Protein AF-A0A3M6XT63-F1 (afdb_monomer_lite)

Structure (mmCIF, N/CA/C/O backbone):
data_AF-A0A3M6XT63-F1
#
_entry.id   AF-A0A3M6XT63-F1
#
loop_
_atom_site.group_PDB
_atom_site.id
_atom_site.type_symbol
_atom_site.label_atom_id
_atom_site.label_alt_id
_atom_site.label_comp_id
_atom_site.label_asym_id
_atom_site.label_entity_id
_atom_site.label_seq_id
_atom_site.pdbx_PDB_ins_code
_atom_site.Cartn_x
_atom_site.Cartn_y
_atom_site.Cartn_z
_atom_site.occupancy
_atom_site.B_iso_or_equiv
_atom_site.auth_seq_id
_atom_site.auth_comp_id
_atom_site.auth_asym_id
_atom_site.auth_atom_id
_atom_site.pdbx_PDB_model_num
ATOM 1 N N . VAL A 1 1 ? 9.655 -13.567 -22.769 1.00 49.50 1 VAL A N 1
ATOM 2 C CA . VAL A 1 1 ? 10.734 -12.868 -23.515 1.00 49.50 1 VAL A CA 1
ATOM 3 C C . VAL A 1 1 ? 10.864 -11.460 -22.958 1.00 49.50 1 VAL A C 1
ATOM 5 O O . VAL A 1 1 ? 10.150 -10.563 -23.391 1.00 49.50 1 VAL A O 1
ATOM 8 N N . GLN A 1 2 ? 11.711 -11.267 -21.946 1.00 41.75 2 GLN A N 1
ATOM 9 C CA . GLN A 1 2 ? 11.940 -9.935 -21.388 1.00 41.75 2 GLN A CA 1
ATOM 10 C C . GLN A 1 2 ? 12.913 -9.208 -22.319 1.00 41.75 2 GLN A C 1
ATOM 12 O O . GLN A 1 2 ? 14.130 -9.368 -22.245 1.00 41.75 2 GLN A O 1
ATOM 17 N N . ARG A 1 3 ? 12.358 -8.485 -23.295 1.00 48.12 3 ARG A N 1
ATOM 18 C CA . ARG A 1 3 ? 13.152 -7.632 -24.179 1.00 48.12 3 ARG A CA 1
ATOM 19 C C . ARG A 1 3 ? 13.804 -6.567 -23.312 1.00 48.12 3 ARG A C 1
ATOM 21 O O . ARG A 1 3 ? 13.111 -5.856 -22.588 1.00 48.12 3 ARG A O 1
ATOM 28 N N . ALA A 1 4 ? 15.128 -6.441 -23.407 1.00 60.19 4 ALA A N 1
ATOM 29 C CA . ALA A 1 4 ? 15.786 -5.236 -22.931 1.00 60.19 4 ALA A CA 1
ATOM 30 C C . ALA A 1 4 ? 15.055 -4.058 -23.578 1.00 60.19 4 ALA A C 1
ATOM 32 O O . ALA A 1 4 ? 14.908 -4.048 -24.803 1.00 60.19 4 ALA A O 1
ATOM 33 N N . ALA A 1 5 ? 14.538 -3.143 -22.754 1.00 59.50 5 ALA A N 1
ATOM 34 C CA . ALA A 1 5 ? 13.820 -1.979 -23.243 1.00 59.50 5 ALA A CA 1
ATOM 35 C C . ALA A 1 5 ? 14.692 -1.306 -24.307 1.00 59.50 5 ALA A C 1
ATOM 37 O O . ALA A 1 5 ? 15.820 -0.899 -24.024 1.00 59.50 5 ALA A O 1
ATOM 38 N N . PHE A 1 6 ? 14.202 -1.300 -25.542 1.00 62.34 6 PHE A N 1
ATOM 39 C CA . PHE A 1 6 ? 14.904 -0.732 -26.674 1.00 62.34 6 PHE A CA 1
ATOM 40 C C . PHE A 1 6 ? 13.966 0.254 -27.342 1.00 62.34 6 PHE A C 1
ATOM 42 O O . PHE A 1 6 ? 12.773 -0.002 -27.517 1.00 62.34 6 PHE A O 1
ATOM 49 N N . SER A 1 7 ? 14.531 1.389 -27.703 1.00 69.19 7 SER A N 1
ATOM 50 C CA . SER A 1 7 ? 13.812 2.461 -28.360 1.00 69.19 7 SER A CA 1
ATOM 51 C C . SER A 1 7 ? 14.309 2.508 -29.793 1.00 69.19 7 SER A C 1
ATOM 53 O O . SER A 1 7 ? 15.509 2.665 -30.024 1.00 69.19 7 SER A O 1
ATOM 55 N N . ARG A 1 8 ? 13.397 2.333 -30.747 1.00 73.44 8 ARG A N 1
ATOM 56 C CA . ARG A 1 8 ? 13.669 2.512 -32.172 1.00 73.44 8 ARG A CA 1
ATOM 57 C C . ARG A 1 8 ? 12.997 3.776 -32.641 1.00 73.44 8 ARG A C 1
ATOM 59 O O . ARG A 1 8 ? 11.802 3.957 -32.428 1.00 73.44 8 ARG A O 1
ATOM 66 N N . TYR A 1 9 ? 13.773 4.613 -33.299 1.00 72.44 9 TYR A N 1
ATOM 67 C CA . TYR A 1 9 ? 13.294 5.855 -33.862 1.00 72.44 9 TYR A CA 1
ATOM 68 C C . TYR A 1 9 ? 13.541 5.816 -35.361 1.00 72.44 9 TYR A C 1
ATOM 70 O O . TYR A 1 9 ? 14.622 5.441 -35.813 1.00 72.44 9 TYR A O 1
ATOM 78 N N . PHE A 1 10 ? 12.537 6.212 -36.130 1.00 77.50 10 PHE A N 1
ATOM 79 C CA . PHE A 1 10 ? 12.745 6.574 -37.522 1.00 77.50 10 PHE A CA 1
ATOM 80 C C . PHE A 1 10 ? 13.289 7.997 -37.536 1.00 77.50 10 PHE A C 1
ATOM 82 O O . PHE A 1 10 ? 12.623 8.929 -37.084 1.00 77.50 10 PHE A O 1
ATOM 89 N N . VAL A 1 11 ? 14.536 8.154 -37.972 1.00 65.62 11 VAL A N 1
ATOM 90 C CA . VAL A 1 11 ? 15.224 9.443 -37.990 1.00 65.62 11 VAL A CA 1
ATOM 91 C C . VAL A 1 11 ? 15.650 9.723 -39.416 1.00 65.62 11 VAL A C 1
ATOM 93 O O . VAL A 1 11 ? 16.370 8.948 -40.043 1.00 65.62 11 VAL A O 1
ATOM 96 N N . ARG A 1 12 ? 15.189 10.851 -39.944 1.00 68.75 12 ARG A N 1
ATOM 97 C CA . ARG A 1 12 ? 15.526 11.280 -41.295 1.00 68.75 12 ARG A CA 1
ATOM 98 C C . ARG A 1 12 ? 16.909 11.921 -41.289 1.00 68.75 12 ARG A C 1
ATOM 100 O O . ARG A 1 12 ? 17.162 12.844 -40.517 1.00 68.75 12 ARG A O 1
ATOM 107 N N . THR A 1 13 ? 17.825 11.417 -42.110 1.00 63.22 13 THR A N 1
ATOM 108 C CA . THR A 1 13 ? 19.196 11.942 -42.178 1.00 63.22 13 THR A CA 1
ATOM 109 C C . THR A 1 13 ? 19.274 13.132 -43.133 1.00 63.22 13 THR A C 1
ATOM 111 O O . THR A 1 13 ? 18.911 13.018 -44.297 1.00 63.22 13 THR A O 1
ATOM 114 N N . ASN A 1 14 ? 19.799 14.271 -42.666 1.00 58.03 14 ASN A N 1
ATOM 115 C CA . ASN A 1 14 ? 19.828 15.541 -43.415 1.00 58.03 14 ASN A CA 1
ATOM 116 C C . ASN A 1 14 ? 20.648 15.530 -44.727 1.00 58.03 14 ASN A C 1
ATOM 118 O O . ASN A 1 14 ? 20.564 16.494 -45.483 1.00 58.03 14 ASN A O 1
ATOM 122 N N . ASN A 1 15 ? 21.445 14.488 -44.994 1.00 56.06 15 ASN A N 1
ATOM 123 C CA . ASN A 1 15 ? 22.363 14.434 -46.142 1.00 56.06 15 ASN A CA 1
ATOM 124 C C . ASN A 1 15 ? 21.786 13.775 -47.409 1.00 56.06 15 ASN A C 1
ATOM 126 O O . ASN A 1 15 ? 22.372 13.954 -48.473 1.00 56.06 15 ASN A O 1
ATOM 130 N N . SER A 1 16 ? 20.650 13.077 -47.324 1.00 53.62 16 SER A N 1
ATOM 131 C CA . SER A 1 16 ? 20.007 12.422 -48.473 1.00 53.62 16 SER A CA 1
ATOM 132 C C . SER A 1 16 ? 18.514 12.735 -48.459 1.00 53.62 16 SER A C 1
ATOM 134 O O . SER A 1 16 ? 17.814 12.458 -47.484 1.00 53.62 16 SER A O 1
ATOM 136 N N . ALA A 1 17 ? 18.012 13.362 -49.522 1.00 51.69 17 ALA A N 1
ATOM 137 C CA . ALA A 1 17 ? 16.620 13.784 -49.608 1.00 51.69 17 ALA A CA 1
ATOM 138 C C . ALA A 1 17 ? 15.681 12.565 -49.653 1.00 51.69 17 ALA A C 1
ATOM 140 O O . ALA A 1 17 ? 15.509 11.951 -50.699 1.00 51.69 17 ALA A O 1
ATOM 141 N N . GLY A 1 18 ? 15.060 12.244 -48.515 1.00 59.47 18 GLY A N 1
ATOM 142 C CA . GLY A 1 18 ? 14.003 11.230 -48.424 1.00 59.47 18 GLY A CA 1
ATOM 143 C C . GLY A 1 18 ? 14.422 9.878 -47.848 1.00 59.47 18 GLY A C 1
ATOM 144 O O . GLY A 1 18 ? 13.573 9.001 -47.755 1.00 59.47 18 GLY A O 1
ATOM 145 N N . GLU A 1 19 ? 15.673 9.706 -47.412 1.00 64.94 19 GLU A N 1
ATOM 146 C CA . GLU A 1 19 ? 16.075 8.486 -46.705 1.00 64.94 19 GLU A CA 1
ATOM 147 C C . GLU A 1 19 ? 15.769 8.597 -45.204 1.00 64.94 19 GLU A C 1
ATOM 149 O O . GLU A 1 19 ? 16.291 9.455 -44.481 1.00 64.94 19 GLU A O 1
ATOM 154 N N . GLU A 1 20 ? 14.886 7.717 -44.739 1.00 68.00 20 GLU A N 1
ATOM 155 C CA . GLU A 1 20 ? 14.598 7.496 -43.328 1.00 68.00 20 GLU A CA 1
ATOM 156 C C . GLU A 1 20 ? 15.469 6.349 -42.820 1.00 68.00 20 GLU A C 1
ATOM 158 O O . GLU A 1 20 ? 15.452 5.245 -43.365 1.00 68.00 20 GLU A O 1
ATOM 163 N N . ALA A 1 21 ? 16.243 6.607 -41.768 1.00 73.00 21 ALA A N 1
ATOM 164 C CA . ALA A 1 21 ? 17.066 5.598 -41.127 1.00 73.00 21 ALA A CA 1
ATOM 165 C C . ALA A 1 21 ? 16.384 5.131 -39.840 1.00 73.00 21 ALA A C 1
ATOM 167 O O . ALA A 1 21 ? 16.024 5.930 -38.973 1.00 73.00 21 ALA A O 1
ATOM 168 N N . LEU A 1 22 ? 16.222 3.819 -39.697 1.00 75.31 22 LEU A N 1
ATOM 169 C CA . LEU A 1 22 ? 15.812 3.209 -38.440 1.00 75.31 22 LEU A CA 1
ATOM 170 C C . LEU A 1 22 ? 17.026 3.175 -37.505 1.00 75.31 22 LEU A C 1
ATOM 172 O O . LEU A 1 22 ? 18.010 2.492 -37.791 1.00 75.31 22 LEU A O 1
ATOM 176 N N . VAL A 1 23 ? 16.965 3.906 -36.396 1.00 75.88 23 VAL A N 1
ATOM 177 C CA . VAL A 1 23 ? 18.076 4.017 -35.446 1.00 75.88 23 VAL A CA 1
ATOM 178 C C . VAL A 1 23 ? 17.653 3.675 -34.024 1.00 75.88 23 VAL A C 1
ATOM 180 O O . VAL A 1 23 ? 16.631 4.128 -33.508 1.00 75.88 23 VAL A O 1
ATOM 183 N N . ASP A 1 24 ? 18.494 2.860 -33.397 1.00 77.81 24 ASP A N 1
ATOM 184 C CA . ASP A 1 24 ? 18.366 2.421 -32.008 1.00 77.81 24 ASP A CA 1
ATOM 185 C C . ASP A 1 24 ? 19.022 3.435 -31.034 1.00 77.81 24 ASP A C 1
ATOM 187 O O . ASP A 1 24 ? 19.797 4.310 -31.436 1.00 77.81 24 ASP A O 1
ATOM 191 N N . ASP A 1 25 ? 18.793 3.261 -29.730 1.00 69.62 25 ASP A N 1
ATOM 192 C CA . ASP A 1 25 ? 19.409 3.992 -28.604 1.00 69.62 25 ASP A CA 1
ATOM 193 C C . ASP A 1 25 ? 20.946 4.134 -28.675 1.00 69.62 25 ASP A C 1
ATOM 195 O O . ASP A 1 25 ? 21.523 5.108 -28.195 1.00 69.62 25 ASP A O 1
ATOM 199 N N . ILE A 1 26 ? 21.618 3.185 -29.324 1.00 73.12 26 ILE A N 1
ATOM 200 C CA . ILE A 1 26 ? 23.075 3.158 -29.527 1.00 73.12 26 ILE A CA 1
ATOM 201 C C . ILE A 1 26 ? 23.548 4.222 -30.537 1.00 73.12 26 ILE A C 1
ATOM 203 O O . ILE A 1 26 ? 24.680 4.712 -30.458 1.00 73.12 26 ILE A O 1
ATOM 207 N N . HIS A 1 27 ? 22.677 4.579 -31.482 1.00 66.75 27 HIS A N 1
ATOM 208 C CA . HIS A 1 27 ? 22.962 5.467 -32.611 1.00 66.75 27 HIS A CA 1
ATOM 209 C C . HIS A 1 27 ? 22.497 6.903 -32.360 1.00 66.75 27 HIS A C 1
ATOM 211 O O . HIS A 1 27 ? 22.965 7.835 -33.014 1.00 66.75 27 HIS A O 1
ATOM 217 N N . ILE A 1 28 ? 21.618 7.096 -31.377 1.00 65.81 28 ILE A N 1
ATOM 218 C CA . ILE A 1 28 ? 21.128 8.406 -30.965 1.00 65.81 28 ILE A CA 1
ATOM 219 C C . ILE A 1 28 ? 21.910 8.850 -29.741 1.00 65.81 28 ILE A C 1
ATOM 221 O O . ILE A 1 28 ? 21.834 8.278 -28.658 1.00 65.81 28 ILE A O 1
ATOM 225 N N . ARG A 1 29 ? 22.665 9.931 -29.896 1.00 63.44 29 ARG A N 1
ATOM 226 C CA . ARG A 1 29 ? 23.300 10.613 -28.772 1.00 63.44 29 ARG A CA 1
ATOM 227 C C . ARG A 1 29 ? 22.731 12.013 -28.703 1.00 63.44 29 ARG A C 1
ATOM 229 O O . ARG A 1 29 ? 22.696 12.703 -29.717 1.00 63.44 29 ARG A O 1
ATOM 236 N N . ARG A 1 30 ? 22.323 12.448 -27.503 1.00 63.19 30 ARG A N 1
ATOM 237 C CA . ARG A 1 30 ? 21.993 13.860 -27.264 1.00 63.19 30 ARG A CA 1
ATOM 238 C C . ARG A 1 30 ? 23.142 14.708 -27.783 1.00 63.19 30 ARG A C 1
ATOM 240 O O . ARG A 1 30 ? 24.295 14.475 -27.401 1.00 63.19 30 ARG A O 1
ATOM 247 N N . ASP A 1 31 ? 22.824 15.679 -28.632 1.00 62.53 31 ASP A N 1
ATOM 248 C CA . ASP A 1 31 ? 23.823 16.626 -29.089 1.00 62.53 31 ASP A CA 1
ATOM 249 C C . ASP A 1 31 ? 24.369 17.374 -27.868 1.00 62.53 31 ASP A C 1
ATOM 251 O O . ASP A 1 31 ? 23.704 18.208 -27.247 1.00 62.53 31 ASP A O 1
ATOM 255 N N . LYS A 1 32 ? 25.610 17.044 -27.499 1.00 57.69 32 LYS A N 1
ATOM 256 C CA . LYS A 1 32 ? 26.304 17.633 -26.352 1.00 57.69 32 LYS A CA 1
ATOM 257 C C . LYS A 1 32 ? 26.536 19.133 -26.542 1.00 57.69 32 LYS A C 1
ATOM 259 O O . LYS A 1 32 ? 26.939 19.785 -25.583 1.00 57.69 32 LYS A O 1
ATOM 264 N N . LYS A 1 33 ? 26.311 19.669 -27.750 1.00 62.50 33 LYS A N 1
ATOM 265 C CA . LYS A 1 33 ? 26.400 21.096 -28.067 1.00 62.50 33 LYS A CA 1
ATOM 266 C C . LYS A 1 33 ? 25.114 21.865 -27.763 1.00 62.50 33 LYS A C 1
ATOM 268 O O . LYS A 1 33 ? 25.214 23.059 -27.507 1.00 62.50 33 LYS A O 1
ATOM 273 N N . MET A 1 34 ? 23.948 21.213 -27.718 1.00 57.94 34 MET A N 1
ATOM 274 C CA . MET A 1 34 ? 22.665 21.878 -27.443 1.00 57.94 34 MET A CA 1
ATOM 275 C C . MET A 1 34 ? 22.493 22.188 -25.952 1.00 57.94 34 MET A C 1
ATOM 277 O O . MET A 1 34 ? 22.221 23.329 -25.584 1.00 57.94 34 MET A O 1
ATOM 281 N N . PHE A 1 35 ? 22.765 21.212 -25.080 1.00 58.41 35 PHE A N 1
ATOM 282 C CA . PHE A 1 35 ? 22.616 21.341 -23.623 1.00 58.41 35 PHE A CA 1
ATOM 283 C C . PHE A 1 35 ? 23.962 21.564 -22.913 1.00 58.41 35 PHE A C 1
ATOM 285 O O . PHE A 1 35 ? 24.346 20.854 -21.983 1.00 58.41 35 PHE A O 1
ATOM 292 N N . THR A 1 36 ? 24.739 22.540 -23.387 1.00 79.62 36 THR A N 1
ATOM 293 C CA . THR A 1 36 ? 25.990 22.930 -22.721 1.00 79.62 36 THR A CA 1
ATOM 294 C C . THR A 1 36 ? 25.708 23.836 -21.528 1.00 79.62 36 THR A C 1
ATOM 296 O O . THR A 1 36 ? 24.741 24.596 -21.517 1.00 79.62 36 THR A O 1
ATOM 299 N N . LYS A 1 37 ? 26.615 23.853 -20.542 1.00 78.25 37 LYS A N 1
ATOM 300 C CA . LYS A 1 37 ? 26.577 24.828 -19.436 1.00 78.25 37 LYS A CA 1
ATOM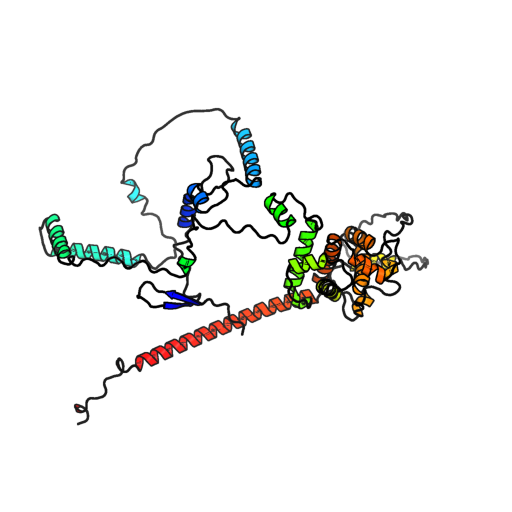 301 C C . LYS A 1 37 ? 26.502 26.273 -19.950 1.00 78.25 37 LYS A C 1
ATOM 303 O O . LYS A 1 37 ? 25.920 27.126 -19.291 1.00 78.25 37 LYS A O 1
ATOM 308 N N . GLN A 1 38 ? 27.087 26.543 -21.117 1.00 76.94 38 GLN A N 1
ATOM 309 C CA . GLN A 1 38 ? 27.082 27.858 -21.748 1.00 76.94 38 GLN A CA 1
ATOM 310 C C . GLN A 1 38 ? 25.721 28.198 -22.363 1.00 76.94 38 GLN A C 1
ATOM 312 O O . GLN A 1 38 ? 25.208 29.280 -22.090 1.00 76.94 38 GLN A O 1
ATOM 317 N N . ASN A 1 39 ? 25.094 27.267 -23.084 1.00 74.44 39 ASN A N 1
ATOM 318 C CA . ASN A 1 39 ? 23.739 27.458 -23.603 1.00 74.44 39 ASN A CA 1
ATOM 319 C C . ASN A 1 39 ? 22.709 27.538 -22.480 1.00 74.44 39 ASN A C 1
ATOM 321 O O . ASN A 1 39 ? 21.844 28.398 -22.536 1.00 74.44 39 ASN A O 1
ATOM 325 N N . LEU A 1 40 ? 22.846 26.733 -21.422 1.00 79.31 40 LEU A N 1
ATOM 326 C CA . LEU A 1 40 ? 21.967 26.808 -20.255 1.00 79.31 40 LEU A CA 1
ATOM 327 C C . LEU A 1 40 ? 22.109 28.154 -19.535 1.00 79.31 40 LEU A C 1
ATOM 329 O O . LEU A 1 40 ? 21.115 28.787 -19.206 1.00 79.31 40 LEU A O 1
ATOM 333 N N . ARG A 1 41 ? 23.342 28.642 -19.339 1.00 79.94 41 ARG A N 1
ATOM 334 C CA . ARG A 1 41 ? 23.584 29.983 -18.780 1.00 79.94 41 ARG A CA 1
ATOM 335 C C . ARG A 1 41 ? 23.015 31.086 -19.669 1.00 79.94 41 ARG A C 1
ATOM 337 O O . ARG A 1 41 ? 22.433 32.027 -19.141 1.00 79.94 41 ARG A O 1
ATOM 344 N N . SER A 1 42 ? 23.172 30.973 -20.987 1.00 82.19 42 SER A N 1
ATOM 345 C CA . SER A 1 42 ? 22.612 31.926 -21.950 1.00 82.19 42 SER A CA 1
ATOM 346 C C . SER A 1 42 ? 21.081 31.906 -21.921 1.00 82.19 42 SER A C 1
ATOM 348 O O . SER A 1 42 ? 20.454 32.952 -21.809 1.00 82.19 42 SER A O 1
ATOM 350 N N . PHE A 1 43 ? 20.478 30.717 -21.900 1.00 83.56 43 PHE A N 1
ATOM 351 C CA . PHE A 1 43 ? 19.038 30.516 -21.778 1.00 83.56 43 PHE A CA 1
ATOM 352 C C . PHE A 1 43 ? 18.489 31.107 -20.479 1.00 83.56 43 PHE A C 1
ATOM 354 O O . PHE A 1 43 ? 17.541 31.882 -20.530 1.00 83.56 43 PHE A O 1
ATOM 361 N N . LEU A 1 44 ? 19.108 30.821 -19.328 1.00 84.81 44 LEU A N 1
ATOM 362 C CA . LEU A 1 44 ? 18.693 31.380 -18.038 1.00 84.81 44 LEU A CA 1
ATOM 363 C C . LEU A 1 44 ? 18.848 32.907 -18.012 1.00 84.81 44 LEU A C 1
ATOM 365 O O . LEU A 1 44 ? 17.937 33.600 -17.580 1.00 84.81 44 LEU A O 1
ATOM 369 N N . LYS A 1 45 ? 19.950 33.450 -18.543 1.00 83.94 45 LYS A N 1
ATOM 370 C CA . LYS A 1 45 ? 20.168 34.904 -18.654 1.00 83.94 45 LYS A CA 1
ATOM 371 C C . LYS A 1 45 ? 19.149 35.580 -19.580 1.00 83.94 45 LYS A C 1
ATOM 373 O O . LYS A 1 45 ? 18.756 36.729 -19.362 1.00 83.94 45 LYS A O 1
ATOM 378 N N . ASN A 1 46 ? 18.736 34.887 -20.636 1.00 82.94 46 ASN A N 1
ATOM 379 C CA . ASN A 1 46 ? 17.778 35.411 -21.598 1.00 82.94 46 ASN A CA 1
ATOM 380 C C . ASN A 1 46 ? 16.336 35.246 -21.120 1.00 82.94 46 ASN A C 1
ATOM 382 O O . ASN A 1 46 ? 15.531 36.112 -21.446 1.00 82.94 46 ASN A O 1
ATOM 386 N N . SER A 1 47 ? 16.049 34.230 -20.303 1.00 84.75 47 SER A N 1
ATOM 387 C CA . SER A 1 47 ? 14.689 33.879 -19.885 1.00 84.75 47 SER A CA 1
ATOM 388 C C . SER A 1 47 ? 14.287 34.419 -18.519 1.00 84.75 47 SER A C 1
ATOM 390 O O . SER A 1 47 ? 13.108 34.668 -18.285 1.00 84.75 47 SER A O 1
ATOM 392 N N . LEU A 1 48 ? 15.254 34.622 -17.624 1.00 88.12 48 LEU A N 1
ATOM 393 C CA . LEU A 1 48 ? 15.013 35.045 -16.251 1.00 88.12 48 LEU A CA 1
ATOM 394 C C . LEU A 1 48 ? 15.533 36.464 -16.004 1.00 88.12 48 LEU A C 1
ATOM 396 O O . LEU A 1 48 ? 16.502 36.920 -16.615 1.00 88.12 48 LEU A O 1
ATOM 400 N N . GLN A 1 49 ? 14.888 37.146 -15.070 1.00 84.62 49 GLN A N 1
ATOM 401 C CA . GLN A 1 49 ? 15.297 38.403 -14.468 1.00 84.62 49 GLN A CA 1
ATOM 402 C C . GLN A 1 49 ? 15.226 38.271 -12.950 1.00 84.62 49 GLN A C 1
ATOM 404 O O . GLN A 1 49 ? 14.415 37.525 -12.411 1.00 84.62 49 GLN A O 1
ATOM 409 N N . ARG A 1 50 ? 16.097 38.985 -12.248 1.00 81.62 50 ARG A N 1
ATOM 410 C CA . ARG A 1 50 ? 16.078 39.059 -10.791 1.00 81.62 50 ARG A CA 1
ATOM 411 C C . ARG A 1 50 ? 16.216 40.514 -10.400 1.00 81.62 50 ARG A C 1
ATOM 413 O O . ARG A 1 50 ? 17.084 41.202 -10.937 1.00 81.62 50 ARG A O 1
ATOM 420 N N . GLU A 1 51 ? 15.371 40.963 -9.485 1.00 73.75 51 GLU A N 1
ATOM 421 C CA . GLU A 1 51 ? 15.439 42.326 -8.973 1.00 73.75 51 GLU A CA 1
ATOM 422 C C . GLU A 1 51 ? 16.736 42.553 -8.184 1.00 73.75 51 GLU A C 1
ATOM 424 O O . GLU A 1 51 ? 17.366 41.620 -7.678 1.00 73.75 51 GLU A O 1
ATOM 429 N N . ALA A 1 52 ? 17.172 43.809 -8.113 1.00 68.75 52 ALA A N 1
ATOM 430 C CA . ALA A 1 52 ? 18.490 44.190 -7.608 1.00 68.75 52 ALA A CA 1
ATOM 431 C C . ALA A 1 52 ? 18.595 44.197 -6.068 1.00 68.75 52 ALA A C 1
ATOM 433 O O . ALA A 1 52 ? 19.360 44.977 -5.506 1.00 68.75 52 ALA A O 1
ATOM 434 N N . TRP A 1 53 ? 17.841 43.338 -5.376 1.00 71.81 53 TRP A N 1
ATOM 435 C CA . TRP A 1 53 ? 17.867 43.220 -3.920 1.00 71.81 53 TRP A CA 1
ATOM 436 C C . TRP A 1 53 ? 18.167 41.787 -3.464 1.00 71.81 53 TRP A C 1
ATOM 438 O O . TRP A 1 53 ? 17.952 40.797 -4.168 1.00 71.81 53 TRP A O 1
ATOM 448 N N . ILE A 1 54 ? 18.764 41.677 -2.279 1.00 61.44 54 ILE A N 1
ATOM 449 C CA . ILE A 1 54 ? 19.288 40.417 -1.748 1.00 61.44 54 ILE A CA 1
ATOM 450 C C . ILE A 1 54 ? 18.124 39.529 -1.304 1.00 61.44 54 ILE A C 1
ATOM 452 O O . ILE A 1 54 ? 17.400 39.876 -0.379 1.00 61.44 54 ILE A O 1
ATOM 456 N N . GLY A 1 55 ? 17.976 38.371 -1.952 1.00 65.69 55 GLY A N 1
ATOM 457 C CA . GLY A 1 55 ? 16.858 37.452 -1.716 1.00 65.69 55 GLY A CA 1
ATOM 458 C C . GLY A 1 55 ? 15.712 37.594 -2.719 1.00 65.69 55 GLY A C 1
ATOM 459 O O . GLY A 1 55 ? 14.749 36.841 -2.618 1.00 65.69 55 GLY A O 1
ATOM 460 N N . ALA A 1 56 ? 15.829 38.490 -3.708 1.00 69.81 56 ALA A N 1
ATOM 461 C CA . ALA A 1 56 ? 14.836 38.625 -4.766 1.00 69.81 56 ALA A CA 1
ATOM 462 C C . ALA A 1 56 ? 14.622 37.290 -5.508 1.00 69.81 56 ALA A C 1
ATOM 464 O O . ALA A 1 56 ? 15.608 36.675 -5.951 1.00 69.81 56 ALA A O 1
ATOM 465 N N . PRO A 1 57 ? 13.365 36.841 -5.683 1.00 74.69 57 PRO A N 1
ATOM 466 C CA . PRO A 1 57 ? 13.071 35.649 -6.462 1.00 74.69 57 PRO A CA 1
ATOM 467 C C . PRO A 1 57 ? 13.480 35.854 -7.927 1.00 74.69 57 PRO A C 1
ATOM 469 O O . PRO A 1 57 ? 13.437 36.961 -8.467 1.00 74.69 57 PRO A O 1
ATOM 472 N N . TRP A 1 58 ? 13.899 34.772 -8.582 1.00 81.81 58 TRP A N 1
ATOM 473 C CA . TRP A 1 58 ? 14.115 34.786 -10.027 1.00 81.81 58 TRP A CA 1
ATOM 474 C C . TRP A 1 58 ? 12.757 34.741 -10.721 1.00 81.81 58 TRP A C 1
ATOM 476 O O . TRP A 1 58 ? 12.027 33.761 -10.596 1.00 81.81 58 TRP A O 1
ATOM 486 N N . LEU A 1 59 ? 12.439 35.794 -11.461 1.00 80.94 59 LEU A N 1
ATOM 487 C CA . LEU A 1 59 ? 11.216 35.913 -12.241 1.00 80.94 59 LEU A CA 1
ATOM 488 C C . LEU A 1 59 ? 11.515 35.613 -13.704 1.00 80.94 59 LEU A C 1
ATOM 490 O O . LEU A 1 59 ? 12.604 35.887 -14.206 1.00 80.94 59 LEU A O 1
ATOM 494 N N . VAL A 1 60 ? 10.544 35.062 -14.421 1.00 85.94 60 VAL A N 1
ATOM 495 C CA . VAL A 1 60 ? 10.630 34.986 -15.881 1.00 85.94 60 VAL A CA 1
ATOM 496 C C . VAL A 1 60 ? 10.489 36.406 -16.434 1.00 85.94 60 VAL A C 1
ATOM 498 O O . VAL A 1 60 ? 9.711 37.199 -15.909 1.00 85.94 60 VAL A O 1
ATOM 501 N N . LYS A 1 61 ? 11.263 36.763 -17.465 1.00 85.88 61 LYS A N 1
ATOM 502 C CA . LYS A 1 61 ? 11.149 38.092 -18.082 1.00 85.88 61 LYS A CA 1
ATOM 503 C C . LYS A 1 61 ? 9.735 38.324 -18.584 1.00 85.88 61 LYS A C 1
ATOM 505 O O . LYS A 1 61 ? 9.159 37.441 -19.209 1.00 85.88 61 LYS A O 1
ATOM 510 N N . GLU A 1 62 ? 9.238 39.537 -18.388 1.00 81.50 62 GLU A N 1
ATOM 511 C CA . GLU A 1 62 ? 7.848 39.912 -18.653 1.00 81.50 62 GLU A CA 1
ATOM 512 C C . GLU A 1 62 ? 7.362 39.511 -20.052 1.00 81.50 62 GLU A C 1
ATOM 514 O O . GLU A 1 62 ? 6.355 38.824 -20.179 1.00 81.50 62 GLU A O 1
ATOM 519 N N . HIS A 1 63 ? 8.123 39.817 -21.107 1.00 79.62 63 HIS A N 1
ATOM 520 C CA . HIS A 1 63 ? 7.743 39.435 -22.472 1.00 79.62 63 HIS A CA 1
ATOM 521 C C . HIS A 1 63 ? 7.602 37.914 -22.664 1.00 79.62 63 HIS A C 1
ATOM 523 O O . HIS A 1 63 ? 6.740 37.477 -23.420 1.00 79.62 63 HIS A O 1
ATOM 529 N N . LEU A 1 64 ? 8.402 37.104 -21.963 1.00 79.06 64 LEU A N 1
ATOM 530 C CA . LEU A 1 64 ? 8.315 35.643 -22.007 1.00 79.06 64 LEU A CA 1
ATOM 531 C C . LEU A 1 64 ? 7.206 35.126 -21.094 1.00 79.06 64 LEU A C 1
ATOM 533 O O . LEU A 1 64 ? 6.484 34.215 -21.478 1.00 79.06 64 LEU A O 1
ATOM 537 N N . ALA A 1 65 ? 7.031 35.715 -19.912 1.00 79.62 65 ALA A N 1
ATOM 538 C CA . ALA A 1 65 ? 5.945 35.369 -19.004 1.00 79.62 65 ALA A CA 1
ATOM 539 C C . ALA A 1 65 ? 4.580 35.621 -19.662 1.00 79.62 65 ALA A C 1
ATOM 541 O O . ALA A 1 65 ? 3.719 34.746 -19.635 1.00 79.62 65 ALA A O 1
ATOM 542 N N . ILE A 1 66 ? 4.428 36.750 -20.361 1.00 75.00 66 ILE A N 1
ATOM 543 C CA . ILE A 1 66 ? 3.249 37.071 -21.174 1.00 75.00 66 ILE A CA 1
ATOM 544 C C . ILE A 1 66 ? 3.131 36.099 -22.358 1.00 75.00 66 ILE A C 1
ATOM 546 O O . ILE A 1 66 ? 2.066 35.523 -22.577 1.00 75.00 66 ILE A O 1
ATOM 550 N N . GLN A 1 67 ? 4.222 35.856 -23.097 1.00 70.94 67 GLN A N 1
ATOM 551 C CA . GLN A 1 67 ? 4.226 34.957 -24.260 1.00 70.94 67 GLN A CA 1
ATOM 552 C C . GLN A 1 67 ? 3.836 33.513 -23.907 1.00 70.94 67 GLN A C 1
ATOM 554 O O . GLN A 1 67 ? 3.138 32.864 -24.687 1.00 70.94 67 GLN A O 1
ATOM 559 N N . TYR A 1 68 ? 4.266 33.014 -22.747 1.00 71.56 68 TYR A N 1
ATOM 560 C CA . TYR A 1 68 ? 3.994 31.655 -22.268 1.00 71.56 68 TYR A CA 1
ATOM 561 C C . TYR A 1 68 ? 2.849 31.587 -21.244 1.00 71.56 68 TYR A C 1
ATOM 563 O O . TYR A 1 68 ? 2.599 30.517 -20.692 1.00 71.56 68 TYR A O 1
ATOM 571 N N . ARG A 1 69 ? 2.129 32.699 -21.021 1.00 65.81 69 ARG A N 1
ATOM 572 C CA . ARG A 1 69 ? 0.986 32.815 -20.094 1.00 65.81 69 ARG A CA 1
ATOM 573 C C . ARG A 1 69 ? 1.301 32.290 -18.686 1.00 65.81 69 ARG A C 1
ATOM 575 O O . ARG A 1 69 ? 0.510 31.565 -18.082 1.00 65.81 69 ARG A O 1
ATOM 582 N N . LEU A 1 70 ? 2.483 32.628 -18.185 1.00 75.12 70 LEU A N 1
ATOM 583 C CA . LEU A 1 70 ? 2.920 32.279 -16.840 1.00 75.12 70 LEU A CA 1
ATOM 584 C C . LEU A 1 70 ? 2.371 33.299 -15.831 1.00 75.12 70 LEU A C 1
ATOM 586 O O . LEU A 1 70 ? 2.339 34.492 -16.145 1.00 75.12 70 LEU A O 1
ATOM 590 N N . PRO A 1 71 ? 1.971 32.866 -14.621 1.00 71.69 71 PRO A N 1
ATOM 591 C CA . PRO A 1 71 ? 1.598 33.786 -13.554 1.00 71.69 71 PRO A CA 1
ATOM 592 C C . PRO A 1 71 ? 2.772 34.714 -13.231 1.00 71.69 71 PRO A C 1
ATOM 594 O O . PRO A 1 71 ? 3.869 34.250 -12.922 1.00 71.69 71 PRO A O 1
ATOM 597 N N . MET A 1 72 ? 2.540 36.023 -13.329 1.00 69.56 72 MET A N 1
ATOM 598 C CA . MET A 1 72 ? 3.518 37.054 -12.953 1.00 69.56 72 MET A CA 1
ATOM 599 C C . MET A 1 72 ? 3.443 37.402 -11.461 1.00 69.56 72 MET A C 1
ATOM 601 O O . MET A 1 72 ? 4.325 38.078 -10.937 1.00 69.56 72 MET A O 1
ATOM 605 N N . GLU A 1 73 ? 2.397 36.938 -10.775 1.00 70.62 73 GLU A N 1
ATOM 606 C CA . GLU A 1 73 ? 2.241 37.109 -9.338 1.00 70.62 73 GLU A CA 1
ATOM 607 C C . GLU A 1 73 ? 3.211 36.197 -8.594 1.00 70.62 73 GLU A C 1
ATOM 609 O O . GLU A 1 73 ? 3.273 34.988 -8.826 1.00 70.62 73 GLU A O 1
ATOM 614 N N . ILE A 1 74 ? 3.981 36.793 -7.690 1.00 68.38 74 ILE A N 1
ATOM 615 C CA . ILE A 1 74 ? 4.937 36.066 -6.865 1.00 68.38 74 ILE A CA 1
ATOM 616 C C . ILE A 1 74 ? 4.143 35.248 -5.834 1.00 68.38 74 ILE A C 1
ATOM 618 O O . ILE A 1 74 ? 3.420 35.845 -5.032 1.00 68.38 74 ILE A O 1
ATOM 622 N N . PRO A 1 75 ? 4.286 33.909 -5.797 1.00 70.06 75 PRO A N 1
ATOM 623 C CA . PRO A 1 75 ? 3.636 33.077 -4.789 1.00 70.06 75 PRO A CA 1
ATOM 624 C C . PRO A 1 75 ? 3.935 33.566 -3.364 1.00 70.06 75 PRO A C 1
ATOM 626 O O . PRO A 1 75 ? 5.089 33.834 -3.025 1.00 70.06 75 PRO A O 1
ATOM 629 N N . GLY A 1 76 ? 2.908 33.647 -2.510 1.00 61.34 76 GLY A N 1
ATOM 630 C CA . GLY A 1 76 ? 3.000 34.293 -1.190 1.00 61.34 76 GLY A CA 1
ATOM 631 C C . GLY A 1 76 ? 4.107 33.754 -0.272 1.00 61.34 76 GLY A C 1
ATOM 632 O O . GLY A 1 76 ? 4.747 34.534 0.430 1.00 61.34 76 GLY A O 1
ATOM 633 N N . HIS A 1 77 ? 4.407 32.452 -0.341 1.00 65.38 77 HIS A N 1
ATOM 634 C CA . HIS A 1 77 ? 5.489 31.829 0.435 1.00 65.38 77 HIS A CA 1
ATOM 635 C C . HIS A 1 77 ? 6.891 32.315 0.016 1.00 65.38 77 HIS A C 1
ATOM 637 O O . HIS A 1 77 ? 7.765 32.464 0.863 1.00 65.38 77 HIS A O 1
ATOM 643 N N . LEU A 1 78 ? 7.099 32.660 -1.263 1.00 61.81 78 LEU A N 1
ATOM 644 C CA . LEU A 1 78 ? 8.354 33.254 -1.748 1.00 61.81 78 LEU A CA 1
ATOM 645 C C . LEU A 1 78 ? 8.460 34.739 -1.386 1.00 61.81 78 LEU A C 1
ATOM 647 O O . LEU A 1 78 ? 9.560 35.265 -1.234 1.00 61.81 78 LEU A O 1
ATOM 651 N N . LEU A 1 79 ? 7.323 35.419 -1.223 1.00 62.59 79 LEU A N 1
ATOM 652 C CA . LEU A 1 79 ? 7.270 36.814 -0.789 1.00 62.59 79 LEU A CA 1
ATOM 653 C C . LEU A 1 79 ? 7.666 36.965 0.692 1.00 62.59 79 LEU A C 1
ATOM 655 O O . LEU A 1 79 ? 8.273 37.966 1.076 1.00 62.59 79 LEU A O 1
ATOM 659 N N . GLN A 1 80 ? 7.318 35.978 1.523 1.00 58.84 80 GLN A N 1
ATOM 660 C CA . GLN A 1 80 ? 7.573 35.982 2.964 1.00 58.84 80 GLN A CA 1
ATOM 661 C C . GLN A 1 80 ? 9.061 35.789 3.281 1.00 58.84 80 GLN A C 1
ATOM 663 O O . GLN A 1 80 ? 9.637 36.606 4.003 1.00 58.84 80 GLN A O 1
ATOM 668 N N . ASP A 1 81 ? 9.707 34.800 2.661 1.00 60.22 81 ASP A N 1
ATOM 669 C CA . ASP A 1 81 ? 11.150 34.555 2.803 1.00 60.22 81 ASP A CA 1
ATOM 670 C C . ASP A 1 81 ? 11.985 35.747 2.332 1.00 60.22 81 ASP A C 1
ATOM 672 O O . ASP A 1 81 ? 12.966 36.153 2.961 1.00 60.22 81 ASP A O 1
ATOM 676 N N . ALA A 1 82 ? 11.555 36.362 1.237 1.00 59.88 82 ALA A N 1
ATOM 677 C CA . ALA A 1 82 ? 12.266 37.466 0.636 1.00 59.88 82 ALA A CA 1
ATOM 678 C C . ALA A 1 82 ? 12.096 38.767 1.468 1.00 59.88 82 ALA A C 1
ATOM 680 O O . ALA A 1 82 ? 13.072 39.483 1.698 1.00 59.88 82 ALA A O 1
ATOM 681 N N . LYS A 1 83 ? 10.921 39.016 2.076 1.00 61.41 83 LYS A N 1
ATOM 682 C CA . LYS A 1 83 ? 10.729 40.091 3.080 1.00 61.41 83 LYS A CA 1
ATOM 683 C C . LYS A 1 83 ? 11.579 39.891 4.342 1.00 61.41 83 LYS A C 1
ATOM 685 O O . LYS A 1 83 ? 12.153 40.853 4.853 1.00 61.41 83 LYS A O 1
ATOM 690 N N . LEU A 1 84 ? 11.688 38.657 4.838 1.00 60.69 84 LEU A N 1
ATOM 691 C CA . LEU A 1 84 ? 12.498 38.330 6.018 1.00 60.69 84 LEU A CA 1
ATOM 692 C C . LEU A 1 84 ? 13.996 38.576 5.770 1.00 60.69 84 LEU A C 1
ATOM 694 O O . LEU A 1 84 ? 14.689 39.111 6.638 1.00 60.69 84 LEU A O 1
ATOM 698 N N . LEU A 1 85 ? 14.491 38.248 4.573 1.00 60.25 85 LEU A N 1
ATOM 699 C CA . LEU A 1 85 ? 15.878 38.497 4.170 1.00 60.25 85 LEU A CA 1
ATOM 700 C C . LEU A 1 85 ? 16.168 39.987 3.934 1.00 60.25 85 LEU A C 1
ATOM 702 O O . LEU A 1 85 ? 17.205 40.474 4.387 1.00 60.25 85 LEU A O 1
ATOM 706 N N . ALA A 1 86 ? 15.247 40.730 3.312 1.00 59.66 86 ALA A N 1
ATOM 707 C CA . ALA A 1 86 ? 15.379 42.175 3.120 1.00 59.66 86 ALA A CA 1
ATOM 708 C C . ALA A 1 86 ? 15.458 42.935 4.461 1.00 59.66 86 ALA A C 1
ATOM 710 O O . ALA A 1 86 ? 16.334 43.785 4.638 1.00 59.66 86 ALA A O 1
ATOM 711 N N . ASN A 1 87 ? 14.621 42.567 5.439 1.00 59.56 87 ASN A N 1
ATOM 712 C CA . ASN A 1 87 ? 14.641 43.152 6.787 1.00 59.56 87 ASN A CA 1
ATOM 713 C C . ASN A 1 87 ? 15.945 42.853 7.542 1.00 59.56 87 ASN A C 1
ATOM 715 O O . ASN A 1 87 ? 16.447 43.696 8.287 1.00 59.56 87 ASN A O 1
ATOM 719 N N . LYS A 1 88 ? 16.532 41.670 7.325 1.00 57.72 88 LYS A N 1
ATOM 720 C CA . LYS A 1 88 ? 17.799 41.273 7.952 1.00 57.72 88 LYS A CA 1
ATOM 721 C C . LYS A 1 88 ? 18.986 42.082 7.417 1.00 57.72 88 LYS A C 1
ATOM 723 O O . LYS A 1 88 ? 19.871 42.432 8.189 1.00 57.72 88 LYS A O 1
ATOM 728 N N . VAL A 1 89 ? 18.978 42.423 6.125 1.00 56.69 89 VAL A N 1
ATOM 729 C CA . VAL A 1 89 ? 20.016 43.254 5.491 1.00 56.69 89 VAL A CA 1
ATOM 730 C C . VAL A 1 89 ? 19.873 44.729 5.883 1.00 56.69 89 VAL A C 1
ATOM 732 O O . VAL A 1 89 ? 20.877 45.362 6.214 1.00 56.69 89 VAL A O 1
ATOM 735 N N . HIS A 1 90 ? 18.646 45.263 5.940 1.00 55.94 90 HIS A N 1
ATOM 736 C CA . HIS A 1 90 ? 18.399 46.656 6.344 1.00 55.94 90 HIS A CA 1
ATOM 737 C C . HIS A 1 90 ? 18.909 46.953 7.765 1.00 55.94 90 HIS A C 1
ATOM 739 O O . HIS A 1 90 ? 19.465 48.019 8.010 1.00 55.94 90 HIS A O 1
ATOM 745 N N . ASN A 1 91 ? 18.821 45.975 8.674 1.00 49.38 91 ASN A N 1
ATOM 746 C CA . ASN A 1 91 ? 19.356 46.095 10.033 1.00 49.38 91 ASN A CA 1
ATOM 747 C C . ASN A 1 91 ? 20.894 46.052 10.107 1.00 49.38 91 ASN A C 1
ATOM 749 O O . ASN A 1 91 ? 21.475 46.522 11.080 1.00 49.38 91 ASN A O 1
ATOM 753 N N . THR A 1 92 ? 21.570 45.492 9.099 1.00 48.81 92 THR A N 1
ATOM 754 C CA . THR A 1 92 ? 23.043 45.428 9.053 1.00 48.81 92 THR A CA 1
ATOM 755 C C . THR A 1 92 ? 23.689 46.605 8.322 1.00 48.81 92 THR A C 1
ATOM 757 O O . THR A 1 92 ? 24.858 46.897 8.560 1.00 48.81 92 THR A O 1
ATOM 760 N N . SER A 1 93 ? 22.949 47.302 7.453 1.00 47.78 93 SER A N 1
ATOM 761 C CA . SER A 1 93 ? 23.476 48.404 6.632 1.00 47.78 93 SER A CA 1
ATOM 762 C C . SER A 1 93 ? 23.372 49.789 7.283 1.00 47.78 93 SER A C 1
ATOM 764 O O . SER A 1 93 ? 23.987 50.726 6.788 1.00 47.78 93 SER A O 1
ATOM 766 N N . THR A 1 94 ? 22.660 49.939 8.405 1.00 45.50 94 THR A N 1
ATOM 767 C CA . THR A 1 94 ? 22.567 51.205 9.164 1.00 45.50 94 THR A CA 1
ATOM 768 C C . THR A 1 94 ? 23.773 51.478 10.071 1.00 45.50 94 THR A C 1
ATOM 770 O O . THR A 1 94 ? 23.840 52.529 10.703 1.00 45.50 94 THR A O 1
ATOM 773 N N . MET A 1 95 ? 24.762 50.578 10.109 1.00 38.66 95 MET A N 1
ATOM 774 C CA . MET A 1 95 ? 25.993 50.733 10.888 1.00 38.66 95 MET A CA 1
ATOM 775 C C . MET A 1 95 ? 27.229 50.622 9.988 1.00 38.66 95 MET A C 1
ATOM 777 O O . MET A 1 95 ? 27.857 49.565 9.949 1.00 38.66 95 MET A O 1
ATOM 781 N N . ARG A 1 96 ? 27.588 51.703 9.274 1.00 32.38 96 ARG A N 1
ATOM 782 C CA . ARG A 1 96 ? 28.986 52.141 9.022 1.00 32.38 96 ARG A CA 1
ATOM 783 C C . ARG A 1 96 ? 29.051 53.418 8.161 1.00 32.38 96 ARG A C 1
ATOM 785 O O . ARG A 1 96 ? 28.229 53.564 7.261 1.00 32.38 96 ARG A O 1
ATOM 792 N N . PRO A 1 97 ? 30.016 54.327 8.407 1.00 30.75 97 PRO A N 1
ATOM 793 C CA . PRO A 1 97 ? 30.075 55.631 7.759 1.00 30.75 97 PRO A CA 1
ATOM 794 C C . PRO A 1 97 ? 30.838 55.609 6.429 1.00 30.75 97 PRO A C 1
ATOM 796 O O . PRO A 1 97 ? 31.753 54.816 6.213 1.00 30.75 97 PRO A O 1
ATOM 799 N N . SER A 1 98 ? 30.437 56.544 5.575 1.00 32.84 98 SER A N 1
ATOM 800 C CA . SER A 1 98 ? 30.916 56.855 4.232 1.00 32.84 98 SER A CA 1
ATOM 801 C C . SER A 1 98 ? 32.389 57.274 4.176 1.00 32.84 98 SER A C 1
ATOM 803 O O . SER A 1 98 ? 32.813 58.120 4.962 1.00 32.84 98 SER A O 1
ATOM 805 N N . GLN A 1 99 ? 33.122 56.790 3.168 1.00 31.03 99 GLN A N 1
ATOM 806 C CA . GLN A 1 99 ? 34.227 57.525 2.546 1.00 31.03 99 GLN A CA 1
ATOM 807 C C . GLN A 1 99 ? 34.199 57.344 1.024 1.00 31.03 99 GLN A C 1
ATOM 809 O O . GLN A 1 99 ? 33.834 56.292 0.503 1.00 31.03 99 GLN A O 1
ATOM 814 N N . ASP A 1 100 ? 34.524 58.454 0.380 1.00 28.89 100 ASP A N 1
ATOM 815 C CA . ASP A 1 100 ? 34.359 58.833 -1.019 1.00 28.89 100 ASP A CA 1
ATOM 816 C C . ASP A 1 100 ? 35.632 58.520 -1.846 1.00 28.89 100 ASP A C 1
ATOM 818 O O . ASP A 1 100 ? 36.618 58.032 -1.293 1.00 28.89 100 ASP A O 1
ATOM 822 N N . VAL A 1 101 ? 35.631 58.909 -3.131 1.00 30.59 101 VAL A N 1
ATOM 823 C CA . VAL A 1 101 ? 36.725 58.904 -4.141 1.00 30.59 101 VAL A CA 1
ATOM 824 C C . VAL A 1 101 ? 36.882 57.581 -4.930 1.00 30.59 101 VAL A C 1
ATOM 826 O O . VAL A 1 101 ? 37.120 56.526 -4.361 1.00 30.59 101 VAL A O 1
ATOM 829 N N . GLY A 1 102 ? 36.819 57.490 -6.265 1.00 27.80 102 GLY A N 1
ATOM 830 C CA . GLY A 1 102 ? 36.835 58.479 -7.347 1.00 27.80 102 GLY A CA 1
ATOM 831 C C . GLY A 1 102 ? 37.727 57.975 -8.502 1.00 27.80 102 GLY A C 1
ATOM 832 O O . GLY A 1 102 ? 38.941 57.974 -8.381 1.00 27.80 102 GLY A O 1
ATOM 833 N N . PHE A 1 103 ? 37.091 57.500 -9.580 1.00 28.41 103 PHE A N 1
ATOM 834 C CA . PHE A 1 103 ? 37.488 57.475 -11.007 1.00 28.41 103 PHE A CA 1
ATOM 835 C C . PHE A 1 103 ? 38.984 57.455 -11.436 1.00 28.41 103 PHE A C 1
ATOM 837 O O . PHE A 1 103 ? 39.676 58.453 -11.278 1.00 28.41 103 PHE A O 1
ATOM 844 N N . ALA A 1 104 ? 39.419 56.396 -12.151 1.00 27.70 104 ALA A N 1
ATOM 845 C CA . ALA A 1 104 ? 40.233 56.460 -13.392 1.00 27.70 104 ALA A CA 1
ATOM 846 C C . ALA A 1 104 ? 40.597 55.051 -13.928 1.00 27.70 104 ALA A C 1
ATOM 848 O O . ALA A 1 104 ? 41.158 54.227 -13.211 1.00 27.70 104 ALA A O 1
ATOM 849 N N . SER A 1 105 ? 40.323 54.787 -15.211 1.00 36.62 105 SER A N 1
ATOM 850 C CA . SER A 1 105 ? 40.925 53.685 -15.991 1.00 36.62 105 SER A CA 1
ATOM 851 C C . SER A 1 105 ? 42.131 54.196 -16.785 1.00 36.62 105 SER A C 1
ATOM 853 O O . SER A 1 105 ? 42.048 55.303 -17.317 1.00 36.62 105 SER A O 1
ATOM 855 N N . PRO A 1 106 ? 43.167 53.366 -17.011 1.00 32.84 106 PRO A N 1
ATOM 856 C CA . PRO A 1 106 ? 44.010 53.495 -18.195 1.00 32.84 106 PRO A CA 1
ATOM 857 C C . PRO A 1 106 ? 43.946 52.255 -19.104 1.00 32.84 106 PRO A C 1
ATOM 859 O O . PRO A 1 106 ? 43.935 51.111 -18.651 1.00 32.84 106 PRO A O 1
ATOM 862 N N . LEU A 1 107 ? 43.913 52.518 -20.413 1.00 36.56 107 LEU A N 1
ATOM 863 C CA . LEU A 1 107 ? 44.072 51.553 -21.502 1.00 36.56 107 LEU A CA 1
ATOM 864 C C . LEU A 1 107 ? 45.449 50.859 -21.449 1.00 36.56 107 LEU A C 1
ATOM 866 O O . LEU A 1 107 ? 46.454 51.517 -21.188 1.00 36.56 107 LEU A O 1
ATOM 870 N N . ILE A 1 108 ? 45.503 49.571 -21.816 1.00 35.31 108 ILE A N 1
ATOM 871 C CA . ILE A 1 108 ? 46.746 48.820 -22.079 1.00 35.31 108 ILE A CA 1
ATOM 872 C C . ILE A 1 108 ? 46.792 48.430 -23.577 1.00 35.31 108 ILE A C 1
ATOM 874 O O . ILE A 1 108 ? 45.782 47.946 -24.097 1.00 35.31 108 ILE A O 1
ATOM 878 N N . PRO A 1 109 ? 47.918 48.653 -24.290 1.00 34.31 109 PRO A N 1
ATOM 879 C CA . PRO A 1 109 ? 48.066 48.412 -25.728 1.00 34.31 109 PRO A CA 1
ATOM 880 C C . PRO A 1 109 ? 48.319 46.935 -26.101 1.00 34.31 109 PRO A C 1
ATOM 882 O O . PRO A 1 109 ? 48.761 46.118 -25.300 1.00 34.31 109 PRO A O 1
ATOM 885 N N . ALA A 1 110 ? 48.056 46.611 -27.371 1.00 41.91 110 ALA A N 1
ATOM 886 C CA . ALA A 1 110 ? 47.849 45.268 -27.929 1.00 41.91 110 ALA A CA 1
ATOM 887 C C . ALA A 1 110 ? 49.046 44.284 -27.948 1.00 41.91 110 ALA A C 1
ATOM 889 O O . ALA A 1 110 ? 48.897 43.186 -28.480 1.00 41.91 110 ALA A O 1
ATOM 890 N N . ASN A 1 111 ? 50.205 44.615 -27.369 1.00 41.34 111 ASN A N 1
ATOM 891 C CA . ASN A 1 111 ? 51.402 43.764 -27.466 1.00 41.34 111 ASN A CA 1
ATOM 892 C C . ASN A 1 111 ? 51.648 42.831 -26.267 1.00 41.34 111 ASN A C 1
ATOM 894 O O . ASN A 1 111 ? 52.426 41.890 -26.406 1.00 41.34 111 ASN A O 1
ATOM 898 N N . ASP A 1 112 ? 50.934 42.988 -25.147 1.00 42.56 112 ASP A N 1
ATOM 899 C CA . ASP A 1 112 ? 51.097 42.102 -23.977 1.00 42.56 112 ASP A CA 1
ATOM 900 C C . ASP A 1 112 ? 50.219 40.837 -24.009 1.00 42.56 112 ASP A C 1
ATOM 902 O O . ASP A 1 112 ? 50.396 39.924 -23.201 1.00 42.56 112 ASP A O 1
ATOM 906 N N . LEU A 1 113 ? 49.310 40.705 -24.983 1.00 40.88 113 LEU A N 1
ATOM 907 C CA . LEU A 1 113 ? 48.472 39.505 -25.107 1.00 40.88 113 LEU A CA 1
ATOM 908 C C . LEU A 1 113 ? 49.217 38.326 -25.765 1.00 40.88 113 LEU A C 1
ATOM 910 O O . LEU A 1 113 ? 48.874 37.165 -25.538 1.00 40.88 113 LEU A O 1
ATOM 914 N N . GLN A 1 114 ? 50.278 38.599 -26.532 1.00 43.88 114 GLN A N 1
ATOM 915 C CA . GLN A 1 114 ? 51.017 37.568 -27.267 1.00 43.88 114 GLN A CA 1
ATOM 916 C C . GLN A 1 114 ? 51.871 36.684 -26.337 1.00 43.88 114 GLN A C 1
ATOM 918 O O . GLN A 1 114 ? 52.096 35.509 -26.632 1.00 43.88 114 GLN A O 1
ATOM 923 N N . GLN A 1 115 ? 52.323 37.211 -25.192 1.00 43.19 115 GLN A N 1
ATOM 924 C CA . GLN A 1 115 ? 53.251 36.497 -24.305 1.00 43.19 115 GLN A CA 1
ATOM 925 C C . GLN A 1 115 ? 52.552 35.677 -23.207 1.00 43.19 115 GLN A C 1
ATOM 927 O O . GLN A 1 115 ? 53.144 34.740 -22.670 1.00 43.19 115 GLN A O 1
ATOM 932 N N . GLN A 1 116 ? 51.264 35.928 -22.942 1.00 42.12 116 GLN A N 1
ATOM 933 C CA . GLN A 1 116 ? 50.487 35.165 -21.956 1.00 42.12 116 GLN A CA 1
ATOM 934 C C . GLN A 1 116 ? 49.840 33.886 -22.530 1.00 42.12 116 GLN A C 1
ATOM 936 O O . GLN A 1 116 ? 49.340 33.049 -21.778 1.00 42.12 116 GLN A O 1
ATOM 941 N N . MET A 1 117 ? 49.894 33.680 -23.854 1.00 38.16 117 MET A N 1
ATOM 942 C CA . MET A 1 117 ? 49.317 32.501 -24.521 1.00 38.16 117 MET A CA 1
ATOM 943 C C . MET A 1 117 ? 50.306 31.346 -24.757 1.00 38.16 117 MET A C 1
ATOM 945 O O . MET A 1 117 ? 49.875 30.252 -25.123 1.00 38.16 117 MET A O 1
ATOM 949 N N . LEU A 1 118 ? 51.612 31.537 -24.516 1.00 42.88 118 LEU A N 1
ATOM 950 C CA . LEU A 1 118 ? 52.635 30.507 -24.773 1.00 42.88 118 LEU A CA 1
ATOM 951 C C . LEU A 1 118 ? 52.921 29.544 -23.601 1.00 42.88 118 LEU A C 1
ATOM 953 O O . LEU A 1 118 ? 53.717 28.624 -23.772 1.00 42.88 118 LEU A O 1
ATOM 957 N N . GLN A 1 119 ? 52.288 29.699 -22.429 1.00 43.06 119 GLN A N 1
ATOM 958 C CA . GLN A 1 119 ? 52.640 28.917 -21.224 1.00 43.06 119 GLN A CA 1
ATOM 959 C C . GLN A 1 119 ? 51.548 27.994 -20.658 1.00 43.06 119 GLN A C 1
ATOM 961 O O . GLN A 1 119 ? 51.718 27.429 -19.580 1.00 43.06 119 GLN A O 1
ATOM 966 N N . MET A 1 120 ? 50.459 27.731 -21.381 1.00 31.73 120 MET A N 1
ATOM 967 C CA . MET A 1 120 ? 49.461 26.753 -20.924 1.00 31.73 120 MET A CA 1
ATOM 968 C C . MET A 1 120 ? 49.653 25.399 -21.617 1.00 31.73 120 MET A C 1
ATOM 970 O O . MET A 1 120 ? 49.192 25.167 -22.734 1.00 31.73 120 MET A O 1
ATOM 974 N N . LYS A 1 121 ? 50.327 24.477 -20.916 1.00 36.38 121 LYS A N 1
ATOM 975 C CA . LYS A 1 121 ? 50.356 23.042 -21.247 1.00 36.38 121 LYS A CA 1
ATOM 976 C C . LYS A 1 121 ? 48.919 22.488 -21.263 1.00 36.38 121 LYS A C 1
ATOM 978 O O . LYS A 1 121 ? 48.196 22.680 -20.284 1.00 36.38 121 LYS A O 1
ATOM 983 N N . PRO A 1 122 ? 48.487 21.764 -22.311 1.00 37.19 122 PRO A N 1
ATOM 984 C CA . PRO A 1 122 ? 47.149 21.189 -22.339 1.00 37.19 122 PRO A CA 1
ATOM 985 C C . PRO A 1 122 ? 47.038 19.983 -21.384 1.00 37.19 122 PRO A C 1
ATOM 987 O O . PRO A 1 122 ? 47.952 19.152 -21.339 1.00 37.19 122 PRO A O 1
ATOM 990 N N . PRO A 1 123 ? 45.915 19.828 -20.655 1.00 33.88 123 PRO A N 1
ATOM 991 C CA . PRO A 1 123 ? 45.621 18.602 -19.929 1.00 33.88 123 PRO A CA 1
ATOM 992 C C . PRO A 1 123 ? 45.375 17.460 -20.922 1.00 33.88 123 PRO A C 1
ATOM 994 O O . PRO A 1 123 ? 44.738 17.620 -21.966 1.00 33.88 123 PRO A O 1
ATOM 997 N N . LYS A 1 124 ? 45.921 16.290 -20.591 1.00 34.97 124 LYS A N 1
ATOM 998 C CA . LYS A 1 124 ? 45.820 15.064 -21.386 1.00 34.97 124 LYS A CA 1
ATOM 999 C C . LYS A 1 124 ? 44.349 14.670 -21.584 1.00 34.97 124 LYS A C 1
ATOM 1001 O O . LYS A 1 124 ? 43.624 14.502 -20.611 1.00 34.97 124 LYS A O 1
ATOM 1006 N N . GLY A 1 125 ? 43.953 14.445 -22.841 1.00 42.25 125 GLY A N 1
ATOM 1007 C CA . GLY A 1 125 ? 42.751 13.674 -23.187 1.00 42.25 125 GLY A CA 1
ATOM 1008 C C . GLY A 1 125 ? 41.690 14.396 -24.025 1.00 42.25 125 GLY A C 1
ATOM 1009 O O . GLY A 1 125 ? 40.588 14.630 -23.546 1.00 42.25 125 GLY A O 1
ATOM 1010 N N . ARG A 1 126 ? 41.974 14.697 -25.302 1.00 34.97 126 ARG A N 1
ATOM 1011 C CA . ARG A 1 126 ? 40.947 14.830 -26.363 1.00 34.97 126 ARG A CA 1
ATOM 1012 C C . ARG A 1 126 ? 41.610 14.911 -27.742 1.00 34.97 126 ARG A C 1
ATOM 1014 O O . ARG A 1 126 ? 42.179 15.936 -28.098 1.00 34.97 126 ARG A O 1
ATOM 1021 N N . ARG A 1 127 ? 41.545 13.834 -28.526 1.00 42.50 127 ARG A N 1
ATOM 1022 C CA . ARG A 1 127 ? 41.916 13.819 -29.951 1.00 42.50 127 ARG A CA 1
ATOM 1023 C C . ARG A 1 127 ? 40.640 13.647 -30.774 1.00 42.50 127 ARG A C 1
ATOM 1025 O O . ARG A 1 127 ? 39.930 12.674 -30.539 1.00 42.50 127 ARG A O 1
ATOM 1032 N N . SER A 1 128 ? 40.345 14.580 -31.685 1.00 44.31 128 SER A N 1
ATOM 1033 C CA . SER A 1 128 ? 39.805 14.231 -33.021 1.00 44.31 128 SER A CA 1
ATOM 1034 C C . SER A 1 128 ? 39.613 15.403 -33.996 1.00 44.31 128 SER A C 1
ATOM 1036 O O . SER A 1 128 ? 39.870 15.179 -35.164 1.00 44.31 128 SER A O 1
ATOM 1038 N N . ASN A 1 129 ? 39.274 16.642 -33.609 1.00 46.34 129 ASN A N 1
ATOM 1039 C CA . ASN A 1 129 ? 38.812 17.612 -34.639 1.00 46.34 129 ASN A CA 1
ATOM 1040 C C . ASN A 1 129 ? 39.734 18.806 -34.941 1.00 46.34 129 ASN A C 1
ATOM 1042 O O . ASN A 1 129 ? 39.401 19.624 -35.786 1.00 46.34 129 ASN A O 1
ATOM 1046 N N . LYS A 1 130 ? 40.894 18.932 -34.285 1.00 43.47 130 LYS A N 1
ATOM 1047 C CA . LYS A 1 130 ? 41.798 20.081 -34.509 1.00 43.47 130 LYS A CA 1
ATOM 1048 C C . LYS A 1 130 ? 42.781 19.883 -35.672 1.00 43.47 130 LYS A C 1
ATOM 1050 O O . LYS A 1 130 ? 43.433 20.833 -36.082 1.00 43.47 130 LYS A O 1
ATOM 1055 N N . THR A 1 131 ? 42.898 18.658 -36.185 1.00 47.78 131 THR A N 1
ATOM 1056 C CA . THR A 1 131 ? 43.896 18.297 -37.204 1.00 47.78 131 THR A CA 1
ATOM 1057 C C . THR A 1 131 ? 43.444 18.669 -38.620 1.00 47.78 131 THR A C 1
ATOM 1059 O O . THR A 1 131 ? 44.266 19.114 -39.411 1.00 47.78 131 THR A O 1
ATOM 1062 N N . GLU A 1 132 ? 42.147 18.570 -38.929 1.00 48.88 132 GLU A N 1
ATOM 1063 C CA . GLU A 1 132 ? 41.600 18.917 -40.256 1.00 48.88 132 GLU A CA 1
ATOM 1064 C C . GLU A 1 132 ? 41.586 20.425 -40.530 1.00 48.88 132 GLU A C 1
ATOM 1066 O O . GLU A 1 132 ? 41.855 20.858 -41.648 1.00 48.88 132 GLU A O 1
ATOM 1071 N N . GLU A 1 133 ? 41.316 21.237 -39.508 1.00 49.62 133 GLU A N 1
ATOM 1072 C CA . GLU A 1 133 ? 41.263 22.697 -39.642 1.00 49.62 133 GLU A CA 1
ATOM 1073 C C . GLU A 1 133 ? 42.671 23.293 -39.815 1.00 49.62 133 GLU A C 1
ATOM 1075 O O . GLU A 1 133 ? 42.882 24.162 -40.660 1.00 49.62 133 GLU A O 1
ATOM 1080 N N . LEU A 1 134 ? 43.665 22.738 -39.106 1.00 48.69 134 LEU A N 1
ATOM 1081 C CA . LEU A 1 134 ? 45.073 23.098 -39.290 1.00 48.69 134 LEU A CA 1
ATOM 1082 C C . LEU A 1 134 ? 45.608 22.642 -40.657 1.00 48.69 134 LEU A C 1
ATOM 1084 O O . LEU A 1 134 ? 46.372 23.370 -41.286 1.00 48.69 134 LEU A O 1
ATOM 1088 N N . ALA A 1 135 ? 45.194 21.460 -41.132 1.00 56.41 135 ALA A N 1
ATOM 1089 C CA . ALA A 1 135 ? 45.582 20.947 -42.445 1.00 56.41 135 ALA A CA 1
ATOM 1090 C C . ALA A 1 135 ? 45.009 21.807 -43.579 1.00 56.41 135 ALA A C 1
ATOM 1092 O O . ALA A 1 135 ? 45.743 22.155 -44.499 1.00 56.41 135 ALA A O 1
ATOM 1093 N N . ARG A 1 136 ? 43.739 22.229 -43.480 1.00 60.25 136 ARG A N 1
ATOM 1094 C CA . ARG A 1 136 ? 43.122 23.148 -44.451 1.00 60.25 136 ARG A CA 1
ATOM 1095 C C . ARG A 1 136 ? 43.819 24.504 -44.488 1.00 60.25 136 ARG A C 1
ATOM 1097 O O . ARG A 1 136 ? 44.142 24.976 -45.572 1.00 60.25 136 ARG A O 1
ATOM 1104 N N . GLN A 1 137 ? 44.124 25.082 -43.327 1.00 59.72 137 GLN A N 1
ATOM 1105 C CA . GLN A 1 137 ? 44.813 26.372 -43.253 1.00 59.72 137 GLN A CA 1
ATOM 1106 C C . GLN A 1 137 ? 46.247 26.295 -43.807 1.00 59.72 137 GLN A C 1
ATOM 1108 O O . GLN A 1 137 ? 46.715 27.218 -44.473 1.00 59.72 137 GLN A O 1
ATOM 1113 N N . GLN A 1 138 ? 46.936 25.169 -43.598 1.00 56.75 138 GLN A N 1
ATOM 1114 C CA . GLN A 1 138 ? 48.273 24.935 -44.145 1.00 56.75 138 GLN A CA 1
ATOM 1115 C C . GLN A 1 138 ? 48.242 24.698 -45.667 1.00 56.75 138 GLN A C 1
ATOM 1117 O O . GLN A 1 138 ? 49.120 25.180 -46.379 1.00 56.75 138 GLN A O 1
ATOM 1122 N N . GLN A 1 139 ? 47.202 24.039 -46.186 1.00 62.31 139 GLN A N 1
ATOM 1123 C CA . GLN A 1 139 ? 47.004 23.826 -47.624 1.00 62.31 139 GLN A CA 1
ATOM 1124 C C . GLN A 1 139 ? 46.661 25.130 -48.364 1.00 62.31 139 GLN A C 1
ATOM 1126 O O . GLN A 1 139 ? 47.106 25.338 -49.493 1.00 62.31 139 GLN A O 1
ATOM 1131 N N . GLU A 1 140 ? 45.928 26.038 -47.715 1.00 58.94 140 GLU A N 1
ATOM 1132 C CA . GLU A 1 140 ? 45.594 27.363 -48.249 1.00 58.94 140 GLU A CA 1
ATOM 1133 C C . GLU A 1 140 ? 46.827 28.282 -48.315 1.00 58.94 140 GLU A C 1
ATOM 1135 O O . GLU A 1 140 ? 47.061 28.935 -49.334 1.00 58.94 140 GLU A O 1
ATOM 1140 N N . LEU A 1 141 ? 47.687 28.241 -47.287 1.00 58.69 141 LEU A N 1
ATOM 1141 C CA . LEU A 1 141 ? 48.973 28.953 -47.261 1.00 58.69 141 LEU A CA 1
ATOM 1142 C C . LEU A 1 141 ? 49.952 28.447 -48.334 1.00 58.69 141 LEU A C 1
ATOM 1144 O O . LEU A 1 141 ? 50.598 29.255 -49.001 1.00 58.69 141 LEU A O 1
ATOM 1148 N N . VAL A 1 142 ? 50.029 27.131 -48.557 1.00 61.00 142 VAL A N 1
ATOM 1149 C CA . VAL A 1 142 ? 50.878 26.539 -49.610 1.00 61.00 142 VAL A CA 1
ATOM 1150 C C . VAL A 1 142 ? 50.362 26.893 -51.008 1.00 61.00 142 VAL A C 1
ATOM 1152 O O . VAL A 1 142 ? 51.156 27.208 -51.896 1.00 61.00 142 VAL A O 1
ATOM 1155 N N . ARG A 1 143 ? 49.037 26.924 -51.210 1.00 62.97 143 ARG A N 1
ATOM 1156 C CA . ARG A 1 143 ? 48.429 27.341 -52.484 1.00 62.97 143 ARG A CA 1
ATOM 1157 C C . ARG A 1 143 ? 48.705 28.815 -52.791 1.00 62.97 143 ARG A C 1
ATOM 1159 O O . ARG A 1 143 ? 48.999 29.159 -53.936 1.00 62.97 143 ARG A O 1
ATOM 1166 N N . MET A 1 144 ? 48.675 29.669 -51.768 1.00 55.41 144 MET A N 1
ATOM 1167 C CA . MET A 1 144 ? 49.014 31.088 -51.891 1.00 55.41 144 MET A CA 1
ATOM 1168 C C . MET A 1 144 ? 50.509 31.295 -52.204 1.00 55.41 144 MET A C 1
ATOM 1170 O O . MET A 1 144 ? 50.855 32.138 -53.030 1.00 55.41 144 MET A O 1
ATOM 1174 N N . GLN A 1 145 ? 51.392 30.469 -51.630 1.00 57.81 145 GLN A N 1
ATOM 1175 C CA . GLN A 1 145 ? 52.838 30.502 -51.883 1.00 57.81 145 GLN A CA 1
ATOM 1176 C C . GLN A 1 145 ? 53.238 29.932 -53.262 1.00 57.81 145 GLN A C 1
ATOM 1178 O O . GLN A 1 145 ? 54.220 30.386 -53.852 1.00 57.81 145 GLN A O 1
ATOM 1183 N N . GLN A 1 146 ? 52.487 28.972 -53.815 1.00 58.81 146 GLN A N 1
ATOM 1184 C CA . GLN A 1 146 ? 52.710 28.461 -55.179 1.00 58.81 146 GLN A CA 1
ATOM 1185 C C . GLN A 1 146 ? 52.288 29.457 -56.266 1.00 58.81 146 GLN A C 1
ATOM 1187 O O . GLN A 1 146 ? 52.985 29.593 -57.269 1.00 58.81 146 GLN A O 1
ATOM 1192 N N . MET A 1 147 ? 51.192 30.193 -56.061 1.00 55.38 147 MET A N 1
ATOM 1193 C CA . MET A 1 147 ? 50.746 31.241 -56.992 1.00 55.38 147 MET A CA 1
ATOM 1194 C C . MET A 1 147 ? 51.724 32.423 -57.063 1.00 55.38 147 MET A C 1
ATOM 1196 O O . MET A 1 147 ? 51.888 33.023 -58.122 1.00 55.38 147 MET A O 1
ATOM 1200 N N . GLN A 1 148 ? 52.428 32.724 -55.967 1.00 54.75 148 GLN A N 1
ATOM 1201 C CA . GLN A 1 148 ? 53.429 33.796 -55.921 1.00 54.75 148 GLN A CA 1
ATOM 1202 C C . GLN A 1 148 ? 54.748 33.431 -56.636 1.00 54.75 148 GLN A C 1
ATOM 1204 O O . GLN A 1 148 ? 55.489 34.324 -57.038 1.00 54.75 148 GLN A O 1
ATOM 1209 N N . GLN A 1 149 ? 55.025 32.138 -56.852 1.00 55.41 149 GLN A N 1
ATOM 1210 C CA . GLN A 1 149 ? 56.214 31.666 -57.579 1.00 55.41 149 GLN A CA 1
ATOM 1211 C C . GLN A 1 149 ? 56.034 31.630 -59.105 1.00 55.41 149 GLN A C 1
ATOM 1213 O O . GLN A 1 149 ? 57.027 31.649 -59.825 1.00 55.41 149 GLN A O 1
ATOM 1218 N N . GLN A 1 150 ? 54.796 31.608 -59.616 1.00 54.91 150 GLN A N 1
ATOM 1219 C CA . GLN A 1 150 ? 54.532 31.561 -61.064 1.00 54.91 150 GLN A CA 1
ATOM 1220 C C . GLN A 1 150 ? 54.491 32.947 -61.736 1.00 54.91 150 GLN A C 1
ATOM 1222 O O . GLN A 1 150 ? 54.589 33.031 -62.958 1.00 54.91 150 GLN A O 1
ATOM 1227 N N . HIS A 1 151 ? 54.422 34.040 -60.964 1.00 53.84 151 HIS A N 1
ATOM 1228 C CA . HIS A 1 151 ? 54.422 35.415 -61.483 1.00 53.84 151 HIS A CA 1
ATOM 1229 C C . HIS A 1 151 ? 55.322 36.337 -60.638 1.00 53.84 151 HIS A C 1
ATOM 1231 O O . HIS A 1 151 ? 54.838 36.985 -59.704 1.00 53.84 151 HIS A O 1
ATOM 1237 N N . PRO A 1 152 ? 56.630 36.434 -60.942 1.00 42.34 152 PRO A N 1
ATOM 1238 C CA . PRO A 1 152 ? 57.525 37.328 -60.221 1.00 42.34 152 PRO A CA 1
ATOM 1239 C C . PRO A 1 152 ? 57.199 38.781 -60.597 1.00 42.34 152 PRO A C 1
ATOM 1241 O O . PRO A 1 152 ? 57.444 39.203 -61.723 1.00 42.34 152 PRO A O 1
ATOM 1244 N N . GLY A 1 153 ? 56.639 39.552 -59.659 1.00 55.38 153 GLY A N 1
ATOM 1245 C CA . GLY A 1 153 ? 56.539 41.015 -59.775 1.00 55.38 153 GLY A CA 1
ATOM 1246 C C . GLY A 1 153 ? 55.162 41.618 -60.084 1.00 55.38 153 GLY A C 1
ATOM 1247 O O . GLY A 1 153 ? 55.086 42.823 -60.312 1.00 55.38 153 GLY A O 1
ATOM 1248 N N . ALA A 1 154 ? 54.068 40.851 -60.057 1.00 52.44 154 ALA A N 1
ATOM 1249 C CA . ALA A 1 154 ? 52.726 41.426 -60.206 1.00 52.44 154 ALA A CA 1
ATOM 1250 C C . ALA A 1 154 ? 52.218 42.055 -58.881 1.00 52.44 154 ALA A C 1
ATOM 1252 O O . ALA A 1 154 ? 52.292 41.404 -57.834 1.00 52.44 154 ALA A O 1
ATOM 1253 N N . PRO A 1 155 ? 51.668 43.288 -58.888 1.00 56.59 155 PRO A N 1
ATOM 1254 C CA . PRO A 1 155 ? 51.101 43.918 -57.695 1.00 56.59 155 PRO A CA 1
ATOM 1255 C C . PRO A 1 155 ? 49.926 43.104 -57.112 1.00 56.59 155 PRO A C 1
ATOM 1257 O O . PRO A 1 155 ? 49.077 42.636 -57.879 1.00 56.59 155 PRO A O 1
ATOM 1260 N N . PRO A 1 156 ? 49.792 42.997 -55.771 1.00 54.22 156 PRO A N 1
ATOM 1261 C CA . PRO A 1 156 ? 48.791 42.143 -55.115 1.00 54.22 156 PRO A CA 1
ATOM 1262 C C . PRO A 1 156 ? 47.336 42.434 -55.520 1.00 54.22 156 PRO A C 1
ATOM 1264 O O . PRO A 1 156 ? 46.467 41.571 -55.406 1.00 54.22 156 PRO A O 1
ATOM 1267 N N . HIS A 1 157 ? 47.061 43.640 -56.019 1.00 54.44 157 HIS A N 1
ATOM 1268 C CA . HIS A 1 157 ? 45.724 44.062 -56.424 1.00 54.44 157 HIS A CA 1
ATOM 1269 C C . HIS A 1 157 ? 45.262 43.452 -57.765 1.00 54.44 157 HIS A C 1
ATOM 1271 O O . HIS A 1 157 ? 44.071 43.209 -57.940 1.00 54.44 157 HIS A O 1
ATOM 1277 N N . GLN A 1 158 ? 46.181 43.137 -58.690 1.00 54.44 158 GLN A N 1
ATOM 1278 C CA . GLN A 1 158 ? 45.827 42.574 -60.005 1.00 54.44 158 GLN A CA 1
ATOM 1279 C C . GLN A 1 158 ? 45.550 41.061 -59.953 1.00 54.44 158 GLN A C 1
ATOM 1281 O O . GLN A 1 158 ? 44.653 40.580 -60.643 1.00 54.44 158 GLN A O 1
ATOM 1286 N N . LEU A 1 159 ? 46.233 40.311 -59.076 1.00 53.31 159 LEU A N 1
ATOM 1287 C CA . LEU A 1 159 ? 45.946 38.882 -58.864 1.00 53.31 159 LEU A CA 1
ATOM 1288 C C . LEU A 1 159 ? 44.574 38.660 -58.198 1.00 53.31 159 LEU A C 1
ATOM 1290 O O . LEU A 1 159 ? 43.854 37.717 -58.535 1.00 53.31 159 LEU A O 1
ATOM 1294 N N . ALA A 1 160 ? 44.188 39.551 -57.279 1.00 56.09 160 ALA A N 1
ATOM 1295 C CA . ALA A 1 160 ? 42.875 39.522 -56.639 1.00 56.09 160 ALA A CA 1
ATOM 1296 C C . ALA A 1 160 ? 41.737 39.775 -57.646 1.00 56.09 160 ALA A C 1
ATOM 1298 O O . ALA A 1 160 ? 40.707 39.102 -57.585 1.00 56.09 160 ALA A O 1
ATOM 1299 N N . GLN A 1 161 ? 41.942 40.677 -58.614 1.00 57.03 161 GLN A N 1
ATOM 1300 C CA . GLN A 1 161 ? 40.961 40.958 -59.668 1.00 57.03 161 GLN A CA 1
ATOM 1301 C C . GLN A 1 161 ? 40.813 39.801 -60.667 1.00 57.03 161 GLN A C 1
ATOM 1303 O O . GLN A 1 161 ? 39.685 39.448 -61.003 1.00 57.03 161 GLN A O 1
ATOM 1308 N N . LEU A 1 162 ? 41.906 39.136 -61.068 1.00 53.00 162 LEU A N 1
ATOM 1309 C CA . LEU A 1 162 ? 41.830 37.970 -61.965 1.00 53.00 162 LEU A CA 1
ATOM 1310 C C . LEU A 1 162 ? 41.078 36.789 -61.320 1.00 53.00 162 LEU A C 1
ATOM 1312 O O . LEU A 1 162 ? 40.301 36.095 -61.976 1.00 53.00 162 LEU A O 1
ATOM 1316 N N . THR A 1 163 ? 41.265 36.602 -60.009 1.00 53.12 163 THR A N 1
ATOM 1317 C CA . THR A 1 163 ? 40.577 35.562 -59.226 1.00 53.12 163 THR A CA 1
ATOM 1318 C C . THR A 1 163 ? 39.084 35.882 -59.053 1.00 53.12 163 THR A C 1
ATOM 1320 O O . THR A 1 163 ? 38.246 34.981 -59.085 1.00 53.12 163 THR A O 1
ATOM 1323 N N . GLN A 1 164 ? 38.722 37.165 -58.932 1.00 54.78 164 GLN A N 1
ATOM 1324 C CA . GLN A 1 164 ? 37.321 37.603 -58.913 1.00 54.78 164 GLN A CA 1
ATOM 1325 C C . GLN A 1 164 ? 36.640 37.468 -60.284 1.00 54.78 164 GLN A C 1
ATOM 1327 O O . GLN A 1 164 ? 35.477 37.070 -60.341 1.00 54.78 164 GLN A O 1
ATOM 1332 N N . GLN A 1 165 ? 37.353 37.720 -61.386 1.00 52.25 165 GLN A N 1
ATOM 1333 C CA . GLN A 1 165 ? 36.807 37.584 -62.741 1.00 52.25 165 GLN A CA 1
ATOM 1334 C C . GLN A 1 165 ? 36.504 36.125 -63.115 1.00 52.25 165 GLN A C 1
ATOM 1336 O O . GLN A 1 165 ? 35.478 35.859 -63.739 1.00 52.25 165 GLN A O 1
ATOM 1341 N N . TYR A 1 166 ? 37.335 35.175 -62.672 1.00 50.16 166 TYR A N 1
ATOM 1342 C CA . TYR A 1 166 ? 37.082 33.741 -62.867 1.00 50.16 166 TYR A CA 1
ATOM 1343 C C . TYR A 1 166 ? 35.921 33.214 -62.003 1.00 50.16 166 TYR A C 1
ATOM 1345 O O . TYR A 1 166 ? 35.206 32.304 -62.413 1.00 50.16 166 TYR A O 1
ATOM 1353 N N . ASN A 1 167 ? 35.687 33.811 -60.828 1.00 49.94 167 ASN A N 1
ATOM 1354 C CA . ASN A 1 167 ? 34.545 33.472 -59.970 1.00 49.94 167 ASN A CA 1
ATOM 1355 C C . ASN A 1 167 ? 33.216 34.085 -60.447 1.00 49.94 167 ASN A C 1
ATOM 1357 O O . ASN A 1 167 ? 32.154 33.568 -60.099 1.00 49.94 167 ASN A O 1
ATOM 1361 N N . HIS A 1 168 ? 33.244 35.164 -61.238 1.00 46.41 168 HIS A N 1
ATOM 1362 C CA . HIS A 1 168 ? 32.026 35.822 -61.722 1.00 46.41 168 HIS A CA 1
ATOM 1363 C C . HIS A 1 168 ? 31.395 35.170 -62.963 1.00 46.41 168 HIS A C 1
ATOM 1365 O O . HIS A 1 168 ? 30.185 35.297 -63.143 1.00 46.41 168 HIS A O 1
ATOM 1371 N N . SER A 1 169 ? 32.145 34.425 -63.783 1.00 44.34 169 SER A N 1
ATOM 1372 C CA . SER A 1 169 ? 31.605 33.778 -64.995 1.00 44.34 169 SER A CA 1
ATOM 1373 C C . SER A 1 169 ? 30.819 32.483 -64.735 1.00 44.34 169 SER A C 1
ATOM 1375 O O . SER A 1 169 ? 30.121 32.009 -65.627 1.00 44.34 169 SER A O 1
ATOM 1377 N N . LEU A 1 170 ? 30.861 31.937 -63.514 1.00 47.12 170 LEU A N 1
ATOM 1378 C CA . LEU A 1 170 ? 30.132 30.720 -63.111 1.00 47.12 170 LEU A CA 1
ATOM 1379 C C . LEU A 1 170 ? 28.821 31.000 -62.343 1.00 47.12 170 LEU A C 1
ATOM 1381 O O . LEU A 1 170 ? 28.150 30.066 -61.908 1.00 47.12 170 LEU A O 1
ATOM 1385 N N . ALA A 1 171 ? 28.443 32.271 -62.152 1.00 50.12 171 ALA A N 1
ATOM 1386 C CA . ALA A 1 171 ? 27.387 32.680 -61.217 1.00 50.12 171 ALA A CA 1
ATOM 1387 C C . ALA A 1 171 ? 26.084 33.202 -61.870 1.00 50.12 171 ALA A C 1
ATOM 1389 O O . ALA A 1 171 ? 25.341 33.939 -61.225 1.00 50.12 171 ALA A O 1
ATOM 1390 N N . SER A 1 172 ? 25.777 32.848 -63.124 1.00 46.47 172 SER A N 1
ATOM 1391 C CA . SER A 1 172 ? 24.611 33.386 -63.857 1.00 46.47 172 SER A CA 1
ATOM 1392 C C . SER A 1 172 ? 23.350 32.509 -63.860 1.00 46.47 172 SER A C 1
ATOM 1394 O O . SER A 1 172 ? 22.398 32.820 -64.575 1.00 46.47 172 SER A O 1
ATOM 1396 N N . HIS A 1 173 ? 23.268 31.462 -63.035 1.00 46.47 173 HIS A N 1
ATOM 1397 C CA . HIS A 1 173 ? 22.002 30.750 -62.833 1.00 46.47 173 HIS A CA 1
ATOM 1398 C C . HIS A 1 173 ? 21.309 31.241 -61.553 1.00 46.47 173 HIS A C 1
ATOM 1400 O O . HIS A 1 173 ? 21.905 31.138 -60.474 1.00 46.47 173 HIS A O 1
ATOM 1406 N N . PRO A 1 174 ? 20.068 31.770 -61.629 1.00 50.41 174 PRO A N 1
ATOM 1407 C CA . PRO A 1 174 ? 19.318 32.135 -60.436 1.00 50.41 174 PRO A CA 1
ATOM 1408 C C . PRO A 1 174 ? 19.104 30.865 -59.618 1.00 50.41 174 PRO A C 1
ATOM 1410 O O . PRO A 1 174 ? 18.460 29.918 -60.073 1.00 50.41 174 PRO A O 1
ATOM 1413 N N . LYS A 1 175 ? 19.698 30.815 -58.420 1.00 51.31 175 LYS A N 1
ATOM 1414 C CA . LYS A 1 175 ? 19.475 29.696 -57.506 1.00 51.31 175 LYS A CA 1
ATOM 1415 C C . LYS A 1 175 ? 17.972 29.649 -57.205 1.00 51.31 175 LYS A C 1
ATOM 1417 O O . LYS A 1 175 ? 17.423 30.688 -56.828 1.00 51.31 175 LYS A O 1
ATOM 1422 N N . PRO A 1 176 ? 17.305 28.496 -57.392 1.00 49.19 176 PRO A N 1
ATOM 1423 C CA . PRO A 1 176 ? 15.897 28.369 -57.051 1.00 49.19 176 PRO A CA 1
ATOM 1424 C C . PRO A 1 176 ? 15.696 28.752 -55.578 1.00 49.19 176 PRO A C 1
ATOM 1426 O O . PRO A 1 176 ? 16.609 28.535 -54.769 1.00 49.19 176 PRO A O 1
ATOM 1429 N N . PRO A 1 177 ? 14.543 29.352 -55.222 1.00 59.09 177 PRO A N 1
ATOM 1430 C CA . PRO A 1 177 ? 14.257 29.690 -53.836 1.00 59.09 177 PRO A CA 1
ATOM 1431 C C . PRO A 1 177 ? 14.437 28.431 -52.981 1.00 59.09 177 PRO A C 1
ATOM 1433 O O . PRO A 1 177 ? 14.057 27.341 -53.428 1.00 59.09 177 PRO A O 1
ATOM 1436 N N . PRO A 1 178 ? 15.065 28.544 -51.796 1.00 58.25 178 PRO A N 1
ATOM 1437 C CA . PRO A 1 178 ? 15.288 27.385 -50.954 1.00 58.25 178 PRO A CA 1
ATOM 1438 C C . PRO A 1 178 ? 13.943 26.687 -50.715 1.00 58.25 178 PRO A C 1
ATOM 1440 O O . PRO A 1 178 ? 12.943 27.374 -50.471 1.00 58.25 178 PRO A O 1
ATOM 1443 N N . PRO A 1 179 ? 13.894 25.349 -50.834 1.00 50.19 179 PRO A N 1
ATOM 1444 C CA . PRO A 1 179 ? 12.661 24.609 -50.630 1.00 50.19 179 PRO A CA 1
ATOM 1445 C C . PRO A 1 179 ? 12.102 24.934 -49.241 1.00 50.19 179 PRO A C 1
ATOM 1447 O O . PRO A 1 179 ? 12.886 25.141 -48.305 1.00 50.19 179 PRO A O 1
ATOM 1450 N N . PRO A 1 180 ? 10.767 25.013 -49.096 1.00 58.53 180 PRO A N 1
ATOM 1451 C CA . PRO A 1 180 ? 10.159 25.317 -47.813 1.00 58.53 180 PRO A CA 1
ATOM 1452 C C . PRO A 1 180 ? 10.680 24.326 -46.762 1.00 58.53 180 PRO A C 1
ATOM 1454 O O . PRO A 1 180 ? 10.811 23.134 -47.065 1.00 58.53 180 PRO A O 1
ATOM 1457 N N . PRO A 1 181 ? 11.026 24.802 -45.554 1.00 66.31 181 PRO A N 1
ATOM 1458 C CA . PRO A 1 181 ? 11.574 23.944 -44.516 1.00 66.31 181 PRO A CA 1
ATOM 1459 C C . PRO A 1 181 ? 10.616 22.782 -44.239 1.00 66.31 181 PRO A C 1
ATOM 1461 O O . PRO A 1 181 ? 9.411 22.968 -44.065 1.00 66.31 181 PRO A O 1
ATOM 1464 N N . ILE A 1 182 ? 11.170 21.571 -44.269 1.00 59.28 182 ILE A N 1
ATOM 1465 C CA . ILE A 1 182 ? 10.431 20.323 -44.085 1.00 59.28 182 ILE A CA 1
ATOM 1466 C C . ILE A 1 182 ? 10.015 20.241 -42.618 1.00 59.28 182 ILE A C 1
ATOM 1468 O O . ILE A 1 182 ? 10.879 20.109 -41.755 1.00 59.28 182 ILE A O 1
ATOM 1472 N N . ARG A 1 183 ? 8.705 20.301 -42.356 1.00 47.00 183 ARG A N 1
ATOM 1473 C CA . ARG A 1 183 ? 8.150 20.071 -41.019 1.00 47.00 183 ARG A CA 1
ATOM 1474 C C . ARG A 1 183 ? 8.309 18.612 -40.616 1.00 47.00 183 ARG A C 1
ATOM 1476 O O . ARG A 1 183 ? 7.879 17.720 -41.347 1.00 47.00 183 ARG A O 1
ATOM 1483 N N . TYR A 1 184 ? 8.872 18.376 -39.438 1.00 60.38 184 TYR A N 1
ATOM 1484 C CA . TYR A 1 184 ? 8.987 17.044 -38.839 1.00 60.38 184 TYR A CA 1
ATOM 1485 C C . TYR A 1 184 ? 7.920 16.834 -37.749 1.00 60.38 184 TYR A C 1
ATOM 1487 O O . TYR A 1 184 ? 7.514 17.804 -37.119 1.00 60.38 184 TYR A O 1
ATOM 1495 N N . PRO A 1 185 ? 7.520 15.589 -37.420 1.00 56.84 185 PRO A N 1
ATOM 1496 C CA . PRO A 1 185 ? 6.593 15.310 -36.309 1.00 56.84 185 PRO A CA 1
ATOM 1497 C C . PRO A 1 185 ? 7.061 15.828 -34.934 1.00 56.84 185 PRO A C 1
ATOM 1499 O O . PRO A 1 185 ? 6.257 16.037 -34.034 1.00 56.84 185 PRO A O 1
ATOM 1502 N N . ILE A 1 186 ? 8.366 16.060 -34.758 1.00 52.72 186 ILE A N 1
ATOM 1503 C CA . ILE A 1 186 ? 8.927 16.713 -33.563 1.00 52.72 186 ILE A CA 1
ATOM 1504 C C . ILE A 1 186 ? 8.666 18.226 -33.531 1.00 52.72 186 ILE A C 1
ATOM 1506 O O . ILE A 1 186 ? 8.602 18.802 -32.454 1.00 52.72 186 ILE A O 1
ATOM 1510 N N . GLU A 1 187 ? 8.463 18.861 -34.686 1.00 51.28 187 GLU A N 1
ATOM 1511 C CA . GLU A 1 187 ? 8.040 20.263 -34.790 1.00 51.28 187 GLU A CA 1
ATOM 1512 C C . GLU A 1 187 ? 6.527 20.414 -34.538 1.00 51.28 187 GLU A C 1
ATOM 1514 O O . GLU A 1 187 ? 6.052 21.508 -34.249 1.00 51.28 187 GLU A O 1
ATOM 1519 N N . ASP A 1 188 ? 5.777 19.304 -34.568 1.00 57.38 188 ASP A N 1
ATOM 1520 C CA . ASP A 1 188 ? 4.396 19.198 -34.068 1.00 57.38 188 ASP A CA 1
ATOM 1521 C C . ASP A 1 188 ? 4.340 19.206 -32.526 1.00 57.38 188 ASP A C 1
ATOM 1523 O O . ASP A 1 188 ? 3.294 19.482 -31.942 1.00 57.38 188 ASP A O 1
ATOM 1527 N N . LEU A 1 189 ? 5.475 18.952 -31.854 1.00 56.06 189 LEU A N 1
ATOM 1528 C CA . LEU A 1 18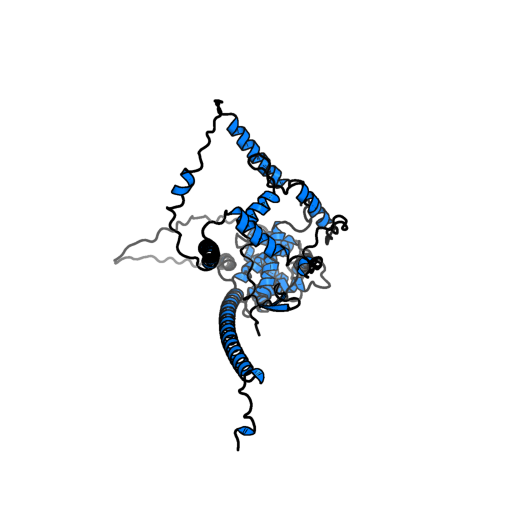9 ? 5.660 19.190 -30.416 1.00 56.06 189 LEU A CA 1
ATOM 1529 C C . LEU A 1 189 ? 6.147 20.621 -30.126 1.00 56.06 189 LEU A C 1
ATOM 1531 O O . LEU A 1 189 ? 5.924 21.116 -29.020 1.00 56.06 189 LEU A O 1
ATOM 1535 N N . ASP A 1 190 ? 6.724 21.315 -31.116 1.00 54.81 190 ASP A N 1
ATOM 1536 C CA . ASP A 1 190 ? 6.981 22.766 -31.099 1.00 54.81 190 ASP A CA 1
ATOM 1537 C C . ASP A 1 190 ? 5.694 23.548 -31.411 1.00 54.81 190 ASP A C 1
ATOM 1539 O O . ASP A 1 190 ? 5.628 24.450 -32.257 1.00 54.81 190 ASP A O 1
ATOM 1543 N N . VAL A 1 191 ? 4.626 23.227 -30.682 1.00 54.91 191 VAL A N 1
ATOM 1544 C CA . VAL A 1 191 ? 3.414 24.036 -30.703 1.00 54.91 191 VAL A CA 1
ATOM 1545 C C . VAL A 1 191 ? 3.754 25.365 -30.041 1.00 54.91 191 VAL A C 1
ATOM 1547 O O . VAL A 1 191 ? 3.760 25.495 -28.816 1.00 54.91 191 VAL A O 1
ATOM 1550 N N . SER A 1 192 ? 4.033 26.379 -30.862 1.00 54.56 192 SER A N 1
ATOM 1551 C CA . SER A 1 192 ? 4.067 27.763 -30.392 1.00 54.56 192 SER A CA 1
ATOM 1552 C C . SER A 1 192 ? 2.777 28.014 -29.606 1.00 54.56 192 SER A C 1
ATOM 1554 O O . SER A 1 192 ? 1.706 27.693 -30.135 1.00 54.56 192 SER A O 1
ATOM 1556 N N . PRO A 1 193 ? 2.837 28.545 -28.368 1.00 56.72 193 PRO A N 1
ATOM 1557 C CA . PRO A 1 193 ? 1.645 28.788 -27.568 1.00 56.72 193 PRO A CA 1
ATOM 1558 C C . PRO A 1 193 ? 0.622 29.513 -28.434 1.00 56.72 193 PRO A C 1
ATOM 1560 O O . PRO A 1 193 ? 0.912 30.596 -28.951 1.00 56.72 193 PRO A O 1
ATOM 1563 N N . LYS A 1 194 ? -0.538 28.888 -28.677 1.00 59.16 194 LYS A N 1
ATOM 1564 C CA . LYS A 1 194 ? -1.582 29.497 -29.504 1.00 59.16 194 LYS A CA 1
ATOM 1565 C C . LYS A 1 194 ? -1.947 30.831 -28.850 1.00 59.16 194 LYS A C 1
ATOM 1567 O O . LYS A 1 194 ? -2.579 30.836 -27.795 1.00 59.16 194 LYS A O 1
ATOM 1572 N N . ARG A 1 195 ? -1.529 31.951 -29.455 1.00 56.81 195 ARG A N 1
ATOM 1573 C CA . ARG A 1 195 ? -1.778 33.305 -28.925 1.00 56.81 195 ARG A CA 1
ATOM 1574 C C . ARG A 1 195 ? -3.276 33.577 -28.776 1.00 56.81 195 ARG A C 1
ATOM 1576 O O . ARG A 1 195 ? -3.661 34.168 -27.774 1.00 56.81 195 ARG A O 1
ATOM 1583 N N . ASP A 1 196 ? -4.077 32.960 -29.648 1.00 63.69 196 ASP A N 1
ATOM 1584 C CA . ASP A 1 196 ? -5.546 33.002 -29.663 1.00 63.69 196 ASP A CA 1
ATOM 1585 C C . ASP A 1 196 ? -6.194 31.642 -29.326 1.00 63.69 196 ASP A C 1
ATOM 1587 O O . ASP A 1 196 ? -7.331 31.357 -29.690 1.00 63.69 196 ASP A O 1
ATOM 1591 N N . GLY A 1 197 ? -5.463 30.747 -28.652 1.00 55.50 197 GLY A N 1
ATOM 1592 C CA . GLY A 1 197 ? -5.992 29.446 -28.242 1.00 55.50 197 GLY A CA 1
ATOM 1593 C C . GLY A 1 197 ? -6.908 29.566 -27.029 1.00 55.50 197 GLY A C 1
ATOM 1594 O O . GLY A 1 197 ? -6.531 30.228 -26.052 1.00 55.50 197 GLY A O 1
ATOM 1595 N N . HIS A 1 198 ? -8.067 28.895 -27.116 1.00 59.91 198 HIS A N 1
ATOM 1596 C CA . HIS A 1 198 ? -9.047 28.686 -26.045 1.00 59.91 198 HIS A CA 1
ATOM 1597 C C . HIS A 1 198 ? -8.370 28.586 -24.675 1.00 59.91 198 HIS A C 1
ATOM 1599 O O . HIS A 1 198 ? -7.326 27.939 -24.541 1.00 59.91 198 HIS A O 1
ATOM 1605 N N . ALA A 1 199 ? -8.958 29.257 -23.678 1.00 58.78 199 ALA A N 1
ATOM 1606 C CA . ALA A 1 199 ? -8.497 29.220 -22.296 1.00 58.78 199 ALA A CA 1
ATOM 1607 C C . ALA A 1 199 ? -8.120 27.786 -21.901 1.00 58.78 199 ALA A C 1
ATOM 1609 O O . ALA A 1 199 ? -8.820 26.846 -22.291 1.00 58.78 199 ALA A O 1
ATOM 1610 N N . ARG A 1 200 ? -7.013 27.625 -21.150 1.00 54.09 200 ARG A N 1
ATOM 1611 C CA . ARG A 1 200 ? -6.665 26.334 -20.536 1.00 54.09 200 ARG A CA 1
ATOM 1612 C C . ARG A 1 200 ? -7.970 25.775 -19.960 1.00 54.09 200 ARG A C 1
ATOM 1614 O O . ARG A 1 200 ? -8.604 26.513 -19.199 1.00 54.09 200 ARG A O 1
ATOM 1621 N N . PRO A 1 201 ? -8.394 24.556 -20.347 1.00 60.25 201 PRO A N 1
ATOM 1622 C CA . PRO A 1 201 ? -9.613 23.975 -19.814 1.00 60.25 201 PRO A CA 1
ATOM 1623 C C . PRO A 1 201 ? -9.581 24.126 -18.301 1.00 60.25 201 PRO A C 1
ATOM 1625 O O . PRO A 1 201 ? -8.546 23.842 -17.688 1.00 60.25 201 PRO A O 1
ATOM 1628 N N . GLN A 1 202 ? -10.658 24.655 -17.716 1.00 64.50 202 GLN A N 1
ATOM 1629 C CA . GLN A 1 202 ? -10.719 24.741 -16.264 1.00 64.50 202 GLN A CA 1
ATOM 1630 C C . GLN A 1 202 ? -10.467 23.340 -15.713 1.00 64.50 202 GLN A C 1
ATOM 1632 O O . GLN A 1 202 ? -10.978 22.359 -16.263 1.00 64.50 202 GLN A O 1
ATOM 1637 N N . LEU A 1 203 ? -9.614 23.262 -14.689 1.00 65.69 203 LEU A N 1
ATOM 1638 C CA . LEU A 1 203 ? -9.372 22.012 -13.986 1.00 65.69 203 LEU A CA 1
ATOM 1639 C C . LEU A 1 203 ? -10.738 21.438 -13.611 1.00 65.69 203 LEU A C 1
ATOM 1641 O O . LEU A 1 203 ? -11.566 22.124 -13.011 1.00 65.69 203 LEU A O 1
ATOM 1645 N N . LYS A 1 204 ? -10.989 20.212 -14.063 1.00 60.62 204 LYS A N 1
ATOM 1646 C CA . LYS A 1 204 ? -12.143 19.449 -13.621 1.00 60.62 204 LYS A CA 1
ATOM 1647 C C . LYS A 1 204 ? -11.715 18.778 -12.332 1.00 60.62 204 LYS A C 1
ATOM 1649 O O . LYS A 1 204 ? -10.713 18.068 -12.320 1.00 60.62 204 LYS A O 1
ATOM 1654 N N . PHE A 1 205 ? -12.437 19.076 -11.273 1.00 71.81 205 PHE A N 1
ATOM 1655 C CA . PHE A 1 205 ? -12.234 18.479 -9.968 1.00 71.81 205 PHE A CA 1
ATOM 1656 C C . PHE A 1 205 ? -13.307 17.411 -9.781 1.00 71.81 205 PHE A C 1
ATOM 1658 O O . PHE A 1 205 ? -14.392 17.532 -10.354 1.00 71.81 205 PHE A O 1
ATOM 1665 N N . GLN A 1 206 ? -12.984 16.354 -9.040 1.00 53.97 206 GLN A N 1
ATOM 1666 C CA . GLN A 1 206 ? -13.942 15.294 -8.720 1.00 53.97 206 GLN A CA 1
ATOM 1667 C C . GLN A 1 206 ? -15.062 15.825 -7.818 1.00 53.97 206 GLN A C 1
ATOM 1669 O O . GLN A 1 206 ? -16.199 15.381 -7.941 1.00 53.97 206 GLN A O 1
ATOM 1674 N N . THR A 1 207 ? -14.758 16.820 -6.977 1.00 65.06 207 THR A N 1
ATOM 1675 C CA . THR A 1 207 ? -15.715 17.473 -6.077 1.00 65.06 207 THR A CA 1
ATOM 1676 C C . THR A 1 207 ? -15.552 18.996 -6.081 1.00 65.06 207 THR A C 1
ATOM 1678 O O . THR A 1 207 ? -14.472 19.529 -6.371 1.00 65.06 207 THR A O 1
ATOM 1681 N N . ASP A 1 208 ? -16.627 19.716 -5.747 1.00 71.38 208 ASP A N 1
ATOM 1682 C CA . ASP A 1 208 ? -16.603 21.180 -5.604 1.00 71.38 208 ASP A CA 1
ATOM 1683 C C . ASP A 1 208 ? -15.682 21.629 -4.452 1.00 71.38 208 ASP A C 1
ATOM 1685 O O . ASP A 1 208 ? -15.000 22.647 -4.561 1.00 71.38 208 ASP A O 1
ATOM 1689 N N . GLU A 1 209 ? -15.542 20.814 -3.409 1.00 65.88 209 GLU A N 1
ATOM 1690 C CA . GLU A 1 209 ? -14.616 21.042 -2.291 1.00 65.88 209 GLU A CA 1
ATOM 1691 C C . GLU A 1 209 ? -13.146 20.990 -2.733 1.00 65.88 209 GLU A C 1
ATOM 1693 O O . GLU A 1 209 ? -12.340 21.847 -2.369 1.00 65.88 209 GLU A O 1
ATOM 1698 N N . GLN A 1 210 ? -12.779 20.018 -3.578 1.00 62.84 210 GLN A N 1
ATOM 1699 C CA . GLN A 1 210 ? -11.423 19.894 -4.124 1.00 62.84 210 GLN A CA 1
ATOM 1700 C C . GLN A 1 210 ? -11.080 21.085 -5.031 1.00 62.84 210 GLN A C 1
ATOM 1702 O O . GLN A 1 210 ? -9.950 21.592 -5.016 1.00 62.84 210 GLN A O 1
ATOM 1707 N N . ARG A 1 211 ? -12.068 21.555 -5.805 1.00 74.06 211 ARG A N 1
ATOM 1708 C CA . ARG A 1 211 ? -11.961 22.785 -6.594 1.00 74.06 211 ARG A CA 1
ATOM 1709 C C . ARG A 1 211 ? -11.663 23.974 -5.695 1.00 74.06 211 ARG A C 1
ATOM 1711 O O . ARG A 1 211 ? -10.727 24.727 -5.969 1.00 74.06 211 ARG A O 1
ATOM 1718 N N . GLU A 1 212 ? -12.449 24.146 -4.642 1.00 72.25 212 GLU A N 1
ATOM 1719 C CA . GLU A 1 212 ? -12.331 25.280 -3.734 1.00 72.25 212 GLU A CA 1
ATOM 1720 C C . GLU A 1 212 ? -11.015 25.243 -2.948 1.00 72.25 212 GLU A C 1
ATOM 1722 O O . GLU A 1 212 ? -10.310 26.249 -2.888 1.00 72.25 212 GLU A O 1
ATOM 1727 N N . TYR A 1 213 ? -10.596 24.071 -2.463 1.00 65.88 213 TYR A N 1
ATOM 1728 C CA . TYR A 1 213 ? -9.298 23.843 -1.822 1.00 65.88 213 TYR A CA 1
ATOM 1729 C C . TYR A 1 213 ? -8.125 24.331 -2.678 1.00 65.88 213 TYR A C 1
ATOM 1731 O O . TYR A 1 213 ? -7.245 25.057 -2.211 1.00 65.88 213 TYR A O 1
ATOM 1739 N N . ILE A 1 214 ? -8.106 23.957 -3.959 1.00 68.38 214 ILE A N 1
ATOM 1740 C CA . ILE A 1 214 ? -7.005 24.303 -4.865 1.00 68.38 214 ILE A CA 1
ATOM 1741 C C . ILE A 1 214 ? -7.041 25.789 -5.233 1.00 68.38 214 ILE A C 1
ATOM 1743 O O . ILE A 1 214 ? -5.986 26.424 -5.306 1.00 68.38 214 ILE A O 1
ATOM 1747 N N . LEU A 1 215 ? -8.233 26.357 -5.428 1.00 74.75 215 LEU A N 1
ATOM 1748 C CA . LEU A 1 215 ? -8.401 27.770 -5.776 1.00 74.75 215 LEU A CA 1
ATOM 1749 C C . LEU A 1 215 ? -8.143 28.722 -4.597 1.00 74.75 215 LEU A C 1
ATOM 1751 O O . LEU A 1 215 ? -7.759 29.866 -4.824 1.00 74.75 215 LEU A O 1
ATOM 1755 N N . THR A 1 216 ? -8.280 28.261 -3.352 1.00 69.25 216 THR A N 1
ATOM 1756 C CA . THR A 1 216 ? -8.085 29.067 -2.130 1.00 69.25 216 THR A CA 1
ATOM 1757 C C . THR A 1 216 ? -6.687 28.935 -1.519 1.00 69.25 216 THR A C 1
ATOM 1759 O O . THR A 1 216 ? -6.497 29.210 -0.338 1.00 69.25 216 THR A O 1
ATOM 1762 N N . ASN A 1 217 ? -5.673 28.521 -2.290 1.00 62.59 217 ASN A N 1
ATOM 1763 C CA . ASN A 1 217 ? -4.321 28.253 -1.770 1.00 62.59 217 ASN A CA 1
ATOM 1764 C C . ASN A 1 217 ? -4.309 27.240 -0.613 1.00 62.59 217 ASN A C 1
ATOM 1766 O O . ASN A 1 217 ? -3.498 27.357 0.307 1.00 62.59 217 ASN A O 1
ATOM 1770 N N . ARG A 1 218 ? -5.164 26.213 -0.686 1.00 59.34 218 ARG A N 1
ATOM 1771 C CA . ARG A 1 218 ? -5.199 25.102 0.275 1.00 59.34 218 ARG A CA 1
ATOM 1772 C C . ARG A 1 218 ? -5.587 25.531 1.693 1.00 59.34 218 ARG A C 1
ATOM 1774 O O . ARG A 1 218 ? -5.113 24.944 2.661 1.00 59.34 218 ARG A O 1
ATOM 1781 N N . GLN A 1 219 ? -6.407 26.577 1.809 1.00 49.66 219 GLN A N 1
ATOM 1782 C CA . GLN A 1 219 ? -6.877 27.102 3.097 1.00 49.66 219 GLN A CA 1
ATOM 1783 C C . GLN A 1 219 ? -8.156 26.435 3.610 1.00 49.66 219 GLN A C 1
ATOM 1785 O O . GLN A 1 219 ? -8.538 26.656 4.756 1.00 49.66 219 GLN A O 1
ATOM 1790 N N . ILE A 1 220 ? -8.797 25.612 2.784 1.00 45.50 220 ILE A N 1
ATOM 1791 C CA . ILE A 1 220 ? -9.945 24.790 3.171 1.00 45.50 220 ILE A CA 1
ATOM 1792 C C . ILE A 1 220 ? -9.429 23.427 3.657 1.00 45.50 220 ILE A C 1
ATOM 1794 O O . ILE A 1 220 ? -8.418 22.929 3.167 1.00 45.50 220 ILE A O 1
ATOM 1798 N N . SER A 1 221 ? -10.075 22.834 4.655 1.00 48.28 221 SER A N 1
ATOM 1799 C CA . SER A 1 221 ? -9.800 21.457 5.080 1.00 48.28 221 SER A CA 1
ATOM 1800 C C . SER A 1 221 ? -10.726 20.518 4.318 1.00 48.28 221 SER A C 1
ATOM 1802 O O . SER A 1 221 ? -11.902 20.830 4.176 1.00 48.28 221 SER A O 1
ATOM 1804 N N . PHE A 1 222 ? -10.232 19.359 3.877 1.00 51.97 222 PHE A N 1
ATOM 1805 C CA . PHE A 1 222 ? -11.123 18.245 3.549 1.00 51.97 222 PHE A CA 1
ATOM 1806 C C . PHE A 1 222 ? -11.844 17.871 4.848 1.00 51.97 222 PHE A C 1
ATOM 1808 O O . PHE A 1 222 ? -11.176 17.637 5.857 1.00 51.97 222 PHE A O 1
ATOM 1815 N N . GLU A 1 223 ? -13.177 17.923 4.878 1.00 63.00 223 GLU A N 1
ATOM 1816 C CA . GLU A 1 223 ? -13.912 17.899 6.154 1.00 63.00 223 GLU A CA 1
ATOM 1817 C C . GLU A 1 223 ? -13.752 16.568 6.909 1.00 63.00 223 GLU A C 1
ATOM 1819 O O . GLU A 1 223 ? -13.762 16.561 8.137 1.00 63.00 223 GLU A O 1
ATOM 1824 N N . ASN A 1 224 ? -13.501 15.461 6.197 1.00 77.44 224 ASN A N 1
ATOM 1825 C CA . ASN A 1 224 ? -13.529 14.118 6.786 1.00 77.44 224 ASN A CA 1
ATOM 1826 C C . ASN A 1 224 ? -12.156 13.435 6.916 1.00 77.44 224 ASN A C 1
ATOM 1828 O O . ASN A 1 224 ? -12.009 12.535 7.737 1.00 77.44 224 ASN A O 1
ATOM 1832 N N . ILE A 1 225 ? -11.136 13.833 6.142 1.00 85.69 225 ILE A N 1
ATOM 1833 C CA . ILE A 1 225 ? -9.804 13.196 6.160 1.00 85.69 225 ILE A CA 1
ATOM 1834 C C . ILE A 1 225 ? -8.761 14.207 6.626 1.00 85.69 225 ILE A C 1
ATOM 1836 O O . ILE A 1 225 ? -8.479 15.203 5.960 1.00 85.69 225 ILE A O 1
ATOM 1840 N N . THR A 1 226 ? -8.145 13.927 7.771 1.00 87.44 226 THR A N 1
ATOM 1841 C CA . THR A 1 226 ? -7.064 14.758 8.310 1.00 87.44 226 THR A CA 1
ATOM 1842 C C . THR A 1 226 ? -5.777 14.619 7.491 1.00 87.44 226 THR A C 1
ATOM 1844 O O . THR A 1 226 ? -5.514 13.594 6.861 1.00 87.44 226 THR A O 1
ATOM 1847 N N . MET A 1 227 ? -4.903 15.627 7.553 1.00 82.81 227 MET A N 1
ATOM 1848 C CA . MET A 1 227 ? -3.587 15.563 6.897 1.00 82.81 227 MET A CA 1
ATOM 1849 C C . MET A 1 227 ? -2.696 14.425 7.422 1.00 82.81 227 MET A C 1
ATOM 1851 O O . MET A 1 227 ? -1.874 13.906 6.669 1.00 82.81 227 MET A O 1
ATOM 1855 N N . GLU A 1 228 ? -2.853 14.023 8.687 1.00 83.75 228 GLU A N 1
ATOM 1856 C CA . GLU A 1 228 ? -2.163 12.855 9.250 1.00 83.75 228 GLU A CA 1
ATOM 1857 C C . GLU A 1 228 ? -2.638 11.569 8.557 1.00 83.75 228 GLU A C 1
ATOM 1859 O O . GLU A 1 228 ? -1.827 10.792 8.047 1.00 83.75 228 GLU A O 1
ATOM 1864 N N . SER A 1 229 ? -3.956 11.402 8.431 1.00 91.44 229 SER A N 1
ATOM 1865 C CA . SER A 1 229 ? -4.575 10.291 7.703 1.00 91.44 229 SER A CA 1
ATOM 1866 C C . SER A 1 229 ? -4.226 10.265 6.225 1.00 91.44 229 SER A C 1
ATOM 1868 O O . SER A 1 229 ? -4.058 9.183 5.672 1.00 91.44 229 SER A O 1
ATOM 1870 N N . GLN A 1 230 ? -4.045 11.421 5.583 1.00 88.50 230 GLN A N 1
ATOM 1871 C CA . GLN A 1 230 ? -3.605 11.483 4.189 1.00 88.50 230 GLN A CA 1
ATOM 1872 C C . GLN A 1 230 ? -2.239 10.808 3.992 1.00 88.50 230 GLN A C 1
ATOM 1874 O O . GLN A 1 230 ? -2.037 10.092 3.009 1.00 88.50 230 GLN A O 1
ATOM 1879 N N . GLY A 1 231 ? -1.307 11.017 4.928 1.00 90.38 231 GLY A N 1
ATOM 1880 C CA . GLY A 1 231 ? -0.008 10.344 4.922 1.00 90.38 231 GLY A CA 1
ATOM 1881 C C . GLY A 1 231 ? -0.152 8.831 5.074 1.00 90.38 231 GLY A C 1
ATOM 1882 O O . GLY A 1 231 ? 0.426 8.083 4.289 1.00 90.38 231 GLY A O 1
ATOM 1883 N N . MET A 1 232 ? -0.986 8.393 6.023 1.00 95.75 232 MET A N 1
ATOM 1884 C CA . MET A 1 232 ? -1.253 6.971 6.267 1.00 95.75 232 MET A CA 1
ATOM 1885 C C . MET A 1 232 ? -1.934 6.289 5.071 1.00 95.75 232 MET A C 1
ATOM 1887 O O . MET A 1 232 ? -1.553 5.182 4.704 1.00 95.75 232 MET A O 1
ATOM 1891 N N . LEU A 1 233 ? -2.896 6.955 4.423 1.00 95.06 233 LEU A N 1
ATOM 1892 C CA . LEU A 1 233 ? -3.579 6.442 3.233 1.00 95.06 233 LEU A CA 1
ATOM 1893 C C . LEU A 1 233 ? -2.582 6.193 2.099 1.00 95.06 233 LEU A C 1
ATOM 1895 O O . LEU A 1 233 ? -2.588 5.123 1.499 1.00 95.06 233 LEU A O 1
ATOM 1899 N N . LEU A 1 234 ? -1.710 7.167 1.819 1.00 95.69 234 LEU A N 1
ATOM 1900 C CA . LEU A 1 234 ? -0.696 7.044 0.771 1.00 95.69 234 LEU A CA 1
ATOM 1901 C C . LEU A 1 234 ? 0.342 5.968 1.098 1.00 95.69 234 LEU A C 1
ATOM 1903 O O . LEU A 1 234 ? 0.742 5.224 0.205 1.00 95.69 234 LEU A O 1
ATOM 1907 N N . GLU A 1 235 ? 0.767 5.876 2.360 1.00 96.81 235 GLU A N 1
ATOM 1908 C CA . GLU A 1 235 ? 1.698 4.848 2.830 1.00 96.81 235 GLU A CA 1
ATOM 1909 C C . GLU A 1 235 ? 1.123 3.444 2.617 1.00 96.81 235 GLU A C 1
ATOM 1911 O O . GLU A 1 235 ? 1.774 2.603 1.994 1.00 96.81 235 GLU A O 1
ATOM 1916 N N . VAL A 1 236 ? -0.110 3.208 3.073 1.00 97.88 236 VAL A N 1
ATOM 1917 C CA . VAL A 1 236 ? -0.794 1.918 2.928 1.00 97.88 236 VAL A CA 1
ATOM 1918 C C . VAL A 1 236 ? -1.044 1.603 1.457 1.00 97.88 236 VAL A C 1
ATOM 1920 O O . VAL A 1 236 ? -0.612 0.555 0.984 1.00 97.88 236 VAL A O 1
ATOM 1923 N N . TRP A 1 237 ? -1.663 2.519 0.706 1.00 97.81 237 TRP A N 1
ATOM 1924 C CA . TRP A 1 237 ? -1.966 2.318 -0.714 1.00 97.81 237 TRP A CA 1
ATOM 1925 C C . TRP A 1 237 ? -0.714 1.979 -1.528 1.00 97.81 237 TRP A C 1
ATOM 1927 O O . TRP A 1 237 ? -0.721 1.023 -2.307 1.00 97.81 237 TRP A O 1
ATOM 1937 N N . ASN A 1 238 ? 0.377 2.725 -1.328 1.00 97.44 238 ASN A N 1
ATOM 1938 C CA . ASN A 1 238 ? 1.631 2.477 -2.030 1.00 97.44 238 ASN A CA 1
ATOM 1939 C C . ASN A 1 238 ? 2.236 1.128 -1.630 1.00 97.44 238 ASN A C 1
ATOM 1941 O O . ASN A 1 238 ? 2.712 0.395 -2.489 1.00 97.44 238 ASN A O 1
ATOM 1945 N N . THR A 1 239 ? 2.207 0.786 -0.342 1.00 96.94 239 THR A N 1
ATOM 1946 C CA . THR A 1 239 ? 2.741 -0.488 0.157 1.00 96.94 239 THR A CA 1
ATOM 1947 C C . THR A 1 239 ? 2.000 -1.672 -0.460 1.00 96.94 239 THR A C 1
ATOM 1949 O O . THR A 1 239 ? 2.635 -2.542 -1.055 1.00 96.94 239 THR A O 1
ATOM 1952 N N . LEU A 1 240 ? 0.665 -1.657 -0.409 1.00 97.19 240 LEU A N 1
ATOM 1953 C CA . LEU A 1 240 ? -0.173 -2.729 -0.945 1.00 97.19 240 LEU A CA 1
ATOM 1954 C C . LEU A 1 240 ? -0.031 -2.876 -2.461 1.00 97.19 240 LEU A C 1
ATOM 1956 O O . LEU A 1 240 ? 0.054 -3.997 -2.943 1.00 97.19 240 LEU A O 1
ATOM 1960 N N . ASN A 1 241 ? 0.063 -1.775 -3.215 1.00 96.44 241 ASN A N 1
ATOM 1961 C CA . ASN A 1 241 ? 0.233 -1.846 -4.671 1.00 96.44 241 ASN A CA 1
ATOM 1962 C C . ASN A 1 241 ? 1.650 -2.261 -5.092 1.00 96.44 241 ASN A C 1
ATOM 1964 O O . ASN A 1 241 ? 1.808 -2.992 -6.065 1.00 96.44 241 ASN A O 1
ATOM 1968 N N . VAL A 1 242 ? 2.696 -1.814 -4.387 1.00 94.56 242 VAL A N 1
ATOM 1969 C CA . VAL A 1 242 ? 4.087 -2.187 -4.710 1.00 94.56 242 VAL A CA 1
ATOM 1970 C C . VAL A 1 242 ? 4.370 -3.649 -4.360 1.00 94.56 242 VAL A C 1
ATOM 1972 O O . VAL A 1 242 ? 5.192 -4.286 -5.015 1.00 94.56 242 VAL A O 1
ATOM 1975 N N . GLN A 1 243 ? 3.709 -4.178 -3.332 1.00 94.00 243 GLN A N 1
ATOM 1976 C CA . GLN A 1 243 ? 3.901 -5.539 -2.823 1.00 94.00 243 GLN A CA 1
ATOM 1977 C C . GLN A 1 243 ? 2.656 -6.407 -3.058 1.00 94.00 243 GLN A C 1
ATOM 1979 O O . GLN A 1 243 ? 2.414 -7.360 -2.319 1.00 94.00 243 GLN A O 1
ATOM 1984 N N . CYS A 1 244 ? 1.864 -6.079 -4.081 1.00 94.44 244 CYS A N 1
ATOM 1985 C CA . CYS A 1 244 ? 0.558 -6.682 -4.342 1.00 94.44 244 CYS A CA 1
ATOM 1986 C C . CYS A 1 244 ? 0.616 -8.210 -4.485 1.00 94.44 244 CYS A C 1
ATOM 1988 O O . CYS A 1 244 ? -0.264 -8.906 -3.985 1.00 94.44 244 CYS A O 1
ATOM 1990 N N . GLU A 1 245 ? 1.708 -8.738 -5.047 1.00 93.94 245 GLU A N 1
ATOM 1991 C CA . GLU A 1 245 ? 1.957 -10.178 -5.173 1.00 93.94 245 GLU A CA 1
ATOM 1992 C C . GLU A 1 245 ? 2.038 -10.895 -3.816 1.00 93.94 245 GLU A C 1
ATOM 1994 O O . GLU A 1 245 ? 1.573 -12.024 -3.691 1.00 93.94 245 GLU A O 1
ATOM 1999 N N . VAL A 1 246 ? 2.587 -10.245 -2.782 1.00 95.31 246 VAL A N 1
ATOM 2000 C CA . VAL A 1 246 ? 2.692 -10.831 -1.433 1.00 95.31 246 VAL A CA 1
ATOM 2001 C C . VAL A 1 246 ? 1.342 -10.838 -0.732 1.00 95.31 246 VAL A C 1
ATOM 2003 O O . VAL A 1 246 ? 1.005 -11.799 -0.043 1.00 95.31 246 VAL A O 1
ATOM 2006 N N . TYR A 1 247 ? 0.574 -9.765 -0.911 1.00 95.62 247 TYR A N 1
ATOM 2007 C CA . TYR A 1 247 ? -0.753 -9.614 -0.321 1.00 95.62 247 TYR A CA 1
ATOM 2008 C C . TYR A 1 247 ? -1.849 -10.331 -1.120 1.00 95.62 247 TYR A C 1
ATOM 2010 O O . TYR A 1 247 ? -2.971 -10.424 -0.634 1.00 95.62 247 TYR A O 1
ATOM 2018 N N . TYR A 1 248 ? -1.533 -10.862 -2.307 1.00 95.06 248 TYR A N 1
ATOM 2019 C CA . TYR A 1 248 ? -2.502 -11.422 -3.255 1.00 95.06 248 TYR A CA 1
ATOM 2020 C C . TYR A 1 248 ? -3.636 -10.440 -3.584 1.00 95.06 248 TYR A C 1
ATOM 2022 O O . TYR A 1 248 ? -4.801 -10.825 -3.658 1.00 95.06 248 TYR A O 1
ATOM 2030 N N . LEU A 1 249 ? -3.281 -9.167 -3.764 1.00 96.25 249 LEU A N 1
ATOM 2031 C CA . LEU A 1 249 ? -4.201 -8.108 -4.171 1.00 96.25 249 LEU A CA 1
ATOM 2032 C C . LEU A 1 249 ? -3.964 -7.752 -5.639 1.00 96.25 249 LEU A C 1
ATOM 2034 O O . LEU A 1 249 ? -2.823 -7.746 -6.102 1.00 96.25 249 LEU A O 1
ATOM 2038 N N . ASP A 1 250 ? -5.027 -7.400 -6.354 1.00 95.56 250 ASP A N 1
ATOM 2039 C CA . ASP A 1 250 ? -4.888 -6.711 -7.635 1.00 95.56 250 ASP A CA 1
ATOM 2040 C C . ASP A 1 250 ? -4.522 -5.239 -7.409 1.00 95.56 250 ASP A C 1
ATOM 2042 O O . ASP A 1 250 ? -4.708 -4.680 -6.328 1.00 95.56 250 ASP A O 1
ATOM 2046 N N . SER A 1 251 ? -3.968 -4.587 -8.431 1.00 92.94 251 SER A N 1
ATOM 2047 C CA . SER A 1 251 ? -3.682 -3.154 -8.351 1.00 92.94 251 SER A CA 1
ATOM 2048 C C . SER A 1 251 ? -4.975 -2.337 -8.369 1.00 92.94 251 SER A C 1
ATOM 2050 O O . SER A 1 251 ? -5.823 -2.560 -9.233 1.00 92.94 251 SER A O 1
ATOM 2052 N N . PHE A 1 252 ? -5.077 -1.333 -7.503 1.00 95.00 252 PHE A N 1
ATOM 2053 C CA . PHE A 1 252 ? -6.234 -0.437 -7.399 1.00 95.00 252 PHE A CA 1
ATOM 2054 C C . PHE A 1 252 ? -5.793 1.025 -7.311 1.00 95.00 252 PHE A C 1
ATOM 2056 O O . PHE A 1 252 ? -4.679 1.343 -6.874 1.00 95.00 252 PHE A O 1
ATOM 2063 N N . THR A 1 253 ? -6.652 1.946 -7.754 1.00 91.25 253 THR A N 1
ATOM 2064 C CA . THR A 1 253 ? -6.304 3.369 -7.742 1.00 91.25 253 THR A CA 1
ATOM 2065 C C . THR A 1 253 ? -6.382 3.947 -6.332 1.00 91.25 253 THR A C 1
ATOM 2067 O O . THR A 1 253 ? -6.978 3.369 -5.423 1.00 91.25 253 THR A O 1
ATOM 2070 N N . PHE A 1 254 ? -5.742 5.098 -6.134 1.00 90.38 254 PHE A N 1
ATOM 2071 C CA . PHE A 1 254 ? -5.829 5.790 -4.853 1.00 90.38 254 PHE A CA 1
ATOM 2072 C C . PHE A 1 254 ? -7.265 6.249 -4.558 1.00 90.38 254 PHE A C 1
ATOM 2074 O O . PHE A 1 254 ? -7.693 6.177 -3.410 1.00 90.38 254 PHE A O 1
ATOM 2081 N N . ASP A 1 255 ? -8.011 6.651 -5.589 1.00 83.38 255 ASP A N 1
ATOM 2082 C CA . ASP A 1 255 ? -9.404 7.084 -5.457 1.00 83.38 255 ASP A CA 1
ATOM 2083 C C . ASP A 1 255 ? -10.296 5.913 -5.010 1.00 83.38 255 ASP A C 1
ATOM 2085 O O . ASP A 1 255 ? -10.999 6.042 -4.011 1.00 83.38 255 ASP A O 1
ATOM 2089 N N . ASP A 1 256 ? -10.167 4.735 -5.642 1.00 86.06 256 ASP A N 1
ATOM 2090 C CA . ASP A 1 256 ? -10.912 3.523 -5.247 1.00 86.06 256 ASP A CA 1
ATOM 2091 C C . ASP A 1 256 ? -10.653 3.152 -3.778 1.00 86.06 256 ASP A C 1
ATOM 2093 O O . ASP A 1 256 ? -11.561 2.761 -3.043 1.00 86.06 256 ASP A O 1
ATOM 2097 N N . PHE A 1 257 ? -9.402 3.292 -3.330 1.00 94.44 257 PHE A N 1
ATOM 2098 C CA . PHE A 1 257 ? -9.020 3.023 -1.949 1.00 94.44 257 PHE A CA 1
ATOM 2099 C C . PHE A 1 257 ? -9.648 4.015 -0.967 1.00 94.44 257 PHE A C 1
ATOM 2101 O O . PHE A 1 257 ? -10.165 3.618 0.076 1.00 94.44 257 PHE A O 1
ATOM 2108 N N . VAL A 1 258 ? -9.616 5.308 -1.292 1.00 90.69 258 VAL A N 1
ATOM 2109 C CA . VAL A 1 258 ? -10.206 6.365 -0.463 1.00 90.69 258 VAL A CA 1
ATOM 2110 C C . VAL A 1 258 ? -11.727 6.215 -0.379 1.00 90.69 258 VAL A C 1
ATOM 2112 O O . VAL A 1 258 ? -12.293 6.386 0.705 1.00 90.69 258 VAL A O 1
ATOM 2115 N N . ASP A 1 259 ? -12.380 5.843 -1.477 1.00 86.50 259 ASP A N 1
ATOM 2116 C CA . ASP A 1 259 ? -13.817 5.568 -1.515 1.00 86.50 259 ASP A CA 1
ATOM 2117 C C . ASP A 1 259 ? -14.171 4.323 -0.688 1.00 86.50 259 ASP A C 1
ATOM 2119 O O . ASP A 1 259 ? -15.086 4.368 0.138 1.00 86.50 259 ASP A O 1
ATOM 2123 N N . ALA A 1 260 ? -13.397 3.238 -0.815 1.00 93.31 260 ALA A N 1
ATOM 2124 C CA . ALA A 1 260 ? -13.575 2.029 -0.008 1.00 93.31 260 ALA A CA 1
ATOM 2125 C C . ALA A 1 260 ? -13.442 2.319 1.497 1.00 93.31 260 ALA A C 1
ATOM 2127 O O . ALA A 1 260 ? -14.270 1.884 2.299 1.00 93.31 260 ALA A O 1
ATOM 2128 N N . MET A 1 261 ? -12.454 3.124 1.897 1.00 93.56 261 MET A N 1
ATOM 2129 C CA . MET A 1 261 ? -12.244 3.508 3.298 1.00 93.56 261 MET A CA 1
ATOM 2130 C C . MET A 1 261 ? -13.368 4.387 3.863 1.00 93.56 261 MET A C 1
ATOM 2132 O O . MET A 1 261 ? -13.574 4.395 5.078 1.00 93.56 261 MET A O 1
ATOM 2136 N N . GLN A 1 262 ? -14.121 5.086 3.013 1.00 90.62 262 GLN A N 1
ATOM 2137 C CA . GLN A 1 262 ? -15.277 5.907 3.393 1.00 90.62 262 GLN A CA 1
ATOM 2138 C C . GLN A 1 262 ? -16.615 5.165 3.281 1.00 90.62 262 GLN A C 1
ATOM 2140 O O . GLN A 1 262 ? -17.653 5.720 3.642 1.00 90.62 262 GLN A O 1
ATOM 2145 N N . TYR A 1 263 ? -16.616 3.917 2.812 1.00 90.50 263 TYR A N 1
ATOM 2146 C CA . TYR A 1 263 ? -17.837 3.153 2.591 1.00 90.50 263 TYR A CA 1
ATOM 2147 C C . TYR A 1 263 ? -18.560 2.819 3.907 1.00 90.50 263 TYR A C 1
ATOM 2149 O O . TYR A 1 263 ? -17.965 2.244 4.820 1.00 90.50 263 TYR A O 1
ATOM 2157 N N . LYS A 1 264 ? -19.848 3.173 4.013 1.00 91.50 264 LYS A N 1
ATOM 2158 C CA . LYS A 1 264 ? -20.662 3.008 5.240 1.00 91.50 264 LYS A CA 1
ATOM 2159 C C . LYS A 1 264 ? -21.917 2.143 5.078 1.00 91.50 264 LYS A C 1
ATOM 2161 O O . LYS A 1 264 ? -22.712 2.063 6.013 1.00 91.50 264 LYS A O 1
ATOM 2166 N N . SER A 1 265 ? -22.130 1.527 3.913 1.00 89.88 265 SER A N 1
ATOM 2167 C CA . SER A 1 265 ? -23.236 0.573 3.742 1.00 89.88 265 SER A CA 1
ATOM 2168 C C . SER A 1 265 ? -22.812 -0.821 4.202 1.00 89.88 265 SER A C 1
ATOM 2170 O O . SER A 1 265 ? -21.658 -1.202 4.021 1.00 89.88 265 SER A O 1
ATOM 2172 N N . SER A 1 266 ? -23.737 -1.587 4.774 1.00 85.50 266 SER A N 1
ATOM 2173 C CA . SER A 1 266 ? -23.533 -3.006 5.094 1.00 85.50 266 SER A CA 1
ATOM 2174 C C . SER A 1 266 ? -23.941 -3.935 3.947 1.00 85.50 266 SER A C 1
ATOM 2176 O O . SER A 1 266 ? -23.408 -5.034 3.837 1.00 85.50 266 SER A O 1
ATOM 2178 N N . ASP A 1 267 ? -24.854 -3.487 3.080 1.00 89.06 267 ASP A N 1
ATOM 2179 C CA . ASP A 1 267 ? -25.349 -4.239 1.925 1.00 89.06 267 ASP A CA 1
ATOM 2180 C C . ASP A 1 267 ? -25.463 -3.304 0.700 1.00 89.06 267 ASP A C 1
ATOM 2182 O O . ASP A 1 267 ? -26.161 -2.283 0.775 1.00 89.06 267 ASP A O 1
ATOM 2186 N N . PRO A 1 268 ? -24.750 -3.572 -0.412 1.00 88.44 268 PRO A N 1
ATOM 2187 C CA . PRO A 1 268 ? -23.757 -4.640 -0.576 1.00 88.44 268 PRO A CA 1
ATOM 2188 C C . PRO A 1 268 ? -22.480 -4.383 0.250 1.00 88.44 268 PRO A C 1
ATOM 2190 O O . PRO A 1 268 ? -22.176 -3.225 0.548 1.00 88.44 268 PRO A O 1
ATOM 2193 N N . PRO A 1 269 ? -21.696 -5.415 0.607 1.00 88.69 269 PRO A N 1
ATOM 2194 C CA . PRO A 1 269 ? -20.391 -5.224 1.238 1.00 88.69 269 PRO A CA 1
ATOM 2195 C C . PRO A 1 269 ? -19.387 -4.589 0.262 1.00 88.69 269 PRO A C 1
ATOM 2197 O O . PRO A 1 269 ? -19.449 -4.797 -0.954 1.00 88.69 269 PRO A O 1
ATOM 2200 N N . CYS A 1 270 ? -18.431 -3.818 0.788 1.00 93.75 270 CYS A N 1
ATOM 2201 C CA . CYS A 1 270 ? -17.334 -3.274 -0.014 1.00 93.75 270 CYS A CA 1
ATOM 2202 C C . CYS A 1 270 ? -16.203 -4.302 -0.132 1.00 93.75 270 CYS A C 1
ATOM 2204 O O . CYS A 1 270 ? -15.401 -4.457 0.787 1.00 93.75 270 CYS A O 1
ATOM 2206 N N . GLN A 1 271 ? -16.124 -4.961 -1.290 1.00 94.56 271 GLN A N 1
ATOM 2207 C CA . GLN A 1 271 ? -15.138 -6.014 -1.567 1.00 94.56 271 GLN A CA 1
ATOM 2208 C C . GLN A 1 271 ? -13.698 -5.534 -1.361 1.00 94.56 271 GLN A C 1
ATOM 2210 O O . GLN A 1 271 ? -12.955 -6.155 -0.611 1.00 94.56 271 GLN A O 1
ATOM 2215 N N . LEU A 1 272 ? -13.330 -4.381 -1.933 1.00 95.31 272 LEU A N 1
ATOM 2216 C CA . LEU A 1 272 ? -11.973 -3.840 -1.805 1.00 95.31 272 LEU A CA 1
ATOM 2217 C C . LEU A 1 272 ? -11.588 -3.574 -0.340 1.00 95.31 272 LEU A C 1
ATOM 2219 O O . LEU A 1 272 ? -10.455 -3.833 0.060 1.00 95.31 272 LEU A O 1
ATOM 2223 N N . LEU A 1 273 ? -12.524 -3.071 0.473 1.00 95.50 273 LEU A N 1
ATOM 2224 C CA . LEU A 1 273 ? -12.278 -2.813 1.892 1.00 95.50 273 LEU A CA 1
ATOM 2225 C C . LEU A 1 273 ? -11.999 -4.122 2.643 1.00 95.50 273 LEU A C 1
ATOM 2227 O O . LEU A 1 273 ? -11.017 -4.212 3.377 1.00 95.50 273 LEU A O 1
ATOM 2231 N N . GLU A 1 274 ? -12.833 -5.141 2.442 1.00 95.25 274 GLU A N 1
ATOM 2232 C CA . GLU A 1 274 ? -12.660 -6.447 3.083 1.00 95.25 274 GLU A CA 1
ATOM 2233 C C . GLU A 1 274 ? -11.378 -7.145 2.628 1.00 95.25 274 GLU A C 1
ATOM 2235 O O . GLU A 1 274 ? -10.609 -7.620 3.466 1.00 95.25 274 GLU A O 1
ATOM 2240 N N . GLU A 1 275 ? -11.113 -7.159 1.320 1.00 96.06 275 GLU A N 1
ATOM 2241 C CA . GLU A 1 275 ? -9.922 -7.762 0.722 1.00 96.06 275 GLU A CA 1
ATOM 2242 C C . GLU A 1 275 ? -8.646 -7.155 1.295 1.00 96.06 275 GLU A C 1
ATOM 2244 O O . GLU A 1 275 ? -7.759 -7.891 1.724 1.00 96.06 275 GLU A O 1
ATOM 2249 N N . VAL A 1 276 ? -8.566 -5.825 1.380 1.00 97.56 276 VAL A N 1
ATOM 2250 C CA . VAL A 1 276 ? -7.381 -5.133 1.894 1.00 97.56 276 VAL A CA 1
ATOM 2251 C C . VAL A 1 276 ? -7.112 -5.485 3.361 1.00 97.56 276 VAL A C 1
ATOM 2253 O O . VAL A 1 276 ? -5.980 -5.836 3.707 1.00 97.56 276 VAL A O 1
ATOM 2256 N N . TYR A 1 277 ? -8.122 -5.444 4.237 1.00 97.75 277 TYR A N 1
ATOM 2257 C CA . TYR A 1 277 ? -7.923 -5.810 5.645 1.00 97.75 277 TYR A CA 1
ATOM 2258 C C . TYR A 1 277 ? -7.591 -7.296 5.807 1.00 97.75 277 TYR A C 1
ATOM 2260 O O . TYR A 1 277 ? -6.662 -7.641 6.542 1.00 97.75 277 TYR A O 1
ATOM 2268 N N . CYS A 1 278 ? -8.305 -8.179 5.107 1.00 97.31 278 CYS A N 1
ATOM 2269 C CA . CYS A 1 278 ? -8.076 -9.619 5.179 1.00 97.31 278 CYS A CA 1
ATOM 2270 C C . CYS A 1 278 ? -6.691 -10.004 4.649 1.00 97.31 278 CYS A C 1
ATOM 2272 O O . CYS A 1 278 ? -5.998 -10.809 5.274 1.00 97.31 278 CYS A O 1
ATOM 2274 N N . ALA A 1 279 ? -6.256 -9.416 3.532 1.00 96.81 279 ALA A N 1
ATOM 2275 C CA . ALA A 1 279 ? -4.939 -9.646 2.950 1.00 96.81 279 ALA A CA 1
ATOM 2276 C C . ALA A 1 279 ? -3.826 -9.296 3.941 1.00 96.81 279 ALA A C 1
ATOM 2278 O O . ALA A 1 279 ? -2.939 -10.113 4.193 1.00 96.81 279 ALA A O 1
ATOM 2279 N N . VAL A 1 280 ? -3.906 -8.122 4.575 1.00 97.38 280 VAL A N 1
ATOM 2280 C CA . VAL A 1 280 ? -2.900 -7.693 5.555 1.00 97.38 280 VAL A CA 1
ATOM 2281 C C . VAL A 1 280 ? -2.936 -8.554 6.817 1.00 97.38 280 VAL A C 1
ATOM 2283 O O . VAL A 1 280 ? -1.881 -8.981 7.289 1.00 97.38 280 VAL A O 1
ATOM 2286 N N . LEU A 1 281 ? -4.122 -8.862 7.354 1.00 96.81 281 LEU A N 1
ATOM 2287 C CA . LEU A 1 281 ? -4.259 -9.725 8.532 1.00 96.81 281 LEU A CA 1
ATOM 2288 C C . LEU A 1 281 ? -3.664 -11.115 8.279 1.00 96.81 281 LEU A C 1
ATOM 2290 O O . LEU A 1 281 ? -2.917 -11.622 9.114 1.00 96.81 281 LEU A O 1
ATOM 2294 N N . ASN A 1 282 ? -3.915 -11.709 7.110 1.00 95.38 282 ASN A N 1
ATOM 2295 C CA . ASN A 1 282 ? -3.409 -13.036 6.753 1.00 95.38 282 ASN A CA 1
ATOM 2296 C C . ASN A 1 282 ? -1.881 -13.140 6.720 1.00 95.38 282 ASN A C 1
ATOM 2298 O O . ASN A 1 282 ? -1.356 -14.246 6.865 1.00 95.38 282 ASN A O 1
ATOM 2302 N N . MET A 1 283 ? -1.168 -12.019 6.586 1.00 94.44 283 MET A N 1
ATOM 2303 C CA . MET A 1 283 ? 0.294 -11.995 6.662 1.00 94.44 283 MET A CA 1
ATOM 2304 C C . MET A 1 283 ? 0.827 -12.197 8.081 1.00 94.44 283 MET A C 1
ATOM 2306 O O . MET A 1 283 ? 1.965 -12.629 8.261 1.00 94.44 283 MET A O 1
ATOM 2310 N N . LEU A 1 284 ? 0.032 -11.878 9.103 1.00 94.12 284 LEU A N 1
ATOM 2311 C CA . LEU A 1 284 ? 0.512 -11.805 10.482 1.00 94.12 284 LEU A CA 1
ATOM 2312 C C . LEU A 1 284 ? 0.635 -13.178 11.147 1.00 94.12 284 LEU A C 1
ATOM 2314 O O . LEU A 1 284 ? 1.428 -13.330 12.078 1.00 94.12 284 LEU A O 1
ATOM 2318 N N . VAL A 1 285 ? -0.146 -14.167 10.704 1.00 92.50 285 VAL A N 1
ATOM 2319 C CA . VAL A 1 285 ? -0.261 -15.479 11.354 1.00 92.50 285 VAL A CA 1
ATOM 2320 C C . VAL A 1 285 ? -0.315 -16.604 10.317 1.00 92.50 285 VAL A C 1
ATOM 2322 O O . VAL A 1 285 ? -1.050 -16.535 9.327 1.00 92.50 285 VAL A O 1
ATOM 2325 N N . ASP A 1 286 ? 0.446 -17.673 10.560 1.00 89.56 286 ASP A N 1
ATOM 2326 C CA . ASP A 1 286 ? 0.422 -18.861 9.702 1.00 89.56 286 ASP A CA 1
ATOM 2327 C C . ASP A 1 286 ? -0.839 -19.724 9.906 1.00 89.56 286 ASP A C 1
ATOM 2329 O O . ASP A 1 286 ? -1.698 -19.455 10.745 1.00 89.56 286 ASP A O 1
ATOM 2333 N N . LYS A 1 287 ? -0.956 -20.804 9.127 1.00 85.00 287 LYS A N 1
ATOM 2334 C CA . LYS A 1 287 ? -2.082 -21.753 9.210 1.00 85.00 287 LYS A CA 1
ATOM 2335 C C . LYS A 1 287 ? -2.186 -22.466 10.567 1.00 85.00 287 LYS A C 1
ATOM 2337 O O . LYS A 1 287 ? -3.232 -23.018 10.879 1.00 85.00 287 LYS A O 1
ATOM 2342 N N . ASN A 1 288 ? -1.117 -22.459 11.364 1.00 83.75 288 ASN A N 1
ATOM 2343 C CA . ASN A 1 288 ? -1.063 -23.098 12.677 1.00 83.75 288 ASN A CA 1
ATOM 2344 C C . ASN A 1 288 ? -1.360 -22.109 13.818 1.00 83.75 288 ASN A C 1
ATOM 2346 O O . ASN A 1 288 ? -1.295 -22.492 14.983 1.00 83.75 288 ASN A O 1
ATOM 2350 N N . GLY A 1 289 ? -1.663 -20.841 13.515 1.00 82.56 289 GLY A N 1
ATOM 2351 C CA . GLY A 1 289 ? -1.893 -19.818 14.536 1.00 82.56 289 GLY A CA 1
ATOM 2352 C C . GLY A 1 289 ? -0.607 -19.190 15.091 1.00 82.56 289 GLY A C 1
ATOM 2353 O O . GLY A 1 289 ? -0.671 -18.411 16.043 1.00 82.56 289 GLY A O 1
ATOM 2354 N N . LYS A 1 290 ? 0.564 -19.489 14.512 1.00 89.25 290 LYS A N 1
ATOM 2355 C CA . LYS A 1 290 ? 1.847 -18.930 14.949 1.00 89.25 290 LYS A CA 1
ATOM 2356 C C . LYS A 1 290 ? 2.077 -17.553 14.331 1.00 89.25 290 LYS A C 1
ATOM 2358 O O . LYS A 1 290 ? 2.007 -17.377 13.111 1.00 89.25 290 LYS A O 1
ATOM 2363 N N . LEU A 1 291 ? 2.412 -16.593 15.192 1.00 90.81 291 LEU A N 1
ATOM 2364 C CA . LEU A 1 291 ? 2.746 -15.222 14.817 1.00 90.81 291 LEU A CA 1
ATOM 2365 C C . LEU A 1 291 ? 4.003 -15.180 13.933 1.00 90.81 291 LEU A C 1
ATOM 2367 O O . LEU A 1 291 ? 5.020 -15.795 14.250 1.00 90.81 291 LEU A O 1
ATOM 2371 N N . GLN A 1 292 ? 3.922 -14.430 12.836 1.00 91.00 292 GLN A N 1
ATOM 2372 C CA . GLN A 1 292 ? 4.992 -14.275 11.845 1.00 91.00 292 GLN A CA 1
ATOM 2373 C C . GLN A 1 292 ? 5.732 -12.935 11.958 1.00 91.00 292 GLN A C 1
ATOM 2375 O O . GLN A 1 292 ? 6.785 -12.757 11.351 1.00 91.00 292 GLN A O 1
ATOM 2380 N N . VAL A 1 293 ? 5.200 -11.986 12.726 1.00 87.50 293 VAL A N 1
ATOM 2381 C CA . VAL A 1 293 ? 5.791 -10.658 12.947 1.00 87.50 293 VAL A CA 1
ATOM 2382 C C . VAL A 1 293 ? 7.121 -10.803 13.695 1.00 87.50 293 VAL A C 1
ATOM 2384 O O . VAL A 1 293 ? 7.155 -11.373 14.784 1.00 87.50 293 VAL A O 1
ATOM 2387 N N . LYS A 1 294 ? 8.218 -10.283 13.132 1.00 77.62 294 LYS A N 1
ATOM 2388 C CA . LYS A 1 294 ? 9.553 -10.321 13.757 1.00 77.62 294 LYS A CA 1
ATOM 2389 C C . LYS A 1 294 ? 9.864 -8.991 14.448 1.00 77.62 294 LYS A C 1
ATOM 2391 O O . LYS A 1 294 ? 9.611 -7.932 13.886 1.00 77.62 294 LYS A O 1
ATOM 2396 N N . GLY A 1 295 ? 10.495 -9.038 15.626 1.00 63.88 295 GLY A N 1
ATOM 2397 C CA . GLY A 1 295 ? 11.081 -7.850 16.270 1.00 63.88 295 GLY A CA 1
ATOM 2398 C C . GLY A 1 295 ? 10.294 -7.245 17.437 1.00 63.88 295 GLY A C 1
ATOM 2399 O O . GLY A 1 295 ? 10.310 -6.030 17.604 1.00 63.88 295 GLY A O 1
ATOM 2400 N N . GLY A 1 296 ? 9.611 -8.054 18.255 1.00 58.00 296 GLY A N 1
ATOM 2401 C CA . GLY A 1 296 ? 9.112 -7.627 19.571 1.00 58.00 296 GLY A CA 1
ATOM 2402 C C . GLY A 1 296 ? 7.926 -6.649 19.587 1.00 58.00 296 GLY A C 1
ATOM 2403 O O . GLY A 1 296 ? 7.327 -6.469 20.640 1.00 58.00 296 GLY A O 1
ATOM 2404 N N . MET A 1 297 ? 7.517 -6.054 18.455 1.00 58.59 297 MET A N 1
ATOM 2405 C CA . MET A 1 297 ? 6.427 -5.054 18.423 1.00 58.59 297 MET A CA 1
ATOM 2406 C C . MET A 1 297 ? 5.076 -5.594 18.929 1.00 58.59 297 MET A C 1
ATOM 2408 O O . MET A 1 297 ? 4.300 -4.829 19.501 1.00 58.59 297 MET A O 1
ATOM 2412 N N . VAL A 1 298 ? 4.823 -6.896 18.746 1.00 57.66 298 VAL A N 1
ATOM 2413 C CA . VAL A 1 298 ? 3.631 -7.627 19.232 1.00 57.66 298 VAL A CA 1
ATOM 2414 C C . VAL A 1 298 ? 3.958 -8.515 20.446 1.00 57.66 298 VAL A C 1
ATOM 2416 O O . VAL A 1 298 ? 3.073 -8.843 21.234 1.00 57.66 298 VAL A O 1
ATOM 2419 N N . GLU A 1 299 ? 5.224 -8.905 20.606 1.00 54.09 299 GLU A N 1
ATOM 2420 C CA . GLU A 1 299 ? 5.703 -9.845 21.632 1.00 54.09 299 GLU A CA 1
ATOM 2421 C C . GLU A 1 299 ? 5.849 -9.179 23.008 1.00 54.09 299 GLU A C 1
ATOM 2423 O O . GLU A 1 299 ? 5.473 -9.778 24.009 1.00 54.09 299 GLU A O 1
ATOM 2428 N N . LEU A 1 300 ? 6.226 -7.893 23.051 1.00 47.78 300 LEU A N 1
ATOM 2429 C CA . LEU A 1 300 ? 6.299 -7.110 24.294 1.00 47.78 300 LEU A CA 1
ATOM 2430 C C . LEU A 1 300 ? 4.936 -6.993 25.011 1.00 47.78 300 LEU A C 1
ATOM 2432 O O . LEU A 1 300 ? 4.876 -6.720 26.202 1.00 47.78 300 LEU A O 1
ATOM 2436 N N . ALA A 1 301 ? 3.832 -7.207 24.289 1.00 46.84 301 ALA A N 1
ATOM 2437 C CA . ALA A 1 301 ? 2.480 -7.215 24.844 1.00 46.84 301 ALA A CA 1
ATOM 2438 C C . ALA A 1 301 ? 2.083 -8.550 25.505 1.00 46.84 301 ALA A C 1
ATOM 2440 O O . ALA A 1 301 ? 1.131 -8.574 26.279 1.00 46.84 301 ALA A O 1
ATOM 2441 N N . ALA A 1 302 ? 2.763 -9.658 25.181 1.00 43.50 302 ALA A N 1
ATOM 2442 C CA . ALA A 1 302 ? 2.453 -10.983 25.725 1.00 43.50 302 ALA A CA 1
ATOM 2443 C C . ALA A 1 302 ? 3.097 -11.204 27.104 1.00 43.50 302 ALA A C 1
ATOM 2445 O O . ALA A 1 302 ? 2.419 -11.681 28.010 1.00 43.50 302 ALA A O 1
ATOM 2446 N N . GLU A 1 303 ? 4.347 -10.764 27.294 1.00 41.78 303 GLU A N 1
ATOM 2447 C CA . GLU A 1 303 ? 5.065 -10.896 28.576 1.00 41.78 303 GLU A CA 1
ATOM 2448 C C . GLU A 1 303 ? 4.354 -10.148 29.724 1.00 41.78 303 GLU A C 1
ATOM 2450 O O . GLU A 1 303 ? 4.301 -10.637 30.846 1.00 41.78 303 GLU A O 1
ATOM 2455 N N . ILE A 1 304 ? 3.700 -9.016 29.435 1.00 41.72 304 ILE A N 1
ATOM 2456 C CA . ILE A 1 304 ? 2.968 -8.213 30.434 1.00 41.72 304 ILE A CA 1
ATOM 2457 C C . ILE A 1 304 ? 1.675 -8.908 30.912 1.00 41.72 304 ILE A C 1
ATOM 2459 O O . ILE A 1 304 ? 1.226 -8.687 32.038 1.00 41.72 304 ILE A O 1
ATOM 2463 N N . ASN A 1 305 ? 1.054 -9.741 30.068 1.00 35.62 305 ASN A N 1
ATOM 2464 C CA . ASN A 1 305 ? -0.249 -10.345 30.362 1.00 35.62 305 ASN A CA 1
ATOM 2465 C C . ASN A 1 305 ? -0.130 -11.756 30.969 1.00 35.62 305 ASN A C 1
ATOM 2467 O O . ASN A 1 305 ? -0.985 -12.143 31.761 1.00 35.62 305 ASN A O 1
ATOM 2471 N N . GLU A 1 306 ? 0.926 -12.510 30.641 1.00 34.75 306 GLU A N 1
ATOM 2472 C CA . GLU A 1 306 ? 1.159 -13.850 31.207 1.00 34.75 306 GLU A CA 1
ATOM 2473 C C . GLU A 1 306 ? 1.662 -13.801 32.663 1.00 34.75 306 GLU A C 1
ATOM 2475 O O . GLU A 1 306 ? 1.210 -14.598 33.483 1.00 34.75 306 GLU A O 1
ATOM 2480 N N . GLU A 1 307 ? 2.475 -12.808 33.052 1.00 34.16 307 GLU A N 1
ATOM 2481 C CA . GLU A 1 307 ? 2.907 -12.646 34.457 1.00 34.16 307 GLU A CA 1
ATOM 2482 C C . GLU A 1 307 ? 1.770 -12.231 35.410 1.00 34.16 307 GLU A C 1
ATOM 2484 O O . GLU A 1 307 ? 1.884 -12.375 36.627 1.00 34.16 307 GLU A O 1
ATOM 2489 N N . SER A 1 308 ? 0.641 -11.750 34.880 1.00 35.59 308 SER A N 1
ATOM 2490 C CA . SER A 1 308 ? -0.513 -11.349 35.694 1.00 35.59 308 SER A CA 1
ATOM 2491 C C . SER A 1 308 ? -1.424 -12.521 36.095 1.00 35.59 308 SER A C 1
ATOM 2493 O O . SER A 1 308 ? -2.361 -12.310 36.866 1.00 35.59 308 SER A O 1
ATOM 2495 N N . SER A 1 309 ? -1.179 -13.742 35.594 1.00 34.22 309 SER A N 1
ATOM 2496 C CA . SER A 1 309 ? -2.109 -14.875 35.747 1.00 34.22 309 SER A CA 1
ATOM 2497 C C . SER A 1 309 ? -1.598 -16.061 36.576 1.00 34.22 309 SER A C 1
ATOM 2499 O O . SER A 1 309 ? -2.392 -16.964 36.842 1.00 34.22 309 SER A O 1
ATOM 2501 N N . GLU A 1 310 ? -0.348 -16.084 37.042 1.00 28.84 310 GLU A N 1
ATOM 2502 C CA . GLU A 1 310 ? 0.161 -17.205 37.852 1.00 28.84 310 GLU A CA 1
ATOM 2503 C C . GLU A 1 310 ? 0.648 -16.753 39.232 1.00 28.84 310 GLU A C 1
ATOM 2505 O O . GLU A 1 310 ? 1.835 -16.692 39.538 1.00 28.84 310 GLU A O 1
ATOM 2510 N N . GLY A 1 311 ? -0.313 -16.459 40.109 1.00 32.06 311 GLY A N 1
ATOM 2511 C CA . GLY A 1 311 ? -0.079 -16.491 41.547 1.00 32.06 311 GLY A CA 1
ATOM 2512 C C . GLY A 1 311 ? -0.080 -17.937 42.041 1.00 32.06 311 GLY A C 1
ATOM 2513 O O . GLY A 1 311 ? -1.128 -18.432 42.456 1.00 32.06 311 GLY A O 1
ATOM 2514 N N . HIS A 1 312 ? 1.076 -18.605 42.011 1.00 26.22 312 HIS A N 1
ATOM 2515 C CA . HIS A 1 312 ? 1.318 -19.763 42.871 1.00 26.22 312 HIS A CA 1
ATOM 2516 C C . HIS A 1 312 ? 2.321 -19.389 43.961 1.00 26.22 312 HIS A C 1
ATOM 2518 O O . HIS A 1 312 ? 3.508 -19.172 43.726 1.00 26.22 312 HIS A O 1
ATOM 2524 N N . ASP A 1 313 ? 1.744 -19.232 45.145 1.00 32.72 313 ASP A N 1
ATOM 2525 C CA . ASP A 1 313 ? 2.378 -19.192 46.448 1.00 32.72 313 ASP A CA 1
ATOM 2526 C C . ASP A 1 313 ? 3.082 -20.528 46.696 1.00 32.72 313 ASP A C 1
ATOM 2528 O O . ASP A 1 313 ? 2.417 -21.553 46.762 1.00 32.72 313 ASP A O 1
ATOM 2532 N N . ASP A 1 314 ? 4.406 -20.506 46.814 1.00 27.86 314 ASP A N 1
ATOM 2533 C CA . ASP A 1 314 ? 5.137 -21.511 47.580 1.00 27.86 314 ASP A CA 1
ATOM 2534 C C . ASP A 1 314 ? 6.381 -20.858 48.184 1.00 27.86 314 ASP A C 1
ATOM 2536 O O . ASP A 1 314 ? 7.472 -20.777 47.611 1.00 27.86 314 ASP A O 1
ATOM 2540 N N . SER A 1 315 ? 6.180 -20.339 49.391 1.00 33.44 315 SER A N 1
ATOM 2541 C CA . SER A 1 315 ? 7.246 -20.017 50.320 1.00 33.44 315 SER A CA 1
ATOM 2542 C C . SER A 1 315 ? 7.857 -21.300 50.889 1.00 33.44 315 SER A C 1
ATOM 2544 O O . SER A 1 315 ? 7.237 -21.941 51.732 1.00 33.44 315 SER A O 1
ATOM 2546 N N . GLU A 1 316 ? 9.113 -21.610 50.565 1.00 28.95 316 GLU A N 1
ATOM 2547 C CA . GLU A 1 316 ? 9.982 -22.339 51.494 1.00 28.95 316 GLU A CA 1
ATOM 2548 C C . GLU A 1 316 ? 11.394 -21.742 51.517 1.00 28.95 316 GLU A C 1
ATOM 2550 O O . GLU A 1 316 ? 12.120 -21.674 50.525 1.00 28.95 316 GLU A O 1
ATOM 2555 N N . TYR A 1 317 ? 11.774 -21.297 52.712 1.00 27.16 317 TYR A N 1
ATOM 2556 C CA . TYR A 1 317 ? 13.136 -20.952 53.089 1.00 27.16 317 TYR A CA 1
ATOM 2557 C C . TYR A 1 317 ? 13.959 -22.231 53.274 1.00 27.16 317 TYR A C 1
ATOM 2559 O O . TYR A 1 317 ? 13.559 -23.101 54.045 1.00 27.16 317 TYR A O 1
ATOM 2567 N N . SER A 1 318 ? 15.180 -22.282 52.733 1.00 30.08 318 SER A N 1
ATOM 2568 C CA . SER A 1 318 ? 16.252 -23.007 53.422 1.00 30.08 318 SER A CA 1
ATOM 2569 C C . SER A 1 318 ? 17.650 -22.440 53.150 1.00 30.08 318 SER A C 1
ATOM 2571 O O . SER A 1 318 ? 18.013 -22.036 52.050 1.00 30.08 318 SER A O 1
ATOM 2573 N N . THR A 1 319 ? 18.377 -22.369 54.255 1.00 31.44 319 THR A N 1
ATOM 2574 C CA . THR A 1 319 ? 19.537 -21.557 54.650 1.00 31.44 319 THR A CA 1
ATOM 2575 C C . THR A 1 319 ? 20.857 -21.936 53.937 1.00 31.44 319 THR A C 1
ATOM 2577 O O . THR A 1 319 ? 20.994 -23.066 53.473 1.00 31.44 319 THR A O 1
ATOM 2580 N N . PRO A 1 320 ? 21.870 -21.040 53.878 1.00 42.78 320 PRO A N 1
ATOM 2581 C CA . PRO A 1 320 ? 23.099 -21.217 53.099 1.00 42.78 320 PRO A CA 1
ATOM 2582 C C . PRO A 1 320 ? 24.265 -21.828 53.899 1.00 42.78 320 PRO A C 1
ATOM 2584 O O . PRO A 1 320 ? 24.379 -21.607 55.105 1.00 42.78 320 PRO A O 1
ATOM 2587 N N . GLN A 1 321 ? 25.213 -22.485 53.213 1.00 32.88 321 GLN A N 1
ATOM 2588 C CA . GLN A 1 321 ? 26.587 -22.644 53.716 1.00 32.88 321 GLN A CA 1
ATOM 2589 C C . GLN A 1 321 ? 27.667 -22.485 52.621 1.00 32.88 321 GLN A C 1
ATOM 2591 O O . GLN A 1 321 ? 27.391 -22.786 51.459 1.00 32.88 321 GLN A O 1
ATOM 2596 N N . PRO A 1 322 ? 28.877 -21.999 52.985 1.00 39.94 322 PRO A N 1
ATOM 2597 C CA . PRO A 1 322 ? 29.788 -21.294 52.084 1.00 39.94 322 PRO A CA 1
ATOM 2598 C C . PRO A 1 322 ? 31.084 -22.048 51.712 1.00 39.94 322 PRO A C 1
ATOM 2600 O O . PRO A 1 322 ? 31.457 -23.037 52.337 1.00 39.94 322 PRO A O 1
ATOM 2603 N N . ASP A 1 323 ? 31.774 -21.435 50.741 1.00 35.06 323 ASP A N 1
ATOM 2604 C CA . ASP A 1 323 ? 33.220 -21.372 50.470 1.00 35.06 323 ASP A CA 1
ATOM 2605 C C . ASP A 1 323 ? 34.023 -22.641 50.154 1.00 35.06 323 ASP A C 1
ATOM 2607 O O . ASP A 1 323 ? 34.302 -23.453 51.027 1.00 35.06 323 ASP A O 1
ATOM 2611 N N . VAL A 1 324 ? 34.586 -22.685 48.933 1.00 38.53 324 VAL A N 1
ATOM 2612 C CA . VAL A 1 324 ? 36.034 -22.453 48.698 1.00 38.53 324 VAL A CA 1
ATOM 2613 C C . VAL A 1 324 ? 36.337 -22.138 47.209 1.00 38.53 324 VAL A C 1
ATOM 2615 O O . VAL A 1 324 ? 35.521 -22.439 46.339 1.00 38.53 324 VAL A O 1
ATOM 2618 N N . PRO A 1 325 ? 37.467 -21.465 46.890 1.00 45.38 325 PRO A N 1
ATOM 2619 C CA . PRO A 1 325 ? 37.491 -20.367 45.924 1.00 45.38 325 PRO A CA 1
ATOM 2620 C C . PRO A 1 325 ? 38.373 -20.611 44.683 1.00 45.38 325 PRO A C 1
ATOM 2622 O O . PRO A 1 325 ? 39.281 -21.437 44.691 1.00 45.38 325 PRO A O 1
ATOM 2625 N N . ALA A 1 326 ? 38.187 -19.753 43.671 1.00 33.69 326 ALA A N 1
ATOM 2626 C CA . ALA A 1 326 ? 39.215 -18.841 43.135 1.00 33.69 326 ALA A CA 1
ATOM 2627 C C . ALA A 1 326 ? 39.290 -18.735 41.595 1.00 33.69 326 ALA A C 1
ATOM 2629 O O . ALA A 1 326 ? 39.417 -19.722 40.880 1.00 33.69 326 ALA A O 1
ATOM 2630 N N . ARG A 1 327 ? 39.417 -17.459 41.178 1.00 34.03 327 ARG A N 1
ATOM 2631 C CA . ARG A 1 327 ? 39.881 -16.894 39.887 1.00 34.03 327 ARG A CA 1
ATOM 2632 C C . ARG A 1 327 ? 38.855 -16.929 38.740 1.00 34.03 327 ARG A C 1
ATOM 2634 O O . ARG A 1 327 ? 38.385 -17.981 38.363 1.00 34.03 327 ARG A O 1
ATOM 2641 N N . SER A 1 328 ? 38.497 -15.827 38.076 1.00 33.88 328 SER A N 1
ATOM 2642 C CA . SER A 1 328 ? 39.079 -14.480 38.026 1.00 33.88 328 SER A CA 1
ATOM 2643 C C . SER A 1 328 ? 38.072 -13.498 37.400 1.00 33.88 328 SER A C 1
ATOM 2645 O O . SER A 1 328 ? 37.525 -13.783 36.343 1.00 33.88 328 SER A O 1
ATOM 2647 N N . THR A 1 329 ? 37.851 -12.363 38.080 1.00 30.56 329 THR A N 1
ATOM 2648 C CA . THR A 1 329 ? 37.721 -10.964 37.586 1.00 30.56 329 THR A CA 1
ATOM 2649 C C . THR A 1 329 ? 37.470 -10.746 36.082 1.00 30.56 329 THR A C 1
ATOM 2651 O O . THR A 1 329 ? 38.232 -11.258 35.274 1.00 30.56 329 THR A O 1
ATOM 2654 N N . ARG A 1 330 ? 36.621 -9.846 35.571 1.00 36.47 330 ARG A N 1
ATOM 2655 C CA . ARG A 1 330 ? 35.861 -8.655 36.033 1.00 36.47 330 ARG A CA 1
ATOM 2656 C C . ARG A 1 330 ? 35.418 -8.040 34.677 1.00 36.47 330 ARG A C 1
ATOM 2658 O O . ARG A 1 330 ? 36.243 -7.985 33.777 1.00 36.47 330 ARG A O 1
ATOM 2665 N N . SER A 1 331 ? 34.181 -7.667 34.359 1.00 33.81 331 SER A N 1
ATOM 2666 C CA . SER A 1 331 ? 33.371 -6.596 34.941 1.00 33.81 331 SER A CA 1
ATOM 2667 C C . SER A 1 331 ? 31.987 -6.621 34.270 1.00 33.81 331 SER A C 1
ATOM 2669 O O . SER A 1 331 ? 31.897 -6.382 33.068 1.00 33.81 331 SER A O 1
ATOM 2671 N N . ARG A 1 332 ? 30.915 -6.874 35.028 1.00 33.22 332 ARG A N 1
ATOM 2672 C CA . ARG A 1 332 ? 29.533 -6.533 34.650 1.00 33.22 332 ARG A CA 1
ATOM 2673 C C . ARG A 1 332 ? 29.225 -5.166 35.260 1.00 33.22 332 ARG A C 1
ATOM 2675 O O . ARG A 1 332 ? 29.475 -4.970 36.447 1.00 33.22 332 ARG A O 1
ATOM 2682 N N . LEU A 1 333 ? 28.742 -4.228 34.449 1.00 33.91 333 LEU A N 1
ATOM 2683 C CA . LEU A 1 333 ? 28.321 -2.897 34.885 1.00 33.91 333 LEU A CA 1
ATOM 2684 C C . LEU A 1 333 ? 26.808 -2.929 35.145 1.00 33.91 333 LEU A C 1
ATOM 2686 O O . LEU A 1 333 ? 26.016 -3.025 34.216 1.00 33.91 333 LEU A O 1
ATOM 2690 N N . SER A 1 334 ? 26.486 -2.959 36.439 1.00 31.86 334 SER A N 1
ATOM 2691 C CA . SER A 1 334 ? 25.278 -2.488 37.133 1.00 31.86 334 SER A CA 1
ATOM 2692 C C . SER A 1 334 ? 24.026 -2.178 36.298 1.00 31.86 334 SER A C 1
ATOM 2694 O O . SER A 1 334 ? 23.883 -1.074 35.770 1.00 31.86 334 SER A O 1
ATOM 2696 N N . HIS A 1 335 ? 23.072 -3.112 36.321 1.00 31.89 335 HIS A N 1
ATOM 2697 C CA . HIS A 1 335 ? 21.647 -2.798 36.242 1.00 31.89 335 HIS A CA 1
ATOM 2698 C C . HIS A 1 335 ? 21.253 -2.216 37.606 1.00 31.89 335 HIS A C 1
ATOM 2700 O O . HIS A 1 335 ? 21.430 -2.867 38.634 1.00 31.89 335 HIS A O 1
ATOM 2706 N N . VAL A 1 336 ? 20.840 -0.954 37.626 1.00 30.56 336 VAL A N 1
ATOM 2707 C CA . VAL A 1 336 ? 20.221 -0.330 38.795 1.00 30.56 336 VAL A CA 1
ATOM 2708 C C . VAL A 1 336 ? 18.732 -0.592 38.647 1.00 30.56 336 VAL A C 1
ATOM 2710 O O . VAL A 1 336 ? 18.129 -0.096 37.699 1.00 30.56 336 VAL A O 1
ATOM 2713 N N . ASP A 1 337 ? 18.168 -1.398 39.539 1.00 29.05 337 ASP A N 1
ATOM 2714 C CA . ASP A 1 337 ? 16.724 -1.524 39.700 1.00 29.05 337 ASP A CA 1
ATOM 2715 C C . ASP A 1 337 ? 16.208 -0.273 40.417 1.00 29.05 337 ASP A C 1
ATOM 2717 O O . ASP A 1 337 ? 16.572 -0.039 41.576 1.00 29.05 337 ASP A O 1
ATOM 2721 N N . PRO A 1 338 ? 15.365 0.564 39.790 1.00 30.34 338 PRO A N 1
ATOM 2722 C CA . PRO A 1 338 ? 14.485 1.399 40.573 1.00 30.34 338 PRO A CA 1
ATOM 2723 C C . PRO A 1 338 ? 13.415 0.472 41.151 1.00 30.34 338 PRO A C 1
ATOM 2725 O O . PRO A 1 338 ? 12.554 -0.031 40.432 1.00 30.34 338 PRO A O 1
ATOM 2728 N N . ALA A 1 339 ? 13.481 0.246 42.461 1.00 30.77 339 ALA A N 1
ATOM 2729 C CA . ALA A 1 339 ? 12.358 -0.246 43.241 1.00 30.77 339 ALA A CA 1
ATOM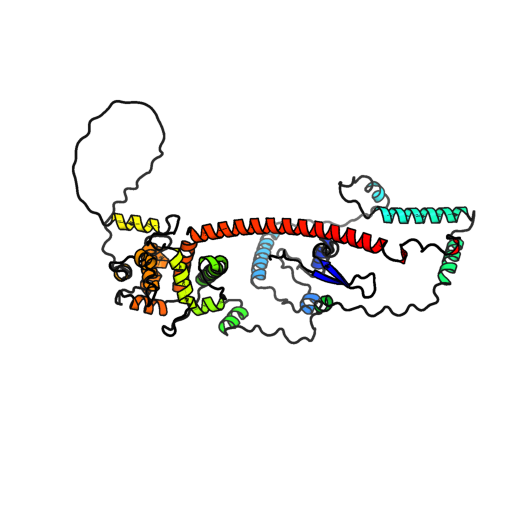 2730 C C . ALA A 1 339 ? 11.200 0.757 43.099 1.00 30.77 339 ALA A C 1
ATOM 2732 O O . ALA A 1 339 ? 11.070 1.700 43.877 1.00 30.77 339 ALA A O 1
ATOM 2733 N N . VAL A 1 340 ? 10.396 0.590 42.050 1.00 33.91 340 VAL A N 1
ATOM 2734 C CA . VAL A 1 340 ? 9.078 1.204 41.948 1.00 33.91 340 VAL A CA 1
ATOM 2735 C C . VAL A 1 340 ? 8.154 0.281 42.716 1.00 33.91 340 VAL A C 1
ATOM 2737 O O . VAL A 1 340 ? 7.733 -0.771 42.248 1.00 33.91 340 VAL A O 1
ATOM 2740 N N . GLU A 1 341 ? 7.928 0.668 43.960 1.00 28.80 341 GLU A N 1
ATOM 2741 C CA . GLU A 1 341 ? 6.868 0.176 44.818 1.00 28.80 341 GLU A CA 1
ATOM 2742 C C . GLU A 1 341 ? 5.557 0.193 44.012 1.00 28.80 341 GLU A C 1
ATOM 2744 O O . GLU A 1 341 ? 5.010 1.258 43.718 1.00 28.80 341 GLU A O 1
ATOM 2749 N N . ASN A 1 342 ? 5.097 -0.986 43.577 1.00 33.69 342 ASN A N 1
ATOM 2750 C CA . ASN A 1 342 ? 3.827 -1.161 42.875 1.00 33.69 342 ASN A CA 1
ATOM 2751 C C . ASN A 1 342 ? 2.687 -0.835 43.846 1.00 33.69 342 ASN A C 1
ATOM 2753 O O . ASN A 1 342 ? 2.079 -1.711 44.465 1.00 33.69 342 ASN A O 1
ATOM 2757 N N . GLN A 1 343 ? 2.391 0.457 43.981 1.00 30.08 343 GLN A N 1
ATOM 2758 C CA . GLN A 1 343 ? 1.102 0.911 44.464 1.00 30.08 343 GLN A CA 1
ATOM 2759 C C . GLN A 1 343 ? 0.057 0.333 43.514 1.00 30.08 343 GLN A C 1
ATOM 2761 O O . GLN A 1 343 ? -0.021 0.720 42.350 1.00 30.08 343 GLN A O 1
ATOM 2766 N N . ARG A 1 344 ? -0.725 -0.626 44.021 1.00 38.09 344 ARG A N 1
ATOM 2767 C CA . ARG A 1 344 ? -1.960 -1.102 43.396 1.00 38.09 344 ARG A CA 1
ATOM 2768 C C . ARG A 1 344 ? -2.804 0.122 43.055 1.00 38.09 344 ARG A C 1
ATOM 2770 O O . ARG A 1 344 ? -3.390 0.736 43.947 1.00 38.09 344 ARG A O 1
ATOM 2777 N N . THR A 1 345 ? -2.821 0.508 41.786 1.00 31.84 345 THR A N 1
ATOM 2778 C CA . THR A 1 345 ? -3.710 1.561 41.317 1.00 31.84 345 THR A CA 1
ATOM 2779 C C . THR A 1 345 ? -5.141 1.019 41.299 1.00 31.84 345 THR A C 1
ATOM 2781 O O . THR A 1 345 ? -5.358 -0.165 41.032 1.00 31.84 345 THR A O 1
ATOM 2784 N N . PRO A 1 346 ? -6.131 1.846 41.669 1.00 41.22 346 PRO A N 1
ATOM 2785 C CA . PRO A 1 346 ? -7.493 1.392 41.895 1.00 41.22 346 PRO A CA 1
ATOM 2786 C C . PRO A 1 346 ? -8.160 1.025 40.569 1.00 41.22 346 PRO A C 1
ATOM 2788 O O . PRO A 1 346 ? -7.863 1.629 39.541 1.00 41.22 346 PRO A O 1
ATOM 2791 N N . THR A 1 347 ? -9.082 0.064 40.630 1.00 42.09 347 THR A N 1
ATOM 2792 C CA . THR A 1 347 ? -9.986 -0.414 39.576 1.00 42.09 347 THR A CA 1
ATOM 2793 C C . THR A 1 347 ? -10.422 0.710 38.629 1.00 42.09 347 THR A C 1
ATOM 2795 O O . THR A 1 347 ? -11.386 1.428 38.894 1.00 42.09 347 THR A O 1
ATOM 2798 N N . THR A 1 348 ? -9.696 0.885 37.525 1.00 55.62 348 THR A N 1
ATOM 2799 C CA . THR A 1 348 ? -10.133 1.755 36.434 1.00 55.62 348 THR A CA 1
ATOM 2800 C C . THR A 1 348 ? -11.154 0.967 35.630 1.00 55.62 348 THR A C 1
ATOM 2802 O O . THR A 1 348 ? -10.910 -0.175 35.244 1.00 55.62 348 THR A O 1
ATOM 2805 N N . VAL A 1 349 ? -12.344 1.537 35.449 1.00 60.22 349 VAL A N 1
ATOM 2806 C CA . VAL A 1 349 ? -13.369 0.952 34.580 1.00 60.22 349 VAL A CA 1
ATOM 2807 C C . VAL A 1 349 ? -12.744 0.777 33.189 1.00 60.22 349 VAL A C 1
ATOM 2809 O O . VAL A 1 349 ? -12.157 1.743 32.689 1.00 60.22 349 VAL A O 1
ATOM 2812 N N . PRO A 1 350 ? -12.810 -0.419 32.574 1.00 69.62 350 PRO A N 1
ATOM 2813 C CA . PRO A 1 350 ? -12.264 -0.635 31.241 1.00 69.62 350 PRO A CA 1
ATOM 2814 C C . PRO A 1 350 ? -12.864 0.373 30.258 1.00 69.62 350 PRO A C 1
ATOM 2816 O O . PRO A 1 350 ? -14.074 0.584 30.252 1.00 69.62 350 PRO A O 1
ATOM 2819 N N . ALA A 1 351 ? -12.029 0.994 29.425 1.00 81.50 351 ALA A N 1
ATOM 2820 C CA . ALA A 1 351 ? -12.493 1.970 28.436 1.00 81.50 351 ALA A CA 1
ATOM 2821 C C . ALA A 1 351 ? -13.290 1.325 27.281 1.00 81.50 351 ALA A C 1
ATOM 2823 O O . ALA A 1 351 ? -13.981 2.025 26.548 1.00 81.50 351 ALA A O 1
ATOM 2824 N N . HIS A 1 352 ? -13.173 0.005 27.107 1.00 90.81 352 HIS A N 1
ATOM 2825 C CA . HIS A 1 352 ? -13.770 -0.763 26.016 1.00 90.81 352 HIS A CA 1
ATOM 2826 C C . HIS A 1 352 ? -13.924 -2.246 26.397 1.00 90.81 352 HIS A C 1
ATOM 2828 O O . HIS A 1 352 ? -13.201 -2.757 27.258 1.00 90.81 352 HIS A O 1
ATOM 2834 N N . ARG A 1 353 ? -14.775 -2.983 25.677 1.00 91.38 353 ARG A N 1
ATOM 2835 C CA . ARG A 1 353 ? -15.077 -4.413 25.914 1.00 91.38 353 ARG A CA 1
ATOM 2836 C C . ARG A 1 353 ? -14.292 -5.384 25.024 1.00 91.38 353 ARG A C 1
ATOM 2838 O O . ARG A 1 353 ? -14.650 -6.551 24.913 1.00 91.38 353 ARG A O 1
ATOM 2845 N N . ALA A 1 354 ? -13.205 -4.933 24.395 1.00 91.62 354 ALA A N 1
ATOM 2846 C CA . ALA A 1 354 ? -12.449 -5.714 23.408 1.00 91.62 354 ALA A CA 1
ATOM 2847 C C . ALA A 1 354 ? -12.010 -7.118 23.883 1.00 91.62 354 ALA A C 1
ATOM 2849 O O . ALA A 1 354 ? -12.092 -8.073 23.115 1.00 91.62 354 ALA A O 1
ATOM 2850 N N . ALA A 1 355 ? -11.580 -7.257 25.145 1.00 90.06 355 ALA A N 1
ATOM 2851 C CA . ALA A 1 355 ? -11.214 -8.552 25.729 1.00 90.06 355 ALA A CA 1
ATOM 2852 C C . ALA A 1 355 ? -12.410 -9.516 25.800 1.00 90.06 355 ALA A C 1
ATOM 2854 O O . ALA A 1 355 ? -12.291 -10.686 25.450 1.00 90.06 355 ALA A O 1
ATOM 2855 N N . GLU A 1 356 ? -13.575 -9.003 26.201 1.00 91.44 356 GLU A N 1
ATOM 2856 C CA . GLU A 1 356 ? -14.815 -9.774 26.303 1.00 91.44 356 GLU A CA 1
ATOM 2857 C C . GLU A 1 356 ? -15.301 -10.241 24.925 1.00 91.44 356 GLU A C 1
ATOM 2859 O O . GLU A 1 356 ? -15.742 -11.378 24.788 1.00 91.44 356 GLU A O 1
ATOM 2864 N N . MET A 1 357 ? -15.147 -9.408 23.885 1.00 92.44 357 MET A N 1
ATOM 2865 C CA . MET A 1 357 ? -15.563 -9.749 22.516 1.00 92.44 357 MET A CA 1
ATOM 2866 C C . MET A 1 357 ? -14.860 -10.994 21.965 1.00 92.44 357 MET A C 1
ATOM 2868 O O . MET A 1 357 ? -15.442 -11.740 21.178 1.00 92.44 357 MET A O 1
ATOM 2872 N N . LEU A 1 358 ? -13.606 -11.235 22.358 1.00 88.00 358 LEU A N 1
ATOM 2873 C CA . LEU A 1 358 ? -12.857 -12.407 21.900 1.00 88.00 358 LEU A CA 1
ATOM 2874 C C . LEU A 1 358 ? -13.378 -13.713 22.517 1.00 88.00 358 LEU A C 1
ATOM 2876 O O . LEU A 1 358 ? -13.302 -14.765 21.863 1.00 88.00 358 LEU A O 1
ATOM 2880 N N . GLY A 1 359 ? -13.929 -13.632 23.734 1.00 87.62 359 GLY A N 1
ATOM 2881 C CA . GLY A 1 359 ? -14.314 -14.779 24.551 1.00 87.62 359 GLY A CA 1
ATOM 2882 C C . GLY A 1 359 ? -13.133 -15.726 24.775 1.00 87.62 359 GLY A C 1
ATOM 2883 O O . GLY A 1 359 ? -11.994 -15.296 24.946 1.00 87.62 359 GLY A O 1
ATOM 2884 N N . ASP A 1 360 ? -13.390 -17.029 24.687 1.00 84.06 360 ASP A N 1
ATOM 2885 C CA . ASP A 1 360 ? -12.381 -18.067 24.948 1.00 84.06 360 ASP A CA 1
ATOM 2886 C C . ASP A 1 360 ? -11.378 -18.262 23.796 1.00 84.06 360 ASP A C 1
ATOM 2888 O O . ASP A 1 360 ? -10.371 -18.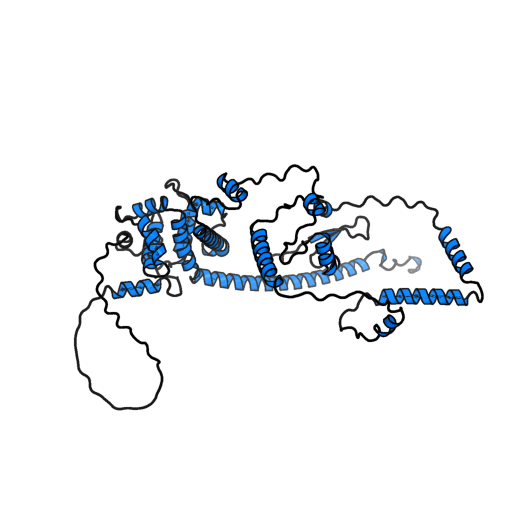960 23.938 1.00 84.06 360 ASP A O 1
ATOM 2892 N N . ARG A 1 361 ? -11.644 -17.685 22.615 1.00 88.56 361 ARG A N 1
ATOM 2893 C CA . ARG A 1 361 ? -10.852 -17.937 21.403 1.00 88.56 361 ARG A CA 1
ATOM 2894 C C . ARG A 1 361 ? -10.047 -16.710 20.995 1.00 88.56 361 ARG A C 1
ATOM 2896 O O . ARG A 1 361 ? -10.596 -15.735 20.483 1.00 88.56 361 ARG A O 1
ATOM 2903 N N . SER A 1 362 ? -8.722 -16.819 21.120 1.00 91.50 362 SER A N 1
ATOM 2904 C CA . SER A 1 362 ? -7.784 -15.756 20.740 1.00 91.50 362 SER A CA 1
ATOM 2905 C C . SER A 1 362 ? -7.889 -15.365 19.257 1.00 91.50 362 SER A C 1
ATOM 2907 O O . SER A 1 362 ? -8.185 -16.195 18.387 1.00 91.50 362 SER A O 1
ATOM 2909 N N . TRP A 1 363 ? -7.572 -14.102 18.952 1.00 93.88 363 TRP A N 1
ATOM 2910 C CA . TRP A 1 363 ? -7.542 -13.592 17.575 1.00 93.88 363 TRP A CA 1
ATOM 2911 C C . TRP A 1 363 ? -6.562 -14.373 16.686 1.00 93.88 363 TRP A C 1
ATOM 2913 O O . TRP A 1 363 ? -6.845 -14.591 15.511 1.00 93.88 363 TRP A O 1
ATOM 2923 N N . ARG A 1 364 ? -5.448 -14.864 17.252 1.00 92.88 364 ARG A N 1
ATOM 2924 C CA . ARG A 1 364 ? -4.448 -15.679 16.542 1.00 92.88 364 ARG A CA 1
ATOM 2925 C C . ARG A 1 364 ? -5.033 -17.014 16.098 1.00 92.88 364 ARG A C 1
ATOM 2927 O O . ARG A 1 364 ? -4.850 -17.414 14.953 1.00 92.88 364 ARG A O 1
ATOM 2934 N N . THR A 1 365 ? -5.776 -17.679 16.983 1.00 92.44 365 THR A N 1
ATOM 2935 C CA . THR A 1 365 ? -6.434 -18.956 16.678 1.00 92.44 365 THR A CA 1
ATOM 2936 C C . THR A 1 365 ? -7.540 -18.778 15.636 1.00 92.44 365 THR A C 1
ATOM 2938 O O . THR A 1 365 ? -7.692 -19.625 14.756 1.00 92.44 365 THR A O 1
ATOM 2941 N N . ARG A 1 366 ? -8.303 -17.677 15.703 1.00 93.94 366 ARG A N 1
ATOM 2942 C CA . ARG A 1 366 ? -9.325 -17.332 14.696 1.00 93.94 366 ARG A CA 1
ATOM 2943 C C . ARG A 1 366 ? -8.701 -17.068 13.330 1.00 93.94 366 ARG A C 1
ATOM 2945 O O . ARG A 1 366 ? -9.111 -17.671 12.341 1.00 93.94 366 ARG A O 1
ATOM 2952 N N . LEU A 1 367 ? -7.655 -16.244 13.295 1.00 94.69 367 LEU A N 1
ATOM 2953 C CA . LEU A 1 367 ? -6.936 -15.917 12.071 1.00 94.69 367 LEU A CA 1
ATOM 2954 C C . LEU A 1 367 ? -6.254 -17.149 11.465 1.00 94.69 367 LEU A C 1
ATOM 2956 O O . LEU A 1 367 ? -6.366 -17.371 10.263 1.00 94.69 367 LEU A O 1
ATOM 2960 N N . GLY A 1 368 ? -5.618 -18.000 12.276 1.00 93.19 368 GLY A N 1
ATOM 2961 C CA . GLY A 1 368 ? -5.040 -19.272 11.823 1.00 93.19 368 GLY A CA 1
ATOM 2962 C C . GLY A 1 368 ? -6.075 -20.198 11.175 1.00 93.19 368 GLY A C 1
ATOM 2963 O O . GLY A 1 368 ? -5.801 -20.796 10.138 1.00 93.19 368 GLY A O 1
ATOM 2964 N N . ALA A 1 369 ? -7.296 -20.231 11.719 1.00 93.69 369 ALA A N 1
ATOM 2965 C CA . ALA A 1 369 ? -8.427 -20.969 11.156 1.00 93.69 369 ALA A CA 1
ATOM 2966 C C . ALA A 1 369 ? -9.137 -20.262 9.984 1.00 93.69 369 ALA A C 1
ATOM 2968 O O . ALA A 1 369 ? -10.083 -20.826 9.443 1.00 93.69 369 ALA A O 1
ATOM 2969 N N . ARG A 1 370 ? -8.694 -19.056 9.595 1.00 93.50 370 ARG A N 1
ATOM 2970 C CA . ARG A 1 370 ? -9.293 -18.221 8.537 1.00 93.50 370 ARG A CA 1
ATOM 2971 C C . ARG A 1 370 ? -10.783 -17.914 8.767 1.00 93.50 370 ARG A C 1
ATOM 2973 O O . ARG A 1 370 ? -11.553 -17.798 7.823 1.00 93.50 370 ARG A O 1
ATOM 2980 N N . ASP A 1 371 ? -11.160 -17.725 10.031 1.00 93.38 371 ASP A N 1
ATOM 2981 C CA . ASP A 1 371 ? -12.504 -17.328 10.484 1.00 93.38 371 ASP A CA 1
ATOM 2982 C C . ASP A 1 371 ? -12.756 -15.829 10.210 1.00 93.38 371 ASP A C 1
ATOM 2984 O O . ASP A 1 371 ? -12.717 -15.004 11.123 1.00 93.38 371 ASP A O 1
ATOM 2988 N N . MET A 1 372 ? -12.890 -15.457 8.930 1.00 92.69 372 MET A N 1
ATOM 2989 C CA . MET A 1 372 ? -12.966 -14.057 8.472 1.00 92.69 372 MET A CA 1
ATOM 2990 C C . MET A 1 372 ? -14.355 -13.628 7.978 1.00 92.69 372 MET A C 1
ATOM 2992 O O . MET A 1 372 ? -14.634 -12.431 7.948 1.00 92.69 372 MET A O 1
ATOM 2996 N N . GLU A 1 373 ? -15.219 -14.578 7.625 1.00 92.06 373 GLU A N 1
ATOM 2997 C CA . GLU A 1 373 ? -16.559 -14.320 7.081 1.00 92.06 373 GLU A CA 1
ATOM 2998 C C . GLU A 1 373 ? -17.498 -13.689 8.126 1.00 92.06 373 GLU A C 1
ATOM 3000 O O . GLU A 1 373 ? -17.283 -13.812 9.337 1.00 92.06 373 GLU A O 1
ATOM 3005 N N . ASP A 1 374 ? -18.548 -13.006 7.661 1.00 88.88 374 ASP A N 1
ATOM 3006 C CA . ASP A 1 374 ? -19.660 -12.462 8.460 1.00 88.88 374 ASP A CA 1
ATOM 3007 C C . ASP A 1 374 ? -19.236 -11.629 9.685 1.00 88.88 374 ASP A C 1
ATOM 3009 O O . ASP A 1 374 ? -19.749 -11.831 10.785 1.00 88.88 374 ASP A O 1
ATOM 3013 N N . GLY A 1 375 ? -18.232 -10.757 9.555 1.00 89.50 375 GLY A N 1
ATOM 3014 C CA . GLY A 1 375 ? -17.719 -9.954 10.678 1.00 89.50 375 GLY A CA 1
ATOM 3015 C C . GLY A 1 375 ? -16.485 -10.542 11.388 1.00 89.50 375 GLY A C 1
ATOM 3016 O O . GLY A 1 375 ? -16.031 -10.024 12.412 1.00 89.50 375 GLY A O 1
ATOM 3017 N N . GLY A 1 376 ? -15.967 -11.683 10.915 1.00 94.19 376 GLY A N 1
ATOM 3018 C CA . GLY A 1 376 ? -14.897 -12.428 11.586 1.00 94.19 376 GLY A CA 1
ATOM 3019 C C . GLY A 1 376 ? -13.570 -11.678 11.584 1.00 94.19 376 GLY A C 1
ATOM 3020 O O . GLY A 1 376 ? -12.879 -11.614 12.606 1.00 94.19 376 GLY A O 1
ATOM 3021 N N . TRP A 1 377 ? -13.241 -11.027 10.468 1.00 96.06 377 TRP A N 1
ATOM 3022 C CA . TRP A 1 377 ? -12.010 -10.251 10.359 1.00 96.06 377 TRP A CA 1
ATOM 3023 C C . TRP A 1 377 ? -12.027 -8.987 11.232 1.00 96.06 377 TRP A C 1
ATOM 3025 O O . TRP A 1 377 ? -10.986 -8.623 11.778 1.00 96.06 377 TRP A O 1
ATOM 3035 N N . GLN A 1 378 ? -13.189 -8.361 11.453 1.00 96.62 378 GLN A N 1
ATOM 3036 C CA . GLN A 1 378 ? -13.344 -7.233 12.379 1.00 96.62 378 GLN A CA 1
ATOM 3037 C C . GLN A 1 378 ? -13.095 -7.686 13.817 1.00 96.62 378 GLN A C 1
ATOM 3039 O O . GLN A 1 378 ? -12.399 -7.006 14.569 1.00 96.62 378 GLN A O 1
ATOM 3044 N N . LEU A 1 379 ? -13.589 -8.868 14.196 1.00 96.06 379 LEU A N 1
ATOM 3045 C CA . LEU A 1 379 ? -13.328 -9.435 15.518 1.00 96.06 379 LEU A CA 1
ATOM 3046 C C . LEU A 1 379 ? -11.840 -9.776 15.719 1.00 96.06 379 LEU A C 1
ATOM 3048 O O . LEU A 1 379 ? -11.273 -9.521 16.784 1.00 96.06 379 LEU A O 1
ATOM 3052 N N . ILE A 1 380 ? -11.185 -10.309 14.683 1.00 96.81 380 ILE A N 1
ATOM 3053 C CA . ILE A 1 380 ? -9.731 -10.532 14.673 1.00 96.81 380 ILE A CA 1
ATOM 3054 C C . ILE A 1 380 ? -8.986 -9.199 14.832 1.00 96.81 380 ILE A C 1
ATOM 3056 O O . ILE A 1 380 ? -8.061 -9.114 15.642 1.00 96.81 380 ILE A O 1
ATOM 3060 N N . LEU A 1 381 ? -9.404 -8.157 14.105 1.00 97.56 381 LEU A N 1
ATOM 3061 C CA . LEU A 1 381 ? -8.829 -6.816 14.191 1.00 97.56 381 LEU A CA 1
ATOM 3062 C C . LEU A 1 381 ? -8.960 -6.240 15.606 1.00 97.56 381 LEU A C 1
ATOM 3064 O O . LEU A 1 381 ? -7.970 -5.750 16.143 1.00 97.56 381 LEU A O 1
ATOM 3068 N N . VAL A 1 382 ? -10.133 -6.351 16.239 1.00 97.00 382 VAL A N 1
ATOM 3069 C CA . VAL A 1 382 ? -10.356 -5.921 17.632 1.00 97.00 382 VAL A CA 1
ATOM 3070 C C . VAL A 1 382 ? -9.373 -6.606 18.578 1.00 97.00 382 VAL A C 1
ATOM 3072 O O . VAL A 1 382 ? -8.731 -5.935 19.387 1.00 97.00 382 VAL A O 1
ATOM 3075 N N . GLY A 1 383 ? -9.187 -7.923 18.460 1.00 95.00 383 GLY A N 1
ATOM 3076 C CA . GLY A 1 383 ? -8.258 -8.633 19.338 1.00 95.00 383 GLY A CA 1
ATOM 3077 C C . GLY A 1 383 ? -6.791 -8.2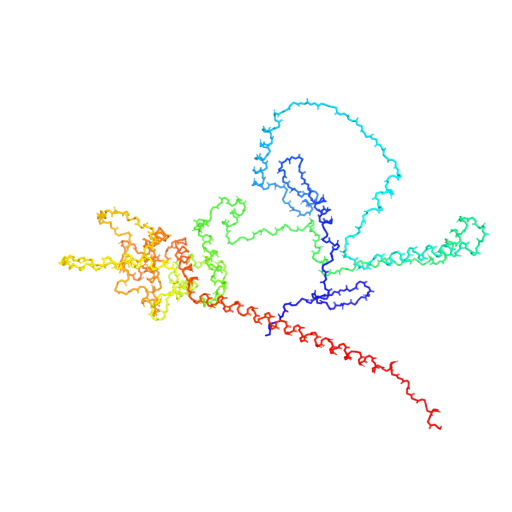99 19.104 1.00 95.00 383 GLY A C 1
ATOM 3078 O O . GLY A 1 383 ? -6.025 -8.188 20.062 1.00 95.00 383 GLY A O 1
ATOM 3079 N N . LEU A 1 384 ? -6.404 -8.084 17.848 1.00 95.38 384 LEU A N 1
ATOM 3080 C CA . LEU A 1 384 ? -5.065 -7.623 17.507 1.00 95.38 384 LEU A CA 1
ATOM 3081 C C . LEU A 1 384 ? -4.804 -6.215 18.058 1.00 95.38 384 LEU A C 1
ATOM 3083 O O . LEU A 1 384 ? -3.770 -5.990 18.682 1.00 95.38 384 LEU A O 1
ATOM 3087 N N . LEU A 1 385 ? -5.740 -5.280 17.880 1.00 95.75 385 LEU A N 1
ATOM 3088 C CA . LEU A 1 385 ? -5.635 -3.919 18.413 1.00 95.75 385 LEU A CA 1
ATOM 3089 C C . LEU A 1 385 ? -5.602 -3.907 19.944 1.00 95.75 385 LEU A C 1
ATOM 3091 O O . LEU A 1 385 ? -4.838 -3.141 20.528 1.00 95.75 385 LEU A O 1
ATOM 3095 N N . HIS A 1 386 ? -6.374 -4.778 20.599 1.00 94.44 386 HIS A N 1
ATOM 3096 C CA . HIS A 1 386 ? -6.322 -4.930 22.050 1.00 94.44 386 HIS A CA 1
ATOM 3097 C C . HIS A 1 386 ? -4.946 -5.410 22.518 1.00 94.44 386 HIS A C 1
ATOM 3099 O O . HIS A 1 386 ? -4.393 -4.854 23.462 1.00 94.44 386 HIS A O 1
ATOM 3105 N N . GLN A 1 387 ? -4.350 -6.385 21.830 1.00 91.31 387 GLN A N 1
ATOM 3106 C CA . GLN A 1 387 ? -2.984 -6.799 22.133 1.00 91.31 387 GLN A CA 1
ATOM 3107 C C . GLN A 1 387 ? -1.976 -5.664 21.877 1.00 91.31 387 GLN A C 1
ATOM 3109 O O . GLN A 1 387 ? -1.068 -5.445 22.675 1.00 91.31 387 GLN A O 1
ATOM 3114 N N . LEU A 1 388 ? -2.130 -4.913 20.785 1.00 91.06 388 LEU A N 1
ATOM 3115 C CA . LEU A 1 388 ? -1.247 -3.790 20.464 1.00 91.06 388 LEU A CA 1
ATOM 3116 C C . LEU A 1 388 ? -1.367 -2.629 21.457 1.00 91.06 388 LEU A C 1
ATOM 3118 O O . LEU A 1 388 ? -0.394 -1.895 21.629 1.00 91.06 388 LEU A O 1
ATOM 3122 N N . SER A 1 389 ? -2.502 -2.468 22.146 1.00 91.94 389 SER A N 1
ATOM 3123 C CA . SER A 1 389 ? -2.692 -1.374 23.105 1.00 91.94 389 SER A CA 1
ATOM 3124 C C . SER A 1 389 ? -1.826 -1.491 24.364 1.00 91.94 389 SER A C 1
ATOM 3126 O O . SER A 1 389 ? -1.612 -0.489 25.052 1.00 91.94 389 SER A O 1
ATOM 3128 N N . ALA A 1 390 ? -1.254 -2.670 24.630 1.00 88.75 390 ALA A N 1
ATOM 3129 C CA . ALA A 1 390 ? -0.242 -2.857 25.668 1.00 88.75 390 ALA A CA 1
ATOM 3130 C C . ALA A 1 390 ? 1.107 -2.205 25.304 1.00 88.75 390 ALA A C 1
ATOM 3132 O O . ALA A 1 390 ? 1.884 -1.849 26.188 1.00 88.75 390 ALA A O 1
ATOM 3133 N N . ASN A 1 391 ? 1.391 -2.001 24.012 1.00 86.44 391 ASN A N 1
ATOM 3134 C CA . ASN A 1 391 ? 2.608 -1.334 23.565 1.00 86.44 391 ASN A CA 1
ATOM 3135 C C . ASN A 1 391 ? 2.433 0.201 23.631 1.00 86.44 391 ASN A C 1
ATOM 3137 O O . ASN A 1 391 ? 1.557 0.738 22.942 1.00 86.44 391 ASN A O 1
ATOM 3141 N N . PRO A 1 392 ? 3.287 0.945 24.368 1.00 88.50 392 PRO A N 1
ATOM 3142 C CA . PRO A 1 392 ? 3.177 2.401 24.498 1.00 88.50 392 PRO A CA 1
ATOM 3143 C C . PRO A 1 392 ? 3.141 3.163 23.164 1.00 88.50 392 PRO A C 1
ATOM 3145 O O . PRO A 1 392 ? 2.508 4.212 23.077 1.00 88.50 392 PRO A O 1
ATOM 3148 N N . MET A 1 393 ? 3.780 2.632 22.113 1.00 87.31 393 MET A N 1
ATOM 3149 C CA . MET A 1 393 ? 3.794 3.239 20.775 1.00 87.31 393 MET A CA 1
ATOM 3150 C C . MET A 1 393 ? 2.415 3.221 20.094 1.00 87.31 393 MET A C 1
ATOM 3152 O O . MET A 1 393 ? 2.099 4.113 19.304 1.00 87.31 393 MET A O 1
ATOM 3156 N N . PHE A 1 394 ? 1.594 2.209 20.378 1.00 90.31 394 PHE A N 1
ATOM 3157 C CA . PHE A 1 394 ? 0.294 2.015 19.732 1.00 90.31 394 PHE A CA 1
ATOM 3158 C C . PHE A 1 394 ? -0.886 2.314 20.650 1.00 90.31 394 PHE A C 1
ATOM 3160 O O . PHE A 1 394 ? -1.971 2.597 20.142 1.00 90.31 394 PHE A O 1
ATOM 3167 N N . LYS A 1 395 ? -0.671 2.327 21.971 1.00 91.81 395 LYS A N 1
ATOM 3168 C CA . LYS A 1 395 ? -1.698 2.500 23.001 1.00 91.81 395 LYS A CA 1
ATOM 3169 C C . LYS A 1 395 ? -2.712 3.595 22.686 1.00 91.81 395 LYS A C 1
ATOM 3171 O O . LYS A 1 395 ? -3.892 3.309 22.548 1.00 91.81 395 LYS A O 1
ATOM 3176 N N . ALA A 1 396 ? -2.257 4.830 22.479 1.00 94.00 396 ALA A N 1
ATOM 3177 C CA . ALA A 1 396 ? -3.161 5.960 22.256 1.00 94.00 396 ALA A CA 1
ATOM 3178 C C . ALA A 1 396 ? -4.017 5.826 20.981 1.00 94.00 396 ALA A C 1
ATOM 3180 O O . ALA A 1 396 ? -5.139 6.325 20.944 1.00 94.00 396 ALA A O 1
ATOM 3181 N N . ARG A 1 397 ? -3.498 5.176 19.930 1.00 94.38 397 ARG A N 1
ATOM 3182 C CA . ARG A 1 397 ? -4.248 4.927 18.688 1.00 94.38 397 ARG A CA 1
ATOM 3183 C C . ARG A 1 397 ? -5.217 3.761 18.859 1.00 94.38 397 ARG A C 1
ATOM 3185 O O . ARG A 1 397 ? -6.374 3.888 18.478 1.00 94.38 397 ARG A O 1
ATOM 3192 N N . CYS A 1 398 ? -4.764 2.670 19.476 1.00 96.12 398 CYS A N 1
ATOM 3193 C CA . CYS A 1 398 ? -5.587 1.491 19.734 1.00 96.12 398 CYS A CA 1
ATOM 3194 C C . CYS A 1 398 ? -6.746 1.814 20.677 1.00 96.12 398 CYS A C 1
ATOM 3196 O O . CYS A 1 398 ? -7.876 1.499 20.341 1.00 96.12 398 CYS A O 1
ATOM 3198 N N . ASP A 1 399 ? -6.498 2.508 21.791 1.00 94.81 399 ASP A N 1
ATOM 3199 C CA . ASP A 1 399 ? -7.533 2.849 22.775 1.00 94.81 399 ASP A CA 1
ATOM 3200 C C . ASP A 1 399 ? -8.654 3.697 22.138 1.00 94.81 399 ASP A C 1
ATOM 3202 O O . ASP A 1 399 ? -9.829 3.453 22.399 1.00 94.81 399 ASP A O 1
ATOM 3206 N N . LYS A 1 400 ? -8.313 4.632 21.235 1.00 95.50 400 LYS A N 1
ATOM 3207 C CA . LYS A 1 400 ? -9.302 5.414 20.466 1.00 95.50 400 LYS A CA 1
ATOM 3208 C C . LYS A 1 400 ? -10.141 4.546 19.530 1.00 95.50 400 LYS A C 1
ATOM 3210 O O . LYS A 1 400 ? -11.348 4.721 19.465 1.00 95.50 400 LYS A O 1
ATOM 3215 N N . ILE A 1 401 ? -9.508 3.631 18.795 1.00 97.06 401 ILE A N 1
ATOM 3216 C CA . ILE A 1 401 ? -10.213 2.763 17.840 1.00 97.06 401 ILE A CA 1
ATOM 3217 C C . ILE A 1 401 ? -11.087 1.746 18.587 1.00 97.06 401 ILE A C 1
ATOM 3219 O O . ILE A 1 401 ? -12.228 1.508 18.206 1.00 97.06 401 ILE A O 1
ATOM 3223 N N . LEU A 1 402 ? -10.572 1.156 19.667 1.00 96.88 402 LEU A N 1
ATOM 3224 C CA . LEU A 1 402 ? -11.275 0.151 20.464 1.00 96.88 402 LEU A CA 1
ATOM 3225 C C . LEU A 1 402 ? -12.466 0.732 21.230 1.00 96.88 402 LEU A C 1
ATOM 3227 O O . LEU A 1 402 ? -13.440 0.013 21.427 1.00 96.88 402 LEU A O 1
ATOM 3231 N N . ALA A 1 403 ? -12.414 2.006 21.630 1.00 95.31 403 ALA A N 1
ATOM 3232 C CA . ALA A 1 403 ? -13.559 2.691 22.231 1.00 95.31 403 ALA A CA 1
ATOM 3233 C C . ALA A 1 403 ? -14.772 2.747 21.283 1.00 95.31 403 ALA A C 1
ATOM 3235 O O . ALA A 1 403 ? -15.901 2.627 21.748 1.00 95.31 403 ALA A O 1
ATOM 3236 N N . GLU A 1 404 ? -14.533 2.865 19.972 1.00 95.75 404 GLU A N 1
ATOM 3237 C CA . GLU A 1 404 ? -15.580 2.858 18.941 1.00 95.75 404 GLU A CA 1
ATOM 3238 C C . GLU A 1 404 ? -15.972 1.430 18.528 1.00 95.75 404 GLU A C 1
ATOM 3240 O O . GLU A 1 404 ? -17.148 1.124 18.387 1.00 95.75 404 GLU A O 1
ATOM 3245 N N . LEU A 1 405 ? -15.001 0.523 18.356 1.00 95.94 405 LEU A N 1
ATOM 3246 C CA . LEU A 1 405 ? -15.273 -0.848 17.893 1.00 95.94 405 LEU A CA 1
ATOM 3247 C C . LEU A 1 405 ? -15.883 -1.763 18.962 1.00 95.94 405 LEU A C 1
ATOM 3249 O O . LEU A 1 405 ? -16.580 -2.719 18.625 1.00 95.94 405 LEU A O 1
ATOM 3253 N N . ALA A 1 406 ? -15.587 -1.506 20.236 1.00 94.88 406 ALA A N 1
ATOM 3254 C CA . ALA A 1 406 ? -16.022 -2.309 21.373 1.00 94.88 406 ALA A CA 1
ATOM 3255 C C . ALA A 1 406 ? -16.555 -1.414 22.511 1.00 94.88 406 ALA A C 1
ATOM 3257 O O . ALA A 1 406 ? -16.000 -1.439 23.620 1.00 94.88 406 ALA A O 1
ATOM 3258 N N . PRO A 1 407 ? -17.601 -0.602 22.263 1.00 94.25 407 PRO A N 1
ATOM 3259 C CA . PRO A 1 407 ? -18.068 0.384 23.226 1.00 94.25 407 PRO A CA 1
ATOM 3260 C C . PRO A 1 407 ? -18.706 -0.294 24.444 1.00 94.25 407 PRO A C 1
ATOM 3262 O O . PRO A 1 407 ? -19.273 -1.384 24.357 1.00 94.25 407 PRO A O 1
ATOM 3265 N N . MET A 1 408 ? -18.642 0.371 25.598 1.00 90.69 408 MET A N 1
ATOM 3266 C CA . MET A 1 408 ? -19.174 -0.171 26.858 1.00 90.69 408 MET A CA 1
ATOM 3267 C C . MET A 1 408 ? -20.703 -0.320 26.855 1.00 90.69 408 MET A C 1
ATOM 3269 O O . MET A 1 408 ? -21.232 -1.21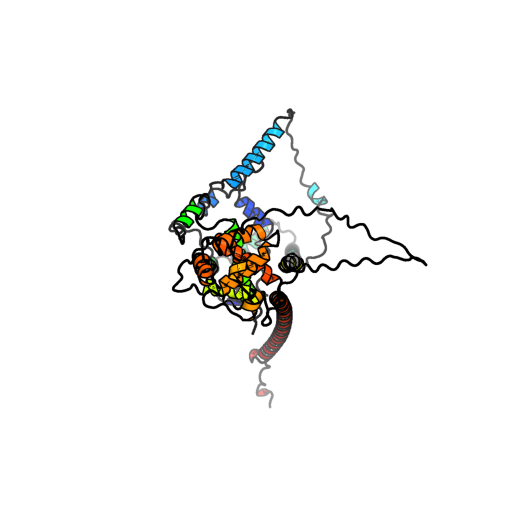2 27.514 1.00 90.69 408 MET A O 1
ATOM 3273 N N . GLU A 1 409 ? -21.398 0.516 26.081 1.00 90.38 409 GLU A N 1
ATOM 3274 C CA . GLU A 1 409 ? -22.865 0.580 26.020 1.00 90.38 409 GLU A CA 1
ATOM 3275 C C . GLU A 1 409 ? -23.500 -0.509 25.137 1.00 90.38 409 GLU A C 1
ATOM 3277 O O . GLU A 1 409 ? -24.711 -0.718 25.183 1.00 90.38 409 GLU A O 1
ATOM 3282 N N . MET A 1 410 ? -22.705 -1.210 24.320 1.00 91.44 410 MET A N 1
ATOM 3283 C CA . MET A 1 410 ? -23.191 -2.237 23.391 1.00 91.44 410 MET A CA 1
ATOM 3284 C C . MET A 1 410 ? -22.729 -3.639 23.796 1.00 91.44 410 MET A C 1
ATOM 3286 O O . MET A 1 410 ? -21.733 -3.778 24.514 1.00 91.44 410 MET A O 1
ATOM 3290 N N . PRO A 1 411 ? -23.443 -4.701 23.375 1.00 92.50 411 PRO A N 1
ATOM 3291 C CA . PRO A 1 411 ? -23.042 -6.069 23.680 1.00 92.50 411 PRO A CA 1
ATOM 3292 C C . PRO A 1 411 ? -21.703 -6.418 23.013 1.00 92.50 411 PRO A C 1
ATOM 3294 O O . PRO A 1 411 ? -21.442 -6.059 21.870 1.00 92.50 411 PRO A O 1
ATOM 3297 N N . ALA A 1 412 ? -20.847 -7.156 23.721 1.00 93.06 412 ALA A N 1
ATOM 3298 C CA . ALA A 1 412 ? -19.535 -7.569 23.232 1.00 93.06 412 ALA A CA 1
ATOM 3299 C C . ALA A 1 412 ? -19.651 -8.722 22.212 1.00 93.06 412 ALA A C 1
ATOM 3301 O O . ALA A 1 412 ? -19.338 -9.870 22.518 1.00 93.06 412 ALA A O 1
ATOM 3302 N N . THR A 1 413 ? -20.141 -8.433 21.003 1.00 93.31 413 THR A N 1
ATOM 3303 C CA . THR A 1 413 ? -20.463 -9.449 19.983 1.00 93.31 413 THR A CA 1
ATOM 3304 C C . THR A 1 413 ? -19.821 -9.167 18.628 1.00 93.31 413 THR A C 1
ATOM 3306 O O . THR A 1 413 ? -19.498 -8.027 18.298 1.00 93.31 413 THR A O 1
ATOM 3309 N N . LYS A 1 414 ? -19.662 -10.220 17.817 1.00 91.88 414 LYS A N 1
ATOM 3310 C CA . LYS A 1 414 ? -19.161 -10.135 16.435 1.00 91.88 414 LYS A CA 1
ATOM 3311 C C . LYS A 1 414 ? -19.955 -9.119 15.601 1.00 91.88 414 LYS A C 1
ATOM 3313 O O . LYS A 1 414 ? -19.350 -8.287 14.931 1.00 91.88 414 LYS A O 1
ATOM 3318 N N . ASP A 1 415 ? -21.281 -9.144 15.723 1.00 93.31 415 ASP A N 1
ATOM 3319 C CA . ASP A 1 415 ? -22.190 -8.250 14.998 1.00 93.31 415 ASP A CA 1
ATOM 3320 C C . ASP A 1 415 ? -21.962 -6.787 15.390 1.00 93.31 415 ASP A C 1
ATOM 3322 O O . ASP A 1 415 ? -21.869 -5.920 14.528 1.00 93.31 415 ASP A O 1
ATOM 3326 N N . THR A 1 416 ? -21.744 -6.515 16.680 1.00 94.69 416 THR A N 1
ATOM 3327 C CA . THR A 1 416 ? -21.392 -5.169 17.151 1.00 94.69 416 THR A CA 1
ATOM 3328 C C . THR A 1 416 ? -20.079 -4.676 16.545 1.00 94.69 416 THR A C 1
ATOM 3330 O O . THR A 1 416 ? -20.035 -3.550 16.063 1.00 94.69 416 THR A O 1
ATOM 3333 N N . ALA A 1 417 ? -19.023 -5.499 16.503 1.00 94.69 417 ALA A N 1
ATOM 3334 C CA . ALA A 1 417 ? -17.770 -5.103 15.844 1.00 94.69 417 ALA A CA 1
ATOM 3335 C C . ALA A 1 417 ? -17.977 -4.796 14.356 1.00 94.69 417 ALA A C 1
ATOM 3337 O O . ALA A 1 417 ? -17.387 -3.849 13.836 1.00 94.69 417 ALA A O 1
ATOM 3338 N N . TRP A 1 418 ? -18.804 -5.585 13.670 1.00 94.12 418 TRP A N 1
ATOM 3339 C CA . TRP A 1 418 ? -19.114 -5.382 12.260 1.00 94.12 418 TRP A CA 1
ATOM 3340 C C . TRP A 1 418 ? -19.890 -4.079 12.013 1.00 94.12 418 TRP A C 1
ATOM 3342 O O . TRP A 1 418 ? -19.476 -3.263 11.183 1.00 94.12 418 TRP A O 1
ATOM 3352 N N . GLU A 1 419 ? -20.960 -3.835 12.770 1.00 94.50 419 GLU A N 1
ATOM 3353 C CA . GLU A 1 419 ? -21.764 -2.611 12.685 1.00 94.50 419 GLU A CA 1
ATOM 3354 C C . GLU A 1 419 ? -20.941 -1.365 13.032 1.00 94.50 419 GLU A C 1
ATOM 3356 O O . GLU A 1 419 ? -20.943 -0.386 12.279 1.00 94.50 419 GLU A O 1
ATOM 3361 N N . GLN A 1 420 ? -20.176 -1.415 14.128 1.00 95.94 420 GLN A N 1
ATOM 3362 C CA . GLN A 1 420 ? -19.329 -0.303 14.557 1.00 95.94 420 GLN A CA 1
ATOM 3363 C C . GLN A 1 420 ? -18.219 -0.022 13.549 1.00 95.94 420 GLN A C 1
ATOM 3365 O O . GLN A 1 420 ? -18.001 1.131 13.180 1.00 95.94 420 GLN A O 1
ATOM 3370 N N . PHE A 1 421 ? -17.559 -1.055 13.015 1.00 96.38 421 PHE A N 1
ATOM 3371 C CA . PHE A 1 421 ? -16.560 -0.860 11.967 1.00 96.38 421 PHE A CA 1
ATOM 3372 C C . PHE A 1 421 ? -17.175 -0.213 10.716 1.00 96.38 421 PHE A C 1
ATOM 3374 O O . PHE A 1 421 ? -16.565 0.677 10.119 1.00 96.38 421 PHE A O 1
ATOM 3381 N N . THR A 1 422 ? -18.399 -0.600 10.343 1.00 94.88 422 THR A N 1
ATOM 3382 C CA . THR A 1 422 ? -19.135 -0.048 9.190 1.00 94.88 422 THR A CA 1
ATOM 3383 C C . THR A 1 422 ? -19.446 1.444 9.346 1.00 94.88 422 THR A C 1
ATOM 3385 O O . THR A 1 422 ? -19.471 2.165 8.350 1.00 94.88 422 THR A O 1
ATOM 3388 N N . GLN A 1 423 ? -19.601 1.947 10.573 1.00 94.69 423 GLN A N 1
ATOM 3389 C CA . GLN A 1 423 ? -19.798 3.380 10.833 1.00 94.69 423 GLN A CA 1
ATOM 3390 C C . GLN A 1 423 ? -18.524 4.127 11.252 1.00 94.69 423 GLN A C 1
ATOM 3392 O O . GLN A 1 423 ? -18.540 5.359 11.306 1.00 94.69 423 GLN A O 1
ATOM 3397 N N . LEU A 1 424 ? -17.428 3.402 11.495 1.00 95.38 424 LEU A N 1
ATOM 3398 C CA . LEU A 1 424 ? -16.169 3.946 11.991 1.00 95.38 424 LEU A CA 1
ATOM 3399 C C . LEU A 1 424 ? -15.642 5.082 11.109 1.00 95.38 424 LEU A C 1
ATOM 3401 O O . LEU A 1 424 ? -15.654 5.008 9.877 1.00 95.38 424 LEU A O 1
ATOM 3405 N N . ASP A 1 425 ? -15.133 6.122 11.766 1.00 94.25 425 ASP A N 1
ATOM 3406 C CA . ASP A 1 425 ? -14.504 7.255 11.103 1.00 94.25 425 ASP A CA 1
ATOM 3407 C C . ASP A 1 425 ? -13.330 6.820 10.207 1.00 94.25 425 ASP A C 1
ATOM 3409 O O . ASP A 1 425 ? -12.515 5.963 10.568 1.00 94.25 425 ASP A O 1
ATOM 3413 N N . VAL A 1 426 ? -13.217 7.449 9.035 1.00 93.38 426 VAL A N 1
ATOM 3414 C CA . VAL A 1 426 ? -12.205 7.109 8.025 1.00 93.38 426 VAL A CA 1
ATOM 3415 C C . VAL A 1 426 ? -10.779 7.245 8.569 1.00 93.38 426 VAL A C 1
ATOM 3417 O O . VAL A 1 426 ? -9.916 6.427 8.242 1.00 93.38 426 VAL A O 1
ATOM 3420 N N . ASN A 1 427 ? -10.526 8.217 9.454 1.00 95.06 427 ASN A N 1
ATOM 3421 C CA . ASN A 1 427 ? -9.214 8.431 10.063 1.00 95.06 427 ASN A CA 1
ATOM 3422 C C . ASN A 1 427 ? -8.852 7.287 11.019 1.00 95.06 427 ASN A C 1
ATOM 3424 O O . ASN A 1 427 ? -7.699 6.853 11.074 1.00 95.06 427 ASN A O 1
ATOM 3428 N N . LEU A 1 428 ? -9.837 6.759 11.748 1.00 96.94 428 LEU A N 1
ATOM 3429 C CA . LEU A 1 428 ? -9.649 5.613 12.636 1.00 96.94 428 LEU A CA 1
ATOM 3430 C C . LEU A 1 428 ? -9.474 4.312 11.849 1.00 96.94 428 LEU A C 1
ATOM 3432 O O . LEU A 1 428 ? -8.594 3.519 12.191 1.00 96.94 428 LEU A O 1
ATOM 3436 N N . ARG A 1 429 ? -10.229 4.124 10.758 1.00 96.44 429 ARG A N 1
ATOM 3437 C CA . ARG A 1 429 ? -10.042 2.989 9.842 1.00 96.44 429 ARG A CA 1
ATOM 3438 C C . ARG A 1 429 ? -8.627 2.963 9.280 1.00 96.44 429 ARG A C 1
ATOM 3440 O O . ARG A 1 429 ? -7.923 1.967 9.452 1.00 96.44 429 ARG A O 1
ATOM 3447 N N . VAL A 1 430 ? -8.170 4.058 8.665 1.00 97.00 430 VAL A N 1
ATOM 3448 C CA . VAL A 1 430 ? -6.826 4.076 8.066 1.00 97.00 430 VAL A CA 1
ATOM 3449 C C . VAL A 1 430 ? -5.740 3.923 9.123 1.00 97.00 430 VAL A C 1
ATOM 3451 O O . VAL A 1 430 ? -4.771 3.211 8.884 1.00 97.00 430 VAL A O 1
ATOM 3454 N N . SER A 1 431 ? -5.922 4.497 10.315 1.00 97.38 431 SER A N 1
ATOM 3455 C CA . SER A 1 431 ? -5.003 4.296 11.437 1.00 97.38 431 SER A CA 1
ATOM 3456 C C . SER A 1 431 ? -4.897 2.814 11.823 1.00 97.38 431 SER A C 1
ATOM 3458 O O . SER A 1 431 ? -3.789 2.291 11.960 1.00 97.38 431 SER A O 1
ATOM 3460 N N . ALA A 1 432 ? -6.027 2.100 11.917 1.00 98.00 432 ALA A N 1
ATOM 3461 C CA . ALA A 1 432 ? -6.044 0.661 12.178 1.00 98.00 432 ALA A CA 1
ATOM 3462 C C . ALA A 1 432 ? -5.307 -0.127 11.083 1.00 98.00 432 ALA A C 1
ATOM 3464 O O . ALA A 1 432 ? -4.438 -0.946 11.388 1.00 98.00 432 ALA A O 1
ATOM 3465 N N . LEU A 1 433 ? -5.619 0.157 9.813 1.00 98.12 433 LEU A N 1
ATOM 3466 C CA . LEU A 1 433 ? -5.027 -0.521 8.661 1.00 98.12 433 LEU A CA 1
ATOM 3467 C C . LEU A 1 433 ? -3.519 -0.259 8.549 1.00 98.12 433 LEU A C 1
ATOM 3469 O O . LEU A 1 433 ? -2.742 -1.177 8.290 1.00 98.12 433 LEU A O 1
ATOM 3473 N N . GLN A 1 434 ? -3.082 0.976 8.790 1.00 97.25 434 GLN A N 1
ATOM 3474 C CA . GLN A 1 434 ? -1.673 1.357 8.753 1.00 97.25 434 GLN A CA 1
ATOM 3475 C C . GLN A 1 434 ? -0.865 0.620 9.822 1.00 97.25 434 GLN A C 1
ATOM 3477 O O . GLN A 1 434 ? 0.195 0.076 9.511 1.00 97.25 434 GLN A O 1
ATOM 3482 N N . MET A 1 435 ? -1.382 0.518 11.053 1.00 95.62 435 MET A N 1
ATOM 3483 C CA . MET A 1 435 ? -0.710 -0.233 12.119 1.00 95.62 435 MET A CA 1
ATOM 3484 C C . MET A 1 435 ? -0.485 -1.697 11.724 1.00 95.62 435 MET A C 1
ATOM 3486 O O . MET A 1 435 ? 0.638 -2.187 11.829 1.00 95.62 435 MET A O 1
ATOM 3490 N N . ILE A 1 436 ? -1.513 -2.386 11.219 1.00 96.06 436 ILE A N 1
ATOM 3491 C CA . ILE A 1 436 ? -1.375 -3.797 10.824 1.00 96.06 436 ILE A CA 1
ATOM 3492 C C . ILE A 1 436 ? -0.508 -3.971 9.568 1.00 96.06 436 ILE A C 1
ATOM 3494 O O . ILE A 1 436 ? 0.233 -4.950 9.463 1.00 96.06 436 ILE A O 1
ATOM 3498 N N . THR A 1 437 ? -0.512 -2.988 8.662 1.00 96.56 437 THR A N 1
ATOM 3499 C CA . THR A 1 437 ? 0.349 -2.977 7.471 1.00 96.56 437 THR A CA 1
ATOM 3500 C C . THR A 1 437 ? 1.819 -2.884 7.874 1.00 96.56 437 THR A C 1
ATOM 3502 O O . THR A 1 437 ? 2.622 -3.701 7.429 1.00 96.56 437 THR A O 1
ATOM 3505 N N . ILE A 1 438 ? 2.175 -1.985 8.797 1.00 93.19 438 ILE A N 1
ATOM 3506 C CA . ILE A 1 438 ? 3.549 -1.866 9.316 1.00 93.19 438 ILE A CA 1
ATOM 3507 C C . ILE A 1 438 ? 4.022 -3.183 9.944 1.00 93.19 438 ILE A C 1
ATOM 3509 O O . ILE A 1 438 ? 5.154 -3.608 9.711 1.00 93.19 438 ILE A O 1
ATOM 3513 N N . LEU A 1 439 ? 3.158 -3.869 10.700 1.00 93.00 439 LEU A N 1
ATOM 3514 C CA . LEU A 1 439 ? 3.500 -5.171 11.280 1.00 93.00 439 LEU A CA 1
ATOM 3515 C C . LEU A 1 439 ? 3.757 -6.223 10.199 1.00 93.00 439 LEU A C 1
ATOM 3517 O O . LEU A 1 439 ? 4.722 -6.985 10.303 1.00 93.00 439 LEU A O 1
ATOM 3521 N N . SER A 1 440 ? 2.937 -6.243 9.145 1.00 94.06 440 SER A N 1
ATOM 3522 C CA . SER A 1 440 ? 3.067 -7.210 8.053 1.00 94.06 440 SER A CA 1
ATOM 3523 C C . SER A 1 440 ? 4.400 -7.093 7.298 1.00 94.06 440 SER A C 1
ATOM 3525 O O . SER A 1 440 ? 4.941 -8.110 6.865 1.00 94.06 440 SER A O 1
ATOM 3527 N N . LEU A 1 441 ? 5.008 -5.901 7.241 1.00 92.31 441 LEU A N 1
ATOM 3528 C CA . LEU A 1 441 ? 6.320 -5.684 6.611 1.00 92.31 441 LEU A CA 1
ATOM 3529 C C . LEU A 1 441 ? 7.472 -6.412 7.317 1.00 92.31 441 LEU A C 1
ATOM 3531 O O . LEU A 1 441 ? 8.502 -6.688 6.705 1.00 92.31 441 LEU A O 1
ATOM 3535 N N . SER A 1 442 ? 7.311 -6.735 8.601 1.00 90.56 442 SER A N 1
ATOM 3536 C CA . SER A 1 442 ? 8.314 -7.479 9.375 1.00 90.56 442 SER A CA 1
ATOM 3537 C C . SER A 1 442 ? 8.224 -9.002 9.198 1.00 90.56 442 SER A C 1
ATOM 3539 O O . SER A 1 442 ? 9.018 -9.746 9.782 1.00 90.56 442 SER A O 1
ATOM 3541 N N . THR A 1 443 ? 7.251 -9.484 8.422 1.00 92.88 443 THR A N 1
ATOM 3542 C CA . THR A 1 443 ? 7.004 -10.919 8.253 1.00 92.88 443 THR A CA 1
ATOM 3543 C C . THR A 1 443 ? 8.047 -11.565 7.328 1.00 92.88 443 THR A C 1
ATOM 3545 O O . THR A 1 443 ? 8.566 -10.914 6.415 1.00 92.88 443 THR A O 1
ATOM 3548 N N . PRO A 1 444 ? 8.376 -12.860 7.529 1.00 92.38 444 PRO A N 1
ATOM 3549 C CA . PRO A 1 444 ? 9.242 -13.613 6.628 1.00 92.38 444 PRO A CA 1
ATOM 3550 C C . PRO A 1 444 ? 8.792 -13.530 5.175 1.00 92.38 444 PRO A C 1
ATOM 3552 O O . PRO A 1 444 ? 9.633 -13.334 4.316 1.00 92.38 444 PRO A O 1
ATOM 3555 N N . ALA A 1 445 ? 7.488 -13.603 4.914 1.00 92.38 445 ALA A N 1
ATOM 3556 C CA . ALA A 1 445 ? 6.955 -13.634 3.560 1.00 92.38 445 ALA A CA 1
ATOM 3557 C C . ALA A 1 445 ? 7.284 -12.363 2.756 1.00 92.38 445 ALA A C 1
ATOM 3559 O O . ALA A 1 445 ? 7.745 -12.465 1.623 1.00 92.38 445 ALA A O 1
ATOM 3560 N N . VAL A 1 446 ? 7.140 -11.169 3.350 1.00 92.44 446 VAL A N 1
ATOM 3561 C CA . VAL A 1 446 ? 7.550 -9.912 2.693 1.00 92.44 446 VAL A CA 1
ATOM 3562 C C . VAL A 1 446 ? 9.065 -9.884 2.486 1.00 92.44 446 VAL A C 1
ATOM 3564 O O . VAL A 1 446 ? 9.545 -9.490 1.425 1.00 92.44 446 VAL A O 1
ATOM 3567 N N . LYS A 1 447 ? 9.839 -10.333 3.480 1.00 91.31 447 LYS A N 1
ATOM 3568 C CA . LYS A 1 447 ? 11.301 -10.366 3.380 1.00 91.31 447 LYS A CA 1
ATOM 3569 C C . LYS A 1 447 ? 11.785 -11.316 2.275 1.00 91.31 447 LYS A C 1
ATOM 3571 O O . LYS A 1 447 ? 12.606 -10.915 1.458 1.00 91.31 447 LYS A O 1
ATOM 3576 N N . GLU A 1 448 ? 11.266 -12.536 2.243 1.00 94.38 448 GLU A N 1
ATOM 3577 C CA . GLU A 1 448 ? 11.576 -13.565 1.246 1.00 94.38 448 GLU A CA 1
ATOM 3578 C C . GLU A 1 448 ? 11.169 -13.108 -0.158 1.00 94.38 448 GLU A C 1
ATOM 3580 O O . GLU A 1 448 ? 11.923 -13.296 -1.109 1.00 94.38 448 GLU A O 1
ATOM 3585 N N . PHE A 1 449 ? 10.034 -12.417 -0.290 1.00 93.94 449 PHE A N 1
ATOM 3586 C CA . PHE A 1 449 ? 9.631 -11.808 -1.554 1.00 93.94 449 PHE A CA 1
ATOM 3587 C C . PHE A 1 449 ? 10.622 -10.743 -2.044 1.00 93.94 449 PHE A C 1
ATOM 3589 O O . PHE A 1 449 ? 10.981 -10.722 -3.222 1.00 93.94 449 PHE A O 1
ATOM 3596 N N . LEU A 1 450 ? 11.107 -9.869 -1.156 1.00 92.81 450 LEU A N 1
ATOM 3597 C CA . LEU A 1 450 ? 12.102 -8.854 -1.521 1.00 92.81 450 LEU A CA 1
ATOM 3598 C C . LEU A 1 450 ? 13.456 -9.480 -1.891 1.00 92.81 450 LEU A C 1
ATOM 3600 O O . LEU A 1 450 ? 14.136 -8.984 -2.793 1.00 92.81 450 LEU A O 1
ATOM 3604 N N . GLU A 1 451 ? 13.837 -10.572 -1.228 1.00 94.62 451 GLU A N 1
ATOM 3605 C CA . GLU A 1 451 ? 15.012 -11.371 -1.588 1.00 94.62 451 GLU A CA 1
ATOM 3606 C C . GLU A 1 451 ? 14.837 -11.997 -2.982 1.00 94.62 451 GLU A C 1
ATOM 3608 O O . GLU A 1 451 ? 15.695 -11.800 -3.844 1.00 94.62 451 GLU A O 1
ATOM 3613 N N . HIS A 1 452 ? 13.681 -12.610 -3.261 1.00 94.38 452 HIS A N 1
ATOM 3614 C CA . HIS A 1 452 ? 13.343 -13.143 -4.584 1.00 94.38 452 HIS A CA 1
ATOM 3615 C C . HIS A 1 452 ? 13.381 -12.060 -5.673 1.00 94.38 452 HIS A C 1
ATOM 3617 O O . HIS A 1 452 ? 13.998 -12.249 -6.717 1.00 94.38 452 HIS A O 1
ATOM 3623 N N . CYS A 1 453 ? 12.815 -10.877 -5.416 1.00 92.62 453 CYS A N 1
ATOM 3624 C CA . CYS A 1 453 ? 12.888 -9.733 -6.332 1.00 92.62 453 CYS A CA 1
ATOM 3625 C C . CYS A 1 453 ? 14.338 -9.315 -6.639 1.00 92.62 453 CYS A C 1
ATOM 3627 O O . CYS A 1 453 ? 14.668 -8.921 -7.763 1.00 92.62 453 CYS A O 1
ATOM 3629 N N . SER A 1 454 ? 15.220 -9.374 -5.637 1.00 93.56 454 SER A N 1
ATOM 3630 C CA . SER A 1 454 ? 16.642 -9.062 -5.796 1.00 93.56 454 SER A CA 1
ATOM 3631 C C . SER A 1 454 ? 17.368 -10.105 -6.656 1.00 93.56 454 SER A C 1
ATOM 3633 O O . SER A 1 454 ? 18.177 -9.744 -7.527 1.00 93.56 454 SER A O 1
ATOM 3635 N N . ASP A 1 455 ? 17.058 -11.381 -6.449 1.00 95.81 455 ASP A N 1
ATOM 3636 C CA . ASP A 1 455 ? 17.608 -12.490 -7.227 1.00 95.81 455 ASP A CA 1
ATOM 3637 C C . ASP A 1 455 ? 17.114 -12.445 -8.677 1.00 95.81 455 ASP A C 1
ATOM 3639 O O . ASP A 1 455 ? 17.928 -12.444 -9.608 1.00 95.81 455 ASP A O 1
ATOM 3643 N N . ASP A 1 456 ? 15.813 -12.236 -8.881 1.00 94.81 456 ASP A N 1
ATOM 3644 C CA . ASP A 1 456 ? 15.199 -12.037 -10.193 1.00 94.81 456 ASP A CA 1
ATOM 3645 C C . ASP A 1 456 ? 15.859 -10.890 -10.951 1.00 94.81 456 ASP A C 1
ATOM 3647 O O . ASP A 1 456 ? 16.265 -11.032 -12.107 1.00 94.81 456 ASP A O 1
ATOM 3651 N N . MET A 1 457 ? 16.041 -9.742 -10.301 1.00 93.69 457 MET A N 1
ATOM 3652 C CA . MET A 1 457 ? 16.724 -8.598 -10.895 1.00 93.69 457 MET A CA 1
ATOM 3653 C C . MET A 1 457 ? 18.154 -8.953 -11.337 1.00 93.69 457 MET A C 1
ATOM 3655 O O . MET A 1 457 ? 18.631 -8.468 -12.372 1.00 93.69 457 MET A O 1
ATOM 3659 N N . THR A 1 458 ? 18.854 -9.798 -10.582 1.00 95.75 458 THR A N 1
ATOM 3660 C CA . THR A 1 458 ? 20.195 -10.278 -10.929 1.00 95.75 458 THR A CA 1
ATOM 3661 C C . THR A 1 458 ? 20.157 -11.215 -12.133 1.00 95.75 458 THR A C 1
ATOM 3663 O O . THR A 1 458 ? 20.944 -11.046 -13.071 1.00 95.75 458 THR A O 1
ATOM 3666 N N . ASP A 1 459 ? 19.208 -12.140 -12.177 1.00 96.50 459 ASP A N 1
ATOM 3667 C CA . ASP A 1 459 ? 19.065 -13.090 -13.276 1.00 96.50 459 ASP A CA 1
ATOM 3668 C C . ASP A 1 459 ? 18.569 -12.436 -14.567 1.00 96.50 459 ASP A C 1
ATOM 3670 O O . ASP A 1 459 ? 19.040 -12.760 -15.660 1.00 96.50 459 ASP A O 1
ATOM 3674 N N . VAL A 1 460 ? 17.698 -11.431 -14.477 1.00 96.50 460 VAL A N 1
ATOM 3675 C CA . VAL A 1 460 ? 17.310 -10.588 -15.616 1.00 96.50 460 VAL A CA 1
ATOM 3676 C C . VAL A 1 460 ? 18.515 -9.828 -16.171 1.00 96.50 460 VAL A C 1
ATOM 3678 O O . VAL A 1 460 ? 18.685 -9.744 -17.390 1.00 96.50 460 VAL A O 1
ATOM 3681 N N . ARG A 1 461 ? 19.407 -9.311 -15.315 1.00 96.75 461 ARG A N 1
ATOM 3682 C CA . ARG A 1 461 ? 20.653 -8.667 -15.771 1.00 96.75 461 ARG A CA 1
ATOM 3683 C C . ARG A 1 461 ? 21.583 -9.654 -16.474 1.00 96.75 461 ARG A C 1
ATOM 3685 O O . ARG A 1 461 ? 22.138 -9.293 -17.512 1.00 96.75 461 ARG A O 1
ATOM 3692 N N . LYS A 1 462 ? 21.735 -10.880 -15.957 1.00 97.44 462 LYS A N 1
ATOM 3693 C CA . LYS A 1 462 ? 22.528 -11.937 -16.613 1.00 97.44 462 LYS A CA 1
ATOM 3694 C C . LYS A 1 462 ? 21.961 -12.265 -17.995 1.00 97.44 462 LYS A C 1
ATOM 3696 O O . LYS A 1 462 ? 22.688 -12.147 -18.980 1.00 97.44 462 LYS A O 1
ATOM 3701 N N . ARG A 1 463 ? 20.654 -12.545 -18.083 1.00 97.00 463 ARG A N 1
ATOM 3702 C CA . ARG A 1 463 ? 19.948 -12.806 -19.351 1.00 97.00 463 ARG A CA 1
ATOM 3703 C C . ARG A 1 463 ? 20.081 -11.646 -20.336 1.00 97.00 463 ARG A C 1
ATOM 3705 O O . ARG A 1 463 ? 20.337 -11.852 -21.517 1.00 97.00 463 ARG A O 1
ATOM 3712 N N . LYS A 1 464 ? 19.990 -10.397 -19.863 1.00 97.44 464 LYS A N 1
ATOM 3713 C CA . LYS A 1 464 ? 20.228 -9.207 -20.695 1.00 97.44 464 LYS A CA 1
ATOM 3714 C C . LYS A 1 464 ? 21.642 -9.196 -21.287 1.00 97.44 464 LYS A C 1
ATOM 3716 O O . LYS A 1 464 ? 21.792 -8.865 -22.460 1.00 97.44 464 LYS A O 1
ATOM 3721 N N . ILE A 1 465 ? 22.670 -9.510 -20.495 1.00 97.31 465 ILE A N 1
ATOM 3722 C CA . ILE A 1 465 ? 24.065 -9.550 -20.967 1.00 97.31 465 ILE A CA 1
ATOM 3723 C C . ILE A 1 465 ? 24.257 -10.671 -21.994 1.00 97.31 465 ILE A C 1
ATOM 3725 O O . ILE A 1 465 ? 24.910 -10.451 -23.013 1.00 97.31 465 ILE A O 1
ATOM 3729 N N . GLU A 1 466 ? 23.678 -11.844 -21.752 1.00 97.44 466 GLU A N 1
ATOM 3730 C CA . GLU A 1 466 ? 23.700 -12.972 -22.688 1.00 97.44 466 GLU A CA 1
ATOM 3731 C C . GLU A 1 466 ? 23.056 -12.596 -24.027 1.00 97.44 466 GLU A C 1
ATOM 3733 O O . GLU A 1 466 ? 23.729 -12.634 -25.056 1.00 97.44 466 GLU A O 1
ATOM 3738 N N . HIS A 1 467 ? 21.837 -12.052 -24.008 1.00 97.12 467 HIS A N 1
ATOM 3739 C CA . HIS A 1 467 ? 21.173 -11.567 -25.220 1.00 97.12 467 HIS A CA 1
ATOM 3740 C C . HIS A 1 467 ? 21.942 -10.443 -25.928 1.00 97.12 467 HIS A C 1
ATOM 3742 O O . HIS A 1 467 ? 21.889 -10.323 -27.152 1.00 97.12 467 HIS A O 1
ATOM 3748 N N . GLN A 1 468 ? 22.689 -9.605 -25.201 1.00 96.88 468 GLN A N 1
ATOM 3749 C CA . GLN A 1 468 ? 23.569 -8.609 -25.821 1.00 96.88 468 GLN A CA 1
ATOM 3750 C C . GLN A 1 468 ? 24.769 -9.249 -26.533 1.00 96.88 468 GLN A C 1
ATOM 3752 O O . GLN A 1 468 ? 25.170 -8.758 -27.592 1.00 96.88 468 GLN A O 1
ATOM 3757 N N . ARG A 1 469 ? 25.334 -10.336 -25.991 1.00 97.50 469 ARG A N 1
ATOM 3758 C CA . ARG A 1 469 ? 26.405 -11.105 -26.647 1.00 97.50 469 ARG A CA 1
ATOM 3759 C C . ARG A 1 469 ? 25.887 -11.814 -27.892 1.00 97.50 469 ARG A C 1
ATOM 3761 O O . ARG A 1 469 ? 26.501 -11.679 -28.946 1.00 97.50 469 ARG A O 1
ATOM 3768 N N . GLU A 1 470 ? 24.738 -12.475 -27.788 1.00 97.12 470 GLU A N 1
ATOM 3769 C CA . GLU A 1 470 ? 24.060 -13.117 -28.920 1.00 97.12 470 GLU A CA 1
ATOM 3770 C C . GLU A 1 470 ? 23.736 -12.103 -30.022 1.00 97.12 470 GLU A C 1
ATOM 3772 O O . GLU A 1 470 ? 24.074 -12.327 -31.182 1.00 97.12 470 GLU A O 1
ATOM 3777 N N . LYS A 1 471 ? 23.176 -10.934 -29.665 1.00 97.19 471 LYS A N 1
ATOM 3778 C CA . LYS A 1 471 ? 22.919 -9.842 -30.620 1.00 97.19 471 LYS A CA 1
ATOM 3779 C C . LYS A 1 471 ? 24.201 -9.416 -31.333 1.00 97.19 471 LYS A C 1
ATOM 3781 O O . LYS A 1 471 ? 24.170 -9.180 -32.536 1.00 97.19 471 LYS A O 1
ATOM 3786 N N . LYS A 1 472 ? 25.320 -9.290 -30.614 1.00 97.25 472 LYS A N 1
ATOM 3787 C CA . LYS A 1 472 ? 26.603 -8.901 -31.213 1.00 97.25 472 LYS A CA 1
ATOM 3788 C C . LYS A 1 472 ? 27.105 -9.959 -32.199 1.00 97.25 472 LYS A C 1
ATOM 3790 O O . LYS A 1 472 ? 27.446 -9.593 -33.318 1.00 97.25 472 LYS A O 1
ATOM 3795 N N . ALA A 1 473 ? 27.090 -11.233 -31.812 1.00 96.75 473 ALA A N 1
ATOM 3796 C CA . ALA A 1 473 ? 27.491 -12.335 -32.685 1.00 96.75 473 ALA A CA 1
ATOM 3797 C C . ALA A 1 473 ? 26.613 -12.409 -33.947 1.00 96.75 473 ALA A C 1
ATOM 3799 O O . ALA A 1 473 ? 27.130 -12.484 -35.057 1.00 96.75 473 ALA A O 1
ATOM 3800 N N . ALA A 1 474 ? 25.291 -12.280 -33.794 1.00 95.50 474 ALA A N 1
ATOM 3801 C CA . ALA A 1 474 ? 24.361 -12.250 -34.921 1.00 95.50 474 ALA A CA 1
ATOM 3802 C C . ALA A 1 474 ? 24.581 -11.034 -35.843 1.00 95.50 474 ALA A C 1
ATOM 3804 O O . ALA A 1 474 ? 24.459 -11.153 -37.059 1.00 95.50 474 ALA A O 1
ATOM 3805 N N . MET A 1 475 ? 24.928 -9.861 -35.295 1.00 96.00 475 MET A N 1
ATOM 3806 C CA . MET A 1 475 ? 25.278 -8.691 -36.111 1.00 96.00 475 MET A CA 1
ATOM 3807 C C . MET A 1 475 ? 26.586 -8.887 -36.887 1.00 96.00 475 MET A C 1
ATOM 3809 O O . MET A 1 475 ? 26.681 -8.425 -38.022 1.00 96.00 475 MET A O 1
ATOM 3813 N N . GLU A 1 476 ? 27.586 -9.544 -36.298 1.00 96.44 476 GLU A N 1
ATOM 3814 C CA . GLU A 1 476 ? 28.842 -9.869 -36.985 1.00 96.44 476 GLU A CA 1
ATOM 3815 C C . GLU A 1 476 ? 28.607 -10.872 -38.126 1.00 96.44 476 GLU A C 1
ATOM 3817 O O . GLU A 1 476 ? 29.084 -10.651 -39.239 1.00 96.44 476 GLU A O 1
ATOM 3822 N N . ASP A 1 477 ? 27.802 -11.914 -37.895 1.00 96.50 477 ASP A N 1
ATOM 3823 C CA . ASP A 1 477 ? 27.428 -12.875 -38.940 1.00 96.50 477 ASP A CA 1
ATOM 3824 C C . ASP A 1 477 ? 26.643 -12.204 -40.080 1.00 96.50 477 ASP A C 1
ATOM 3826 O O . ASP A 1 477 ? 26.961 -12.382 -41.256 1.00 96.50 477 ASP A O 1
ATOM 3830 N N . LEU A 1 478 ? 25.700 -11.314 -39.746 1.00 94.75 478 LEU A N 1
ATOM 3831 C CA . LEU A 1 478 ? 24.975 -10.517 -40.737 1.00 94.75 478 LEU A CA 1
ATOM 3832 C C . LEU A 1 478 ? 25.919 -9.664 -41.601 1.00 94.75 478 LEU A C 1
ATOM 3834 O O . LEU A 1 478 ? 25.738 -9.590 -42.815 1.00 94.75 478 LEU A O 1
ATOM 3838 N N . GLN A 1 479 ? 26.934 -9.031 -41.004 1.00 94.81 479 GLN A N 1
ATOM 3839 C CA . GLN A 1 479 ? 27.924 -8.246 -41.752 1.00 94.81 479 GLN A CA 1
ATOM 3840 C C . GLN A 1 479 ? 28.776 -9.117 -42.679 1.00 94.81 479 GLN A C 1
ATOM 3842 O O . GLN A 1 479 ? 29.084 -8.699 -43.798 1.00 94.81 479 GLN A O 1
ATOM 3847 N N . ASN A 1 480 ? 29.146 -10.319 -42.236 1.00 95.00 480 ASN A N 1
ATOM 3848 C CA . ASN A 1 480 ? 29.880 -11.270 -43.065 1.00 95.00 480 ASN A CA 1
ATOM 3849 C C . ASN A 1 480 ? 29.030 -11.721 -44.257 1.00 95.00 480 ASN A C 1
ATOM 3851 O O . ASN A 1 480 ? 29.494 -11.654 -45.394 1.00 95.00 480 ASN A O 1
ATOM 3855 N N . LYS A 1 481 ? 27.761 -12.074 -44.024 1.00 93.38 481 LYS A N 1
ATOM 3856 C CA . LYS A 1 481 ? 26.821 -12.459 -45.084 1.00 93.38 481 LYS A CA 1
ATOM 3857 C C . LYS A 1 481 ? 26.512 -11.325 -46.057 1.00 93.38 481 LYS A C 1
ATOM 3859 O O . LYS A 1 481 ? 26.432 -11.567 -47.258 1.00 93.38 481 LYS A O 1
ATOM 3864 N N . ASP A 1 482 ? 26.400 -10.085 -45.586 1.00 92.81 482 ASP A N 1
ATOM 3865 C CA . ASP A 1 482 ? 26.243 -8.922 -46.469 1.00 92.81 482 ASP A CA 1
ATOM 3866 C C . ASP A 1 482 ? 27.493 -8.689 -47.335 1.00 92.81 482 ASP A C 1
ATOM 3868 O O . ASP A 1 482 ? 27.385 -8.355 -48.517 1.00 92.81 482 ASP A O 1
ATOM 3872 N N . ARG A 1 483 ? 28.692 -8.929 -46.787 1.00 91.56 483 ARG A N 1
ATOM 3873 C CA . ARG A 1 483 ? 29.940 -8.880 -47.561 1.00 91.56 483 ARG A CA 1
ATOM 3874 C C . ARG A 1 483 ? 29.996 -9.988 -48.614 1.00 91.56 483 ARG A C 1
ATOM 3876 O O . ARG A 1 483 ? 30.309 -9.686 -49.762 1.00 91.56 483 ARG A O 1
ATOM 3883 N N . GLU A 1 484 ? 29.660 -11.228 -48.255 1.00 92.69 484 GLU A N 1
ATOM 3884 C CA . GLU A 1 484 ? 29.545 -12.349 -49.204 1.00 92.69 484 GLU A CA 1
ATOM 3885 C C . GLU A 1 484 ? 28.554 -12.011 -50.326 1.00 92.69 484 GLU A C 1
ATOM 3887 O O . GLU A 1 484 ? 28.888 -12.120 -51.505 1.00 92.69 484 GLU A O 1
ATOM 3892 N N . ARG A 1 485 ? 27.368 -11.499 -49.973 1.00 89.06 485 ARG A N 1
ATOM 3893 C CA . ARG A 1 485 ? 26.353 -11.059 -50.938 1.00 89.06 485 ARG A CA 1
ATOM 3894 C C . ARG A 1 485 ? 26.900 -10.006 -51.903 1.00 89.06 485 ARG A C 1
ATOM 3896 O O . ARG A 1 485 ? 26.649 -10.110 -53.097 1.00 89.06 485 ARG A O 1
ATOM 3903 N N . LYS A 1 486 ? 27.630 -9.001 -51.407 1.00 87.19 486 LYS A N 1
ATOM 3904 C CA . LYS A 1 486 ? 28.221 -7.933 -52.235 1.00 87.19 486 LYS A CA 1
ATOM 3905 C C . LYS A 1 486 ? 29.282 -8.445 -53.207 1.00 87.19 486 LYS A C 1
ATOM 3907 O O . LYS A 1 486 ? 29.368 -7.926 -54.318 1.00 87.19 486 LYS A O 1
ATOM 3912 N N . ILE A 1 487 ? 30.070 -9.442 -52.801 1.00 86.69 487 ILE A N 1
ATOM 3913 C CA . ILE A 1 487 ? 31.068 -10.094 -53.663 1.00 86.69 487 ILE A CA 1
ATOM 3914 C C . ILE A 1 487 ? 30.377 -10.880 -54.785 1.00 86.69 487 ILE A C 1
ATOM 3916 O O . ILE A 1 487 ? 30.827 -10.842 -55.923 1.00 86.69 487 ILE A O 1
ATOM 3920 N N . LEU A 1 488 ? 29.262 -11.546 -54.479 1.00 82.50 488 LEU A N 1
ATOM 3921 C CA . LEU A 1 488 ? 28.488 -12.349 -55.433 1.00 82.50 488 LEU A CA 1
ATOM 3922 C C . LEU A 1 488 ? 27.579 -11.522 -56.364 1.00 82.50 488 LEU A C 1
ATOM 3924 O O . LEU A 1 488 ? 26.854 -12.098 -57.175 1.00 82.50 488 LEU A O 1
ATOM 3928 N N . LEU A 1 489 ? 27.575 -10.186 -56.257 1.00 81.94 489 LEU A N 1
ATOM 3929 C CA . LEU A 1 489 ? 26.817 -9.340 -57.181 1.00 81.94 489 LEU A CA 1
ATOM 3930 C C . LEU A 1 489 ? 27.409 -9.445 -58.599 1.00 81.94 489 LEU A C 1
ATOM 3932 O O . LEU A 1 489 ? 28.630 -9.377 -58.738 1.00 81.94 489 LEU A O 1
ATOM 3936 N N . PRO A 1 490 ? 26.577 -9.541 -59.654 1.00 73.00 490 PRO A N 1
ATOM 3937 C CA . PRO A 1 490 ? 27.045 -9.717 -61.033 1.00 73.00 490 PRO A CA 1
ATOM 3938 C C . PRO A 1 490 ? 28.055 -8.664 -61.511 1.00 73.00 490 PRO A C 1
ATOM 3940 O O . PRO A 1 490 ? 28.946 -8.989 -62.284 1.00 73.00 490 PRO A O 1
ATOM 3943 N N . GLU A 1 491 ? 27.952 -7.425 -61.021 1.00 69.75 491 GLU A N 1
ATOM 3944 C CA . GLU A 1 491 ? 28.877 -6.323 -61.338 1.00 69.75 491 GLU A CA 1
ATOM 3945 C C . GLU A 1 491 ? 30.291 -6.515 -60.757 1.00 69.75 491 GLU A C 1
ATOM 3947 O O . GLU A 1 491 ? 31.245 -5.933 -61.265 1.00 69.75 491 GLU A O 1
ATOM 3952 N N . ASN A 1 492 ? 30.431 -7.330 -59.704 1.00 67.56 492 ASN A N 1
ATOM 3953 C CA . ASN A 1 492 ? 31.692 -7.595 -59.003 1.00 67.56 492 ASN A CA 1
ATOM 3954 C C . ASN A 1 492 ? 32.270 -8.987 -59.302 1.00 67.56 492 ASN A C 1
ATOM 3956 O O . ASN A 1 492 ? 33.346 -9.321 -58.801 1.00 67.56 492 ASN A O 1
ATOM 3960 N N . MET A 1 493 ? 31.575 -9.804 -60.098 1.00 68.38 493 MET A N 1
ATOM 3961 C CA . MET A 1 493 ? 32.100 -11.081 -60.571 1.00 68.38 493 MET A CA 1
ATOM 3962 C C . MET A 1 493 ? 32.919 -10.876 -61.855 1.00 68.38 493 MET A C 1
ATOM 3964 O O . MET A 1 493 ? 32.584 -10.008 -62.663 1.00 68.38 493 MET A O 1
ATOM 3968 N N . PRO A 1 494 ? 34.002 -11.647 -62.068 1.00 69.44 494 PRO A N 1
ATOM 3969 C CA . PRO A 1 494 ? 34.776 -11.558 -63.300 1.00 69.44 494 PRO A CA 1
ATOM 3970 C C . PRO A 1 494 ? 33.878 -11.828 -64.514 1.00 69.44 494 PRO A C 1
ATOM 3972 O O . PRO A 1 494 ? 33.001 -12.694 -64.467 1.00 69.44 494 PRO A O 1
ATOM 3975 N N . ALA A 1 495 ? 34.099 -11.073 -65.595 1.00 63.53 495 ALA A N 1
ATOM 3976 C CA . ALA A 1 495 ? 33.364 -11.247 -66.841 1.00 63.53 495 ALA A CA 1
ATOM 3977 C C . ALA A 1 495 ? 33.452 -12.710 -67.297 1.00 63.53 495 ALA A C 1
ATOM 3979 O O . ALA A 1 495 ? 34.524 -13.319 -67.246 1.00 63.53 495 ALA A O 1
ATOM 3980 N N . SER A 1 496 ? 32.319 -13.281 -67.716 1.00 62.66 496 SER A N 1
ATOM 3981 C CA . SER A 1 496 ? 32.305 -14.630 -68.287 1.00 62.66 496 SER A CA 1
ATOM 3982 C C . SER A 1 496 ? 33.276 -14.687 -69.473 1.00 62.66 496 SER A C 1
ATOM 3984 O O . SER A 1 496 ? 33.326 -13.717 -70.234 1.00 62.66 496 SER A O 1
ATOM 3986 N N . PRO A 1 497 ? 34.065 -15.767 -69.623 1.00 59.50 497 PRO A N 1
ATOM 3987 C CA . PRO A 1 497 ? 35.076 -15.843 -70.668 1.00 59.50 497 PRO A CA 1
ATOM 3988 C C . PRO A 1 497 ? 34.425 -15.654 -72.040 1.00 59.50 497 PRO A C 1
ATOM 3990 O O . PRO A 1 497 ? 33.427 -16.299 -72.366 1.00 59.50 497 PRO A O 1
ATOM 3993 N N . SER A 1 498 ? 34.976 -14.729 -72.824 1.00 56.78 498 SER A N 1
ATOM 3994 C CA . SER A 1 498 ? 34.554 -14.478 -74.199 1.00 56.78 498 SER A CA 1
ATOM 3995 C C . SER A 1 498 ? 34.838 -15.715 -75.055 1.00 56.78 498 SER A C 1
ATOM 3997 O O . SER A 1 498 ? 35.883 -16.344 -74.896 1.00 56.78 498 SER A O 1
ATOM 3999 N N . ALA A 1 499 ? 33.944 -16.038 -75.996 1.00 57.47 499 ALA A N 1
ATOM 4000 C CA . ALA A 1 499 ? 34.051 -17.213 -76.872 1.00 57.47 499 ALA A CA 1
ATOM 4001 C C . ALA A 1 499 ? 35.370 -17.300 -77.677 1.00 57.47 499 ALA A C 1
ATOM 4003 O O . ALA A 1 499 ? 35.744 -18.383 -78.105 1.00 57.47 499 ALA A O 1
ATOM 4004 N N . GLU A 1 500 ? 36.112 -16.197 -77.814 1.00 56.94 500 GLU A N 1
ATOM 4005 C CA . GLU A 1 500 ? 37.432 -16.133 -78.465 1.00 56.94 500 GLU A CA 1
ATOM 4006 C C . GLU A 1 500 ? 38.582 -16.752 -77.642 1.00 56.94 500 GLU A C 1
ATOM 4008 O O . GLU A 1 500 ? 39.691 -16.883 -78.143 1.00 56.94 500 GLU A O 1
ATOM 4013 N N . GLN A 1 501 ? 38.356 -17.122 -76.376 1.00 53.00 501 GLN A N 1
ATOM 4014 C CA . GLN A 1 501 ? 39.371 -17.754 -75.513 1.00 53.00 501 GLN A CA 1
ATOM 4015 C C . GLN A 1 501 ? 39.212 -19.280 -75.394 1.00 53.00 501 GLN A C 1
ATOM 4017 O O . GLN A 1 501 ? 39.978 -19.915 -74.670 1.00 53.00 501 GLN A O 1
ATOM 4022 N N . MET A 1 502 ? 38.210 -19.862 -76.062 1.00 48.31 502 MET A N 1
ATOM 4023 C CA . MET A 1 502 ? 37.941 -21.308 -76.072 1.00 48.31 502 MET A CA 1
ATOM 4024 C C . MET A 1 502 ? 38.289 -21.987 -77.409 1.00 48.31 502 MET A C 1
ATOM 4026 O O . MET A 1 502 ? 37.955 -23.161 -77.572 1.00 48.31 502 MET A O 1
ATOM 4030 N N . GLU A 1 503 ? 38.940 -21.277 -78.338 1.00 41.12 503 GLU A N 1
ATOM 4031 C CA . GLU A 1 503 ? 39.385 -21.803 -79.640 1.00 41.12 503 GLU A CA 1
ATOM 4032 C C . GLU A 1 503 ? 40.875 -22.174 -79.656 1.00 41.12 503 GLU A C 1
ATOM 4034 O O . GLU A 1 503 ? 41.702 -21.362 -79.174 1.00 41.12 503 GLU A O 1
#

Radius of gyration: 41.56 Å; chains: 1; bounding box: 83×82×134 Å

InterPro domains:
  IPR018501 DDT domain [PF02791] (231-286)
  IPR018501 DDT domain [PS50827] (227-290)

Organism: Hortaea werneckii (NCBI:txid91943)

Foldseek 3Di:
DPPPDKDWDFDDDPPDPPDTDTDIPVRDDDPCVCPDPVNVVVCLVQQWDFDPDDLTDIAGPPVVCLQVVNDRDDPVVSVVRSVVVRVVVVVVVVDDDDDDDDDDDDDDDDPVVVVVPPPDDDDDDDDDDPPVVVVVVVVVVVVVVVVCVVDPPDDPVVVVVVVVVVVVVVPPDDDPDPPDDDDDVVVVVVPRPPNPDDDDPPDDDPDPQVVCCVVVVNPDDPPFADPVLVVLLCVLLVLCQVPVVLLVHDRDDSVLSLVLLVFQDVPPHSPVVLSLLLSLLLLQAALVLDGQQDDCLLVVLVVVPVVVPDPDDDDDDDDDDDDDYDDDDDDDDDDDDDPPPPPPDDDDPQLFCLVVLCPPHALSNLSSNVVRPPLSSLNSLSRSLVSSLSPPVSVVLSSVLRCQQGPPVDDSYSVSNVNSSSVDRSSSSSSSSSVSNVRSCNGPSVVVVVVVVVVVVVVVVVVVVVVVVVVVVVVVVVVVVVVVVVCPPPVNDPDDDDPVVVD

pLDDT: mean 70.62, std 22.36, range [26.22, 98.12]

Sequence (503 aa):
VQRAAFSRYFVRTNNSAGEEALVDDIHIRRDKKMFTKQNLRSFLKNSLQREAWIGAPWLVKEHLAIQYRLPMEIPGHLLQDAKLLANKVHNTSTMRPSQDVGFASPLIPANDLQQQMLQMKPPKGRRSNKTEELARQQQELVRMQQMQQQHPGAPPHQLAQLTQQYNHSLASHPKPPPPPPIRYPIEDLDVSPKRDGHARPQLKFQTDEQREYILTNRQISFENITMESQGMLLEVWNTLNVQCEVYYLDSFTFDDFVDAMQYKSSDPPCQLLEEVYCAVLNMLVDKNGKLQVKGGMVELAAEINEESSEGHDDSEYSTPQPDVPARSTRSRLSHVDPAVENQRTPTTVPAHRAAEMLGDRSWRTRLGARDMEDGGWQLILVGLLHQLSANPMFKARCDKILAELAPMEMPATKDTAWEQFTQLDVNLRVSALQMITILSLSTPAVKEFLEHCSDDMTDVRKRKIEHQREKKAAMEDLQNKDRERKILLPENMPASPSAEQME

Secondary structure (DSSP, 8-state):
-------EEEEE-TTSTTPEEEEETTT----TTTT-HHHHHHHHHHHEEE-SSTTPPEEEPHHHHHHTT---SPPHHHHHHHHHHHHHHHHHHTS--------------TTSTTTSSS--PPPS---SSHHHHHHHHHHHHHHHHHHHHHSTT--HHHHHHHHHHHHHTT--S-PPPPPPP---TTTTT-----TT----PPPPPSSHHHHHHHHTTT-SPPSS--HHHHHHHHHHHHHHHHTHHHHT-----HHHHHHHHH---SSS--HHHHHHHHHHHHHHB-TTS-B---SSTTTHHHHHHHTTS--------------------------------------PPPS--HHHHHTTS-HHHHHHTT--TTTHHHHHHHHHHHHHTTSHHHHHHHHHHHHHHS-TTS--SHHHHHHHHHH--HHHHHHHHHHHHHHHTTSHHHHHHHHHHHHHHHHHHHHHHHHHHHHHHHHHHHHHHHHHHHHTSGGGSPPPPPGGG--